Protein AF-0000000080787995 (afdb_homodimer)

InterPro domains:
  IPR003615 HNH nuclease [PF13391] (116-194)
  IPR057203 Domain of unknown function DUF7881 [PF25324] (8-82)

pLDDT: mean 89.12, std 15.62, range [30.72, 98.94]

Secondary structure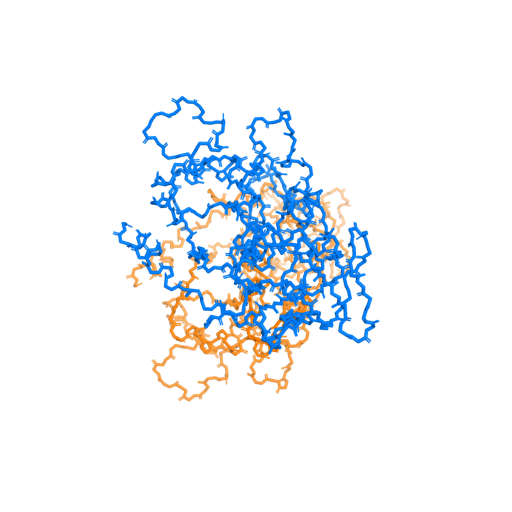 (DSSP, 8-state):
----TTTT--EEEEETTT--EEEEE---S--BHHHHHHHIIIIIEE-SS-EEEEETTT-PBP-SS-PBPPSEEEEEEESSPPEE--PPP-PPP------HHHHHHHHHHHHHHSB-TTT--B-TTGGGT--TTEEEEESS-GGGHHHHHHTTGGGG--TTTT--SS-GGG-GGGEEEEEHHHHHHHHTTSEEEEGGGTTEEEESS--TTS-TT-B--GGG--TTSTTPPPHHHHHHHHHHHHHHHHBS--S---TTTHHHHHHH-/----TTTT--EEEEETTT--EEEEE---S--BHHHHHHHIIIIIEE-SS-EEEEETTT-PBP-SS-PBPPSEEEEEEESSPPEE--PPP-PPP------HHHHHHHHHHHHHHSB-TTT--B-TTGGGT--TTEEEEESS-GGGHHHHHHTTGGGG--TTTT--SS-GGG-GGGEEEEEHHHHHHHHTTSEEEEGGGTTEEEESS--TTS-TT-B--GGG--TTSTTPPPHHHHHHHHHHHHHHHHBS------TTTHHHHHHH-

Foldseek 3Di:
DDDPQQPFFQEWEAAPVPRDTFWGFHFPWQQFLLNVVCCCVPFWKDDDFDKWKAFPPVRDTGDNDRHRDDGHYMYMDDPDDIDTDPDFFDQADPDPDPDPLLVVLFVLQCVQAQAQQQLRGHPPCVVVPDQVQKGKAFLPHPLLLVVCVVVVVVVLADLCPPDPPDRCSSQLLRIGIHGPVVSVCLSSLQWAFQVVVQRFIDGRGDDPPPRHGPHGHCSQQPPVDSRRHGNVSSVVSNSSSCQCNIGPPNPSPCVCVSVVVSVVD/DDDPQQPFFQEWEAAPVPRDTFWGFHFPWQQFLLNVVCCCVPFWKDDDFDKWKAFPPVRDTGDNDRHRDDGHYMYMYTPDDIDTDPDFFDQADPDPDPDPLLVVLFVLQCVQAQAQQQLRGHPPCVVVPDQVQKGKAFLPHPLLLVVCVVVVVVVLADLCPPDPPDRCSSQLLRIGIHGPVVSVCLSSLQWAFQVVVQRFIDGRGDDPPPRHGPHGHCSQQPPVDSRRHGNVSSVVSNSSSCQCNIGPPNPNPCVCVSVVVSVVD

Solvent-accessible surface area (backbone atoms only — not comparable to full-atom values): 28906 Å² total; per-residue (Å²): 132,85,73,62,54,70,77,64,45,44,25,38,32,24,35,57,90,78,63,45,74,53,23,34,33,22,70,84,68,58,52,20,31,31,54,51,52,49,45,38,65,72,57,42,45,52,64,91,63,73,66,50,42,24,34,58,89,76,62,44,69,64,51,80,43,82,47,64,46,69,73,40,50,31,29,38,43,52,90,56,82,80,41,68,57,80,70,75,40,84,79,66,71,92,70,86,74,82,48,68,68,48,43,58,24,35,53,46,20,45,68,58,42,51,22,20,39,68,84,62,49,51,47,76,38,51,91,67,72,44,53,77,27,51,38,64,36,53,60,59,55,71,75,38,46,57,57,38,58,75,68,49,53,50,76,73,59,74,72,58,74,84,63,76,97,58,79,57,73,56,37,36,33,31,36,43,30,24,37,35,22,52,40,42,29,47,60,67,34,40,34,36,38,34,61,89,58,75,25,25,26,45,40,48,39,87,64,63,79,74,51,62,52,36,52,54,43,62,67,43,57,36,84,86,42,75,54,27,42,34,58,67,50,34,44,50,44,29,50,36,23,46,47,51,37,25,39,58,76,46,65,67,49,71,31,44,63,62,44,43,51,26,68,72,103,129,84,74,61,54,69,77,64,45,44,26,39,34,23,34,57,90,78,63,44,73,53,24,33,35,21,72,84,66,57,52,21,32,30,53,51,53,50,43,39,65,74,56,44,45,51,64,90,63,73,67,49,45,24,33,59,89,78,61,43,69,62,50,81,45,83,46,64,47,71,74,40,51,30,29,38,43,51,90,56,80,80,38,66,57,77,72,73,40,84,78,66,72,93,68,85,73,83,51,68,67,50,45,60,26,36,53,45,19,44,69,58,42,52,22,21,39,69,84,62,49,49,47,76,38,50,92,67,72,44,52,76,27,51,37,64,35,54,60,60,55,73,77,38,45,59,55,37,58,75,68,48,54,52,74,72,61,74,72,58,75,85,64,75,96,57,78,57,74,55,37,37,32,31,35,42,26,23,36,34,23,52,40,44,28,47,61,67,34,41,35,39,37,34,62,89,56,76,26,25,27,46,38,49,43,85,62,63,78,74,51,62,52,37,50,54,43,61,68,42,57,35,85,86,44,75,52,27,42,34,57,67,48,34,44,49,43,30,50,36,23,46,50,51,37,25,41,59,76,46,66,65,48,72,33,41,64,62,41,43,49,26,69,70,103

Organism: Coccidioides immitis (strain RS) (NCBI:txid246410)

Nearest PDB structures (foldseek):
  6ghs-assembly1_A-2  TM=6.176E-01  e=3.875E-03  Thermocrispum agreste
  2n7e-assembly1_A  TM=5.876E-01  e=1.465E-01  Saccharomyces cerevisiae S288C
  2l05-assembly1_A  TM=4.853E-01  e=2.711E-01  Homo sapiens
  2c7h-assembly1_A  TM=5.394E-01  e=9.875E-01  Homo sapiens
  6jpp-assembly1_A  TM=3.289E-01  e=7.259E-01  Homo sapiens

Sequence (530 aa):
MPIDRASWRNVWLYEASTGNLLGGTHQNGSMTEANLLSILEGVLLVVDDQWSVKHRNSALAIGSMNAPLQPGEYEIYCQSSIRVNNEPWVARLISHSISGRVDAFRDGVRARDGKCVVSGIVNVRAPWNTWSGFEAAHVFPLDCESVWIEFNYGRWITDMDGTTGVSTINSIQNGLLLRGDLHSDFDNYLFSINPDDGYKVTYFGPDPFGLDGRTLDPVCRNPQDPHCVSDTLLRWHFRQAVLANMRVNLSPMESSVLRWRCLQDMPIDRASWRNVWLYEASTGNLLGGTHQNGSMTEANLLSILEGVLLVVDDQWSVKHRNSALAIGSMNAPLQPGEYEIYCQSSIRVNNEPWVARLISHSISGRVDAFRDGVRARDGKCVVSGIVNVRAPWNTWSGFEAAHVFPLDCESVWIEFNYGRWITDMDGTTGVSTINSIQNGLLLRGDLHSDFDNYLFSINPDDGYKVTYFGPDPFGLDGRTLDPVCRNPQDPHCVSDTLLRWHFRQAVLANMRVNLSPMESSVLRWRCLQD

Structure (mmCIF, N/CA/C/O backbone):
data_AF-0000000080787995-model_v1
#
loop_
_entity.id
_entity.type
_entity.pdbx_description
1 polymer 'Uncharacterized protein'
#
loop_
_atom_site.group_PDB
_atom_site.id
_atom_site.type_symbol
_atom_site.label_atom_id
_atom_site.label_alt_id
_atom_site.label_comp_id
_atom_site.label_asym_id
_atom_site.label_entity_id
_atom_site.label_seq_id
_atom_site.pdbx_PDB_ins_code
_atom_site.Cartn_x
_atom_site.Cartn_y
_atom_site.Cartn_z
_atom_site.occupancy
_atom_site.B_iso_or_equiv
_atom_site.auth_seq_id
_atom_site.auth_comp_id
_atom_site.auth_asym_id
_atom_site.auth_atom_id
_atom_site.pdbx_PDB_model_num
ATOM 1 N N . MET A 1 1 ? -14.367 10.766 -5.398 1 57.97 1 MET A N 1
ATOM 2 C CA . MET A 1 1 ? -14.961 11.867 -4.648 1 57.97 1 MET A CA 1
ATOM 3 C C . MET A 1 1 ? -13.992 12.391 -3.592 1 57.97 1 MET A C 1
ATOM 5 O O . MET A 1 1 ? -13.188 11.633 -3.047 1 57.97 1 MET A O 1
ATOM 9 N N . PRO A 1 2 ? -14.125 13.711 -3.383 1 72 2 PRO A N 1
ATOM 10 C CA . PRO A 1 2 ? -13.242 14.258 -2.354 1 72 2 PRO A CA 1
ATOM 11 C C . PRO A 1 2 ? -13.516 13.688 -0.966 1 72 2 PRO A C 1
ATOM 13 O O . PRO A 1 2 ? -14.648 13.273 -0.68 1 72 2 PRO A O 1
ATOM 16 N N . ILE A 1 3 ? -12.602 13.508 -0.161 1 81 3 ILE A N 1
ATOM 17 C CA . ILE A 1 3 ? -12.695 13.023 1.212 1 81 3 ILE A CA 1
ATOM 18 C C . ILE A 1 3 ? -13.398 14.07 2.078 1 81 3 ILE A C 1
ATOM 20 O O . ILE A 1 3 ? -13.031 15.242 2.062 1 81 3 ILE A O 1
ATOM 24 N N . ASP A 1 4 ? -14.477 13.656 2.697 1 86.25 4 ASP A N 1
ATOM 25 C CA . ASP A 1 4 ? -15.125 14.516 3.674 1 86.25 4 ASP A CA 1
ATOM 26 C C . ASP A 1 4 ? -14.422 14.445 5.027 1 86.25 4 ASP A C 1
ATOM 28 O O . ASP A 1 4 ? -14.859 13.711 5.918 1 86.25 4 ASP A O 1
ATOM 32 N N . ARG A 1 5 ? -13.547 15.266 5.23 1 91.94 5 ARG A N 1
ATOM 33 C CA . ARG A 1 5 ? -12.609 15.188 6.344 1 91.94 5 ARG A CA 1
ATOM 34 C C . ARG A 1 5 ? -13.258 15.672 7.637 1 91.94 5 ARG A C 1
ATOM 36 O O . ARG A 1 5 ? -12.766 15.391 8.734 1 91.94 5 ARG A O 1
ATOM 43 N N . ALA A 1 6 ? -14.328 16.328 7.504 1 92.69 6 ALA A N 1
ATOM 44 C CA . ALA A 1 6 ? -15 16.828 8.703 1 92.69 6 ALA A CA 1
ATOM 45 C C . ALA A 1 6 ? -15.922 15.773 9.305 1 92.69 6 ALA A C 1
ATOM 47 O O . ALA A 1 6 ? -16.281 15.859 10.477 1 92.69 6 ALA A O 1
ATOM 48 N N . SER A 1 7 ? -16.25 14.812 8.508 1 92.56 7 SER A N 1
ATOM 49 C CA . SER A 1 7 ? -17.297 13.875 8.883 1 92.56 7 SER A CA 1
ATOM 50 C C . SER A 1 7 ? -16.828 12.953 10.008 1 92.56 7 SER A C 1
ATOM 52 O O . SER A 1 7 ? -17.656 12.406 10.75 1 92.56 7 SER A O 1
ATOM 54 N N . TRP A 1 8 ? -15.562 12.797 10.203 1 96.12 8 TRP A N 1
ATOM 55 C CA . TRP A 1 8 ? -15.109 11.844 11.211 1 96.12 8 TRP A CA 1
ATOM 56 C C . TRP A 1 8 ? -14.531 12.57 12.422 1 96.12 8 TRP A C 1
ATOM 58 O O . TRP A 1 8 ? -13.883 11.953 13.273 1 96.12 8 TRP A O 1
ATOM 68 N N . ARG A 1 9 ? -14.742 13.852 12.516 1 97.31 9 ARG A N 1
ATOM 69 C CA . ARG A 1 9 ? -14.211 14.602 13.648 1 97.31 9 ARG A CA 1
ATOM 70 C C . ARG A 1 9 ? -14.828 14.125 14.961 1 97.31 9 ARG A C 1
ATOM 72 O O . ARG A 1 9 ? -16.016 13.82 15.016 1 97.31 9 ARG A O 1
ATOM 79 N N . ASN A 1 10 ? -14.008 14.023 15.953 1 98.19 10 ASN A N 1
ATOM 80 C CA . ASN A 1 10 ? -14.508 13.781 17.297 1 98.19 10 ASN A CA 1
ATOM 81 C C . ASN A 1 10 ? -14 14.828 18.281 1 98.19 10 ASN A C 1
ATOM 83 O O . ASN A 1 10 ? -14.219 14.711 19.5 1 98.19 10 ASN A O 1
ATOM 87 N N . VAL A 1 11 ? -13.289 15.781 17.828 1 98.19 11 VAL A N 1
ATOM 88 C CA . VAL A 1 11 ? -12.891 16.984 18.547 1 98.19 11 VAL A CA 1
ATOM 89 C C . VAL A 1 11 ? -13.336 18.219 17.75 1 98.19 11 VAL A C 1
ATOM 91 O O . VAL A 1 11 ? -13.016 18.359 16.578 1 98.19 11 VAL A O 1
ATOM 94 N N . TRP A 1 12 ? -14.031 19.078 18.406 1 98.06 12 TRP A N 1
ATOM 95 C CA . TRP A 1 12 ? -14.531 20.281 17.75 1 98.06 12 TRP A CA 1
ATOM 96 C C . TRP A 1 12 ? -14.055 21.531 18.484 1 98.06 12 TRP A C 1
ATOM 98 O O . TRP A 1 12 ? -14.016 21.547 19.719 1 98.06 12 TRP A O 1
ATOM 108 N N . LEU A 1 13 ? -13.734 22.531 17.719 1 97.75 13 LEU A N 1
ATOM 109 C CA . LEU A 1 13 ? -13.211 23.781 18.25 1 97.75 13 LEU A CA 1
ATOM 110 C C . LEU A 1 13 ? -14.148 24.938 17.938 1 97.75 13 LEU A C 1
ATOM 112 O O . LEU A 1 13 ? -14.422 25.219 16.766 1 97.75 13 LEU A O 1
ATOM 116 N N . TYR A 1 14 ? -14.547 25.641 19.016 1 96.88 14 TYR A N 1
ATOM 117 C CA . TYR A 1 14 ? -15.477 26.75 18.859 1 96.88 14 TYR A CA 1
ATOM 118 C C . TYR A 1 14 ? -14.875 28.047 19.406 1 96.88 14 TYR A C 1
ATOM 120 O O . TYR A 1 14 ? -14.07 28.016 20.344 1 96.88 14 TYR A O 1
ATOM 128 N N . GLU A 1 15 ? -15.25 29.109 18.766 1 95.38 15 GLU A N 1
ATOM 129 C CA . GLU A 1 15 ? -14.977 30.406 19.375 1 95.38 15 GLU A CA 1
ATOM 130 C C . GLU A 1 15 ? -15.945 30.688 20.516 1 95.38 15 GLU A C 1
ATOM 132 O O . GLU A 1 15 ? -17.156 30.703 20.328 1 95.38 15 GLU A O 1
ATOM 137 N N . ALA A 1 16 ? -15.438 31.016 21.641 1 95 16 ALA A N 1
ATOM 138 C CA . ALA A 1 16 ? -16.266 31.156 22.844 1 95 16 ALA A CA 1
ATOM 139 C C . ALA A 1 16 ? -17.219 32.344 22.703 1 95 16 ALA A C 1
ATOM 141 O O . ALA A 1 16 ? -18.375 32.25 23.141 1 95 16 ALA A O 1
ATOM 142 N N . SER A 1 17 ? -16.812 33.406 22.125 1 93.25 17 SER A N 1
ATOM 143 C CA . SER A 1 17 ? -17.594 34.625 22.078 1 93.25 17 SER A CA 1
ATOM 144 C C . SER A 1 17 ? -18.75 34.531 21.094 1 93.25 17 SER A C 1
ATOM 146 O O . SER A 1 17 ? -19.828 35.062 21.344 1 93.25 17 SER A O 1
ATOM 148 N N . THR A 1 18 ? -18.609 33.781 20 1 94 18 THR A N 1
ATOM 149 C CA . THR A 1 18 ? -19.609 33.781 18.938 1 94 18 THR A CA 1
ATOM 150 C C . THR A 1 18 ? -20.312 32.406 18.875 1 94 18 THR A C 1
ATOM 152 O O . THR A 1 18 ? -21.406 32.281 18.328 1 94 18 THR A O 1
ATOM 155 N N . GLY A 1 19 ? -19.641 31.438 19.328 1 94.19 19 GLY A N 1
ATOM 156 C CA . GLY A 1 19 ? -20.172 30.078 19.188 1 94.19 19 GLY A CA 1
ATOM 157 C C . GLY A 1 19 ? -19.875 29.469 17.844 1 94.19 19 GLY A C 1
ATOM 158 O O . GLY A 1 19 ? -20.266 28.328 17.562 1 94.19 19 GLY A O 1
ATOM 159 N N . ASN A 1 20 ? -19.125 30.141 17.047 1 94.31 20 ASN A N 1
ATOM 160 C CA . ASN A 1 20 ? -18.812 29.641 15.703 1 94.31 20 ASN A CA 1
ATOM 161 C C . ASN A 1 20 ? -17.828 28.484 15.75 1 94.31 20 ASN A C 1
ATOM 163 O O . ASN A 1 20 ? -16.891 28.484 16.547 1 94.31 20 ASN A O 1
ATOM 167 N N . LEU A 1 21 ? -18.094 27.547 14.867 1 95.62 21 LEU A N 1
ATOM 168 C CA . LEU A 1 21 ? -17.141 26.453 14.695 1 95.62 21 LEU A CA 1
ATOM 169 C C . LEU A 1 21 ? -15.898 26.938 13.961 1 95.62 21 LEU A C 1
ATOM 171 O O . LEU A 1 21 ? -16 27.531 12.883 1 95.62 21 LEU A O 1
ATOM 175 N N . LEU A 1 22 ? -14.766 26.703 14.539 1 94.56 22 LEU A N 1
ATOM 176 C CA . LEU A 1 22 ? -13.508 27.141 13.945 1 94.56 22 LEU A CA 1
ATOM 177 C C . LEU A 1 22 ? -12.797 25.984 13.258 1 94.56 22 LEU A C 1
ATOM 179 O O . LEU A 1 22 ? -11.984 26.188 12.359 1 94.56 22 LEU A O 1
ATOM 183 N N . GLY A 1 23 ? -13.016 24.766 13.68 1 95.94 23 GLY A N 1
ATOM 184 C CA . GLY A 1 23 ? -12.367 23.578 13.156 1 95.94 23 GLY A CA 1
ATOM 185 C C . GLY A 1 23 ? -12.516 22.375 14.055 1 95.94 23 GLY A C 1
ATOM 186 O O . GLY A 1 23 ? -13.461 22.297 14.852 1 95.94 23 GLY A O 1
ATOM 187 N N . GLY A 1 24 ? -11.656 21.422 13.836 1 97.5 24 GLY A N 1
ATOM 188 C CA . GLY A 1 24 ? -11.664 20.188 14.609 1 97.5 24 GLY A CA 1
ATOM 189 C C . GLY A 1 24 ? -10.672 19.156 14.094 1 97.5 24 GLY A C 1
ATOM 190 O O . GLY A 1 24 ? -9.898 19.438 13.172 1 97.5 24 GLY A O 1
ATOM 191 N N . THR A 1 25 ? -10.633 18.062 14.758 1 97.69 25 THR A N 1
ATOM 192 C CA . THR A 1 25 ? -9.758 16.969 14.375 1 97.69 25 THR A CA 1
ATOM 193 C C . THR A 1 25 ? -10.312 15.633 14.867 1 97.69 25 THR A C 1
ATOM 195 O O . THR A 1 25 ? -11.445 15.562 15.336 1 97.69 25 THR A O 1
ATOM 198 N N . HIS A 1 26 ? -9.57 14.641 14.492 1 98 26 HIS A N 1
ATOM 199 C CA . HIS A 1 26 ? -9.898 13.305 14.969 1 98 26 HIS A CA 1
ATOM 200 C C . HIS A 1 26 ? -8.828 12.781 15.93 1 98 26 HIS A C 1
ATOM 202 O O . HIS A 1 26 ? -7.672 12.625 15.547 1 98 26 HIS A O 1
ATOM 208 N N . GLN A 1 27 ? -9.227 12.617 17.156 1 98 27 GLN A N 1
ATOM 209 C CA . GLN A 1 27 ? -8.344 12.047 18.172 1 98 27 GLN A CA 1
ATOM 210 C C . GLN A 1 27 ? -8.344 10.523 18.109 1 98 27 GLN A C 1
ATOM 212 O O . GLN A 1 27 ? -9.375 9.883 18.297 1 98 27 GLN A O 1
ATOM 217 N N . ASN A 1 28 ? -7.145 9.977 17.766 1 97.56 28 ASN A N 1
ATOM 218 C CA . ASN A 1 28 ? -6.969 8.531 17.719 1 97.56 28 ASN A CA 1
ATOM 219 C C . ASN A 1 28 ? -6.344 7.996 19 1 97.56 28 ASN A C 1
ATOM 221 O O . ASN A 1 28 ? -6.281 6.785 19.219 1 97.56 28 ASN A O 1
ATOM 225 N N . GLY A 1 29 ? -5.828 8.859 19.812 1 95.75 29 GLY A N 1
ATOM 226 C CA . GLY A 1 29 ? -5.27 8.438 21.094 1 95.75 29 GLY A CA 1
ATOM 227 C C . GLY A 1 29 ? -3.939 9.102 21.406 1 95.75 29 GLY A C 1
ATOM 228 O O . GLY A 1 29 ? -3.57 9.234 22.578 1 95.75 29 GLY A O 1
ATOM 229 N N . SER A 1 30 ? -3.311 9.625 20.375 1 95.88 30 SER A N 1
ATOM 230 C CA . SER A 1 30 ? -1.932 10.023 20.641 1 95.88 30 SER A CA 1
ATOM 231 C C . SER A 1 30 ? -1.808 11.539 20.75 1 95.88 30 SER A C 1
ATOM 233 O O . SER A 1 30 ? -0.828 12.047 21.297 1 95.88 30 SER A O 1
ATOM 235 N N . MET A 1 31 ? -2.719 12.336 20.25 1 96.88 31 MET A N 1
ATOM 236 C CA . MET A 1 31 ? -2.65 13.797 20.328 1 96.88 31 MET A CA 1
ATOM 237 C C . MET A 1 31 ? -2.789 14.258 21.781 1 96.88 31 MET A C 1
ATOM 239 O O . MET A 1 31 ? -3.666 13.789 22.516 1 96.88 31 MET A O 1
ATOM 243 N N . THR A 1 32 ? -1.912 15.062 22.172 1 97.12 32 THR A N 1
ATOM 244 C CA . THR A 1 32 ? -1.969 15.633 23.5 1 97.12 32 THR A CA 1
ATOM 245 C C . THR A 1 32 ? -2.566 17.031 23.469 1 97.12 32 THR A C 1
ATOM 247 O O . THR A 1 32 ? -2.73 17.625 22.406 1 97.12 32 THR A O 1
ATOM 250 N N . GLU A 1 33 ? -2.859 17.484 24.672 1 96.31 33 GLU A N 1
ATOM 251 C CA . GLU A 1 33 ? -3.312 18.859 24.797 1 96.31 33 GLU A CA 1
ATOM 252 C C . GLU A 1 33 ? -2.252 19.844 24.297 1 96.31 33 GLU A C 1
ATOM 254 O O . GLU A 1 33 ? -2.572 20.812 23.609 1 96.31 33 GLU A O 1
ATOM 259 N N . ALA A 1 34 ? -1.066 19.516 24.609 1 96.56 34 ALA A N 1
ATOM 260 C CA . ALA A 1 34 ? 0.047 20.344 24.156 1 96.56 34 ALA A CA 1
ATOM 261 C C . ALA A 1 34 ? 0.131 20.375 22.641 1 96.56 34 ALA A C 1
ATOM 263 O O . ALA A 1 34 ? 0.438 21.406 22.047 1 96.56 34 ALA A O 1
ATOM 264 N N . ASN A 1 35 ? -0.075 19.203 22.031 1 97.12 35 ASN A N 1
ATOM 265 C CA . ASN A 1 35 ? -0.074 19.141 20.578 1 97.12 35 ASN A CA 1
ATOM 266 C C . ASN A 1 35 ? -1.132 20.062 19.969 1 97.12 35 ASN A C 1
ATOM 268 O O . ASN A 1 35 ? -0.858 20.797 19.016 1 97.12 35 ASN A O 1
ATOM 272 N N . LEU A 1 36 ? -2.318 20.016 20.531 1 97.19 36 LEU A N 1
ATOM 273 C CA . LEU A 1 36 ? -3.398 20.859 20.016 1 97.19 36 LEU A CA 1
ATOM 274 C C . LEU A 1 36 ? -3.037 22.328 20.125 1 97.19 36 LEU A C 1
ATOM 276 O O . LEU A 1 36 ? -3.199 23.094 19.172 1 97.19 36 LEU A O 1
ATOM 280 N N . LEU A 1 37 ? -2.557 22.719 21.25 1 96.38 37 LEU A N 1
ATOM 281 C CA . LEU A 1 37 ? -2.199 24.109 21.469 1 96.38 37 LEU A CA 1
ATOM 282 C C . LEU A 1 37 ? -1.128 24.562 20.484 1 96.38 37 LEU A C 1
ATOM 284 O O . LEU A 1 37 ? -1.205 25.656 19.922 1 96.38 37 LEU A O 1
ATOM 288 N N . SER A 1 38 ? -0.164 23.703 20.297 1 96.25 38 SER A N 1
ATOM 289 C CA . SER A 1 38 ? 0.902 24.016 19.344 1 96.25 38 SER A CA 1
ATOM 290 C C . SER A 1 38 ? 0.355 24.172 17.938 1 96.25 38 SER A C 1
ATOM 292 O O . SER A 1 38 ? 0.778 25.062 17.203 1 96.25 38 SER A O 1
ATOM 294 N N . ILE A 1 39 ? -0.545 23.359 17.547 1 97.25 39 ILE A N 1
ATOM 295 C CA . ILE A 1 39 ? -1.16 23.406 16.219 1 97.25 39 ILE A CA 1
ATOM 296 C C . ILE A 1 39 ? -1.969 24.688 16.078 1 97.25 39 ILE A C 1
ATOM 298 O O . ILE A 1 39 ? -1.883 25.359 15.047 1 97.25 39 ILE A O 1
ATOM 302 N N . LEU A 1 40 ? -2.754 25 17.094 1 96.31 40 LEU A N 1
ATOM 303 C CA . LEU A 1 40 ? -3.551 26.219 17.062 1 96.31 40 LEU A CA 1
ATOM 304 C C . LEU A 1 40 ? -2.658 27.453 16.922 1 96.31 40 LEU A C 1
ATOM 306 O O . LEU A 1 40 ? -2.918 28.328 16.078 1 96.31 40 LEU A O 1
ATOM 310 N N . GLU A 1 41 ? -1.66 27.453 17.656 1 94.62 41 GLU A N 1
ATOM 311 C CA . GLU A 1 41 ? -0.76 28.594 17.672 1 94.62 41 GLU A CA 1
ATOM 312 C C . GLU A 1 41 ? 0.048 28.703 16.391 1 94.62 41 GLU A C 1
ATOM 314 O O . GLU A 1 41 ? 0.197 29.781 15.82 1 94.62 41 GLU A O 1
ATOM 319 N N . GLY A 1 42 ? 0.456 27.625 15.945 1 94.69 42 GLY A N 1
ATOM 320 C CA . GLY A 1 42 ? 1.438 27.625 14.875 1 94.69 42 GLY A CA 1
ATOM 321 C C . GLY A 1 42 ? 0.816 27.547 13.492 1 94.69 42 GLY A C 1
ATOM 322 O O . GLY A 1 42 ? 1.458 27.891 12.5 1 94.69 42 GLY A O 1
ATOM 323 N N . VAL A 1 43 ? -0.424 27.094 13.406 1 94.75 43 VAL A N 1
ATOM 324 C CA . VAL A 1 43 ? -0.94 26.812 12.07 1 94.75 43 VAL A CA 1
ATOM 325 C C . VAL A 1 43 ? -2.361 27.359 11.945 1 94.75 43 VAL A C 1
ATOM 327 O O . VAL A 1 43 ? -2.645 28.172 11.062 1 94.75 43 VAL A O 1
ATOM 330 N N . LEU A 1 44 ? -3.254 27.078 12.797 1 94.31 44 LEU A N 1
ATOM 331 C CA . LEU A 1 44 ? -4.688 27.203 12.539 1 94.31 44 LEU A CA 1
ATOM 332 C C . LEU A 1 44 ? -5.172 28.625 12.844 1 94.31 44 LEU A C 1
ATOM 334 O O . LEU A 1 44 ? -5.984 29.172 12.102 1 94.31 44 LEU A O 1
ATOM 338 N N . LEU A 1 45 ? -4.656 29.219 13.922 1 93.06 45 LEU A N 1
ATOM 339 C CA . LEU A 1 45 ? -5.219 30.5 14.359 1 93.06 45 LEU A CA 1
ATOM 340 C C . LEU A 1 45 ? -4.352 31.656 13.898 1 93.06 45 LEU A C 1
ATOM 342 O O . LEU A 1 45 ? -3.123 31.578 13.906 1 93.06 45 LEU A O 1
ATOM 346 N N . VAL A 1 46 ? -5.023 32.656 13.469 1 90.94 46 VAL A N 1
ATOM 347 C CA . VAL A 1 46 ? -4.426 33.938 13.18 1 90.94 46 VAL A CA 1
ATOM 348 C C . VAL A 1 46 ? -4.934 35 14.18 1 90.94 46 VAL A C 1
ATOM 350 O O . VAL A 1 46 ? -5.98 35.594 13.961 1 90.94 46 VAL A O 1
ATOM 353 N N . VAL A 1 47 ? -4.23 35.062 15.211 1 87.56 47 VAL A N 1
ATOM 354 C CA . VAL A 1 47 ? -4.66 35.938 16.297 1 87.56 47 VAL A CA 1
ATOM 355 C C . VAL A 1 47 ? -3.449 36.656 16.906 1 87.56 47 VAL A C 1
ATOM 357 O O . VAL A 1 47 ? -2.373 36.062 17.016 1 87.56 47 VAL A O 1
ATOM 360 N N . ASP A 1 48 ? -3.646 37.875 17.234 1 85.56 48 ASP A N 1
ATOM 361 C CA . ASP A 1 48 ? -2.564 38.656 17.797 1 85.56 48 ASP A CA 1
ATOM 362 C C . ASP A 1 48 ? -2.674 38.75 19.312 1 85.56 48 ASP A C 1
ATOM 364 O O . ASP A 1 48 ? -1.693 39.031 20 1 85.56 48 ASP A O 1
ATOM 368 N N . ASP A 1 49 ? -3.854 38.406 19.844 1 90.81 49 ASP A N 1
ATOM 369 C CA . ASP A 1 49 ? -4.094 38.531 21.281 1 90.81 49 ASP A CA 1
ATOM 370 C C . ASP A 1 49 ? -3.863 37.188 22 1 90.81 49 ASP A C 1
ATOM 372 O O . ASP A 1 49 ? -3.756 36.156 21.344 1 90.81 49 ASP A O 1
ATOM 376 N N . GLN A 1 50 ? -3.818 37.312 23.312 1 93.31 50 GLN A N 1
ATOM 377 C CA . GLN A 1 50 ? -3.75 36.094 24.109 1 93.31 50 GLN A CA 1
ATOM 378 C C . GLN A 1 50 ? -5.047 35.312 24.016 1 93.31 50 GLN A C 1
ATOM 380 O O . GLN A 1 50 ? -6.129 35.875 23.891 1 93.31 50 GLN A O 1
ATOM 385 N N . TRP A 1 51 ? -4.883 34 24 1 95.06 51 TRP A N 1
ATOM 386 C CA . TRP A 1 51 ? -6.039 33.125 23.953 1 95.06 51 TRP A CA 1
ATOM 387 C C . TRP A 1 51 ? -5.824 31.891 24.828 1 95.06 51 TRP A C 1
ATOM 389 O O . TRP A 1 51 ? -4.699 31.609 25.25 1 95.06 51 TRP A O 1
ATOM 399 N N . SER A 1 52 ? -6.902 31.281 25.188 1 95.56 52 SER A N 1
ATOM 400 C CA . SER A 1 52 ? -6.895 30.031 25.953 1 95.56 52 SER A CA 1
ATOM 401 C C . SER A 1 52 ? -7.961 29.078 25.453 1 95.56 52 SER A C 1
ATOM 403 O O . SER A 1 52 ? -8.867 29.469 24.719 1 95.56 52 SER A O 1
ATOM 405 N N . VAL A 1 53 ? -7.777 27.797 25.797 1 96.75 53 VAL A N 1
ATOM 406 C CA . VAL A 1 53 ? -8.711 26.766 25.359 1 96.75 53 VAL A CA 1
ATOM 407 C C . VAL A 1 53 ? -9.266 26.016 26.578 1 96.75 53 VAL A C 1
ATOM 409 O O . VAL A 1 53 ? -8.516 25.641 27.469 1 96.75 53 VAL A O 1
ATOM 412 N N . LYS A 1 54 ? -10.578 25.859 26.531 1 96.75 54 LYS A N 1
ATOM 413 C CA . LYS A 1 54 ? -11.219 25.094 27.609 1 96.75 54 LYS A CA 1
ATOM 414 C C . LYS A 1 54 ? -12.109 23.984 27.031 1 96.75 54 LYS A C 1
ATOM 416 O O . LYS A 1 54 ? -12.719 24.156 25.969 1 96.75 54 LYS A O 1
ATOM 421 N N . HIS A 1 55 ? -12.094 22.906 27.75 1 95.75 55 HIS A N 1
ATOM 422 C CA . HIS A 1 55 ? -13.094 21.891 27.453 1 95.75 55 HIS A CA 1
ATOM 423 C C . HIS A 1 55 ? -14.5 22.391 27.781 1 95.75 55 HIS A C 1
ATOM 425 O O . HIS A 1 55 ? -14.742 22.891 28.875 1 95.75 55 HIS A O 1
ATOM 431 N N . ARG A 1 56 ? -15.352 22.219 26.906 1 94.19 56 ARG A N 1
ATOM 432 C CA . ARG A 1 56 ? -16.656 22.859 27.031 1 94.19 56 ARG A CA 1
ATOM 433 C C . ARG A 1 56 ? -17.422 22.312 28.219 1 94.19 56 ARG A C 1
ATOM 435 O O . ARG A 1 56 ? -17.984 23.078 29 1 94.19 56 ARG A O 1
ATOM 442 N N . ASN A 1 57 ? -17.453 21 28.406 1 91.69 57 ASN A N 1
ATOM 443 C CA . ASN A 1 57 ? -18.266 20.391 29.453 1 91.69 57 ASN A CA 1
ATOM 444 C C . ASN A 1 57 ? -17.625 20.578 30.828 1 91.69 57 ASN A C 1
ATOM 446 O O . ASN A 1 57 ? -18.312 20.938 31.781 1 91.69 57 ASN A O 1
ATOM 450 N N . SER A 1 58 ? -16.328 20.406 30.906 1 90.75 58 SER A N 1
ATOM 451 C CA . SER A 1 58 ? -15.656 20.484 32.188 1 90.75 58 SER A CA 1
ATOM 452 C C . SER A 1 58 ? -15.219 21.906 32.531 1 90.75 58 SER A C 1
ATOM 454 O O . SER A 1 58 ? -14.891 22.203 33.656 1 90.75 58 SER A O 1
ATOM 456 N N . ALA A 1 59 ? -15.109 22.734 31.625 1 90.56 59 ALA A N 1
ATOM 457 C CA . ALA A 1 59 ? -14.664 24.109 31.75 1 90.56 59 ALA A CA 1
ATOM 458 C C . ALA A 1 59 ? -13.211 24.188 32.188 1 90.56 59 ALA A C 1
ATOM 460 O O . ALA A 1 59 ? -12.734 25.234 32.625 1 90.56 59 ALA A O 1
ATOM 461 N N . LEU A 1 60 ? -12.602 23.094 32.062 1 91 60 LEU A N 1
ATOM 462 C CA . LEU A 1 60 ? -11.195 23.062 32.438 1 91 60 LEU A CA 1
ATOM 463 C C . LEU A 1 60 ? -10.32 23.531 31.297 1 91 60 LEU A C 1
ATOM 465 O O . LEU A 1 60 ? -10.508 23.125 30.156 1 91 60 LEU A O 1
ATOM 469 N N . ALA A 1 61 ? -9.438 24.453 31.703 1 93.88 61 ALA A N 1
ATOM 470 C CA . ALA A 1 61 ? -8.461 24.906 30.703 1 93.88 61 ALA A CA 1
ATOM 471 C C . ALA A 1 61 ? -7.473 23.797 30.375 1 93.88 61 ALA A C 1
ATOM 473 O O . ALA A 1 61 ? -7.035 23.062 31.266 1 93.88 61 ALA A O 1
ATOM 474 N N . ILE A 1 62 ? -7.262 23.672 29.016 1 91.12 62 ILE A N 1
ATOM 475 C CA . ILE A 1 62 ? -6.23 22.703 28.688 1 91.12 62 ILE A CA 1
ATOM 476 C C . ILE A 1 62 ? -4.863 23.375 28.656 1 91.12 62 ILE A C 1
ATOM 478 O O . ILE A 1 62 ? -4.77 24.594 28.453 1 91.12 62 ILE A O 1
ATOM 482 N N . GLY A 1 63 ? -3.828 22.656 29.094 1 83.69 63 GLY A N 1
ATOM 483 C CA . GLY A 1 63 ? -2.494 23.219 29.219 1 83.69 63 GLY A CA 1
ATOM 484 C C . GLY A 1 63 ? -1.445 22.453 28.438 1 83.69 63 GLY A C 1
ATOM 485 O O . GLY A 1 63 ? -1.777 21.656 27.547 1 83.69 63 GLY A O 1
ATOM 486 N N . SER A 1 64 ? -0.28 22.875 28.766 1 77.12 64 SER A N 1
ATOM 487 C CA . SER A 1 64 ? 0.878 22.391 28.031 1 77.12 64 SER A CA 1
ATOM 488 C C . SER A 1 64 ? 1.309 21.016 28.531 1 77.12 64 SER A C 1
ATOM 490 O O . SER A 1 64 ? 2.367 20.516 28.156 1 77.12 64 SER A O 1
ATOM 492 N N . MET A 1 65 ? 0.325 20.438 29.266 1 76.88 65 MET A N 1
ATOM 493 C CA . MET A 1 65 ? 0.66 19.109 29.75 1 76.88 65 MET A CA 1
ATOM 494 C C . MET A 1 65 ? 0.527 18.062 28.656 1 76.88 65 MET A C 1
ATOM 496 O O . MET A 1 65 ? -0.146 18.297 27.641 1 76.88 65 MET A O 1
ATOM 500 N N . ASN A 1 66 ? 1.206 17.031 28.891 1 84.38 66 ASN A N 1
ATOM 501 C CA . ASN A 1 66 ? 1.231 15.953 27.906 1 84.38 66 ASN A CA 1
ATOM 502 C C . ASN A 1 66 ? 0.09 14.969 28.125 1 84.38 66 ASN A C 1
ATOM 504 O O . ASN A 1 66 ? 0.158 13.82 27.672 1 84.38 66 ASN A O 1
ATOM 508 N N . ALA A 1 67 ? -0.98 15.625 28.672 1 91.5 67 ALA A N 1
ATOM 509 C CA . ALA A 1 67 ? -2.152 14.766 28.828 1 91.5 67 ALA A CA 1
ATOM 510 C C . ALA A 1 67 ? -2.82 14.508 27.484 1 91.5 67 ALA A C 1
ATOM 512 O O . ALA A 1 67 ? -2.871 15.391 26.625 1 91.5 67 ALA A O 1
ATOM 513 N N . PRO A 1 68 ? -3.314 13.289 27.359 1 93.81 68 PRO A N 1
ATOM 514 C CA . PRO A 1 68 ? -4.008 12.992 26.094 1 93.81 68 PRO A CA 1
ATOM 515 C C . PRO A 1 68 ? -5.211 13.906 25.859 1 93.81 68 PRO A C 1
ATOM 517 O O . PRO A 1 68 ? -5.945 14.219 26.797 1 93.81 68 PRO A O 1
ATOM 520 N N . LEU A 1 69 ? -5.324 14.406 24.672 1 96.62 69 LEU A N 1
ATOM 521 C CA . LEU A 1 69 ? -6.504 15.164 24.281 1 96.62 69 LEU A CA 1
ATOM 522 C C . LEU A 1 69 ? -7.75 14.281 24.297 1 96.62 69 LEU A C 1
ATOM 524 O O . LEU A 1 69 ? -7.758 13.203 23.688 1 96.62 69 LEU A O 1
ATOM 528 N N . GLN A 1 70 ? -8.773 14.711 25 1 95.5 70 GLN A N 1
ATOM 529 C CA . GLN A 1 70 ? -10.016 13.953 25.031 1 95.5 70 GLN A CA 1
ATOM 530 C C . GLN A 1 70 ? -10.953 14.367 23.906 1 95.5 70 GLN A C 1
ATOM 532 O O . GLN A 1 70 ? -11.047 15.547 23.562 1 95.5 70 GLN A O 1
ATOM 537 N N . PRO A 1 71 ? -11.586 13.305 23.312 1 97.44 71 PRO A N 1
ATOM 538 C CA . PRO A 1 71 ? -12.641 13.711 22.391 1 97.44 71 PRO A CA 1
ATOM 539 C C . PRO A 1 71 ? -13.688 14.609 23.047 1 97.44 71 PRO A C 1
ATOM 541 O O . PRO A 1 71 ? -13.977 14.453 24.234 1 97.44 71 PRO A O 1
ATOM 544 N N . GLY A 1 72 ? -14.18 15.539 22.203 1 97.5 72 GLY A N 1
ATOM 545 C CA . GLY A 1 72 ? -15.172 16.469 22.734 1 97.5 72 GLY A CA 1
ATOM 546 C C . GLY A 1 72 ? -15.125 17.828 22.094 1 97.5 72 GLY A C 1
ATOM 547 O O . GLY A 1 72 ? -14.508 18 21.031 1 97.5 72 GLY A O 1
ATOM 548 N N . GLU A 1 73 ? -15.844 18.688 22.781 1 98.06 73 GLU A N 1
ATOM 549 C CA . GLU A 1 73 ? -15.93 20.047 22.281 1 98.06 73 GLU A CA 1
ATOM 550 C C . GLU A 1 73 ? -15.07 21 23.109 1 98.06 73 GLU A C 1
ATOM 552 O O . GLU A 1 73 ? -15 20.875 24.328 1 98.06 73 GLU A O 1
ATOM 557 N N . TYR A 1 74 ? -14.453 21.875 22.406 1 98 74 TYR A N 1
ATOM 558 C CA . TYR A 1 74 ? -13.57 22.844 23.047 1 98 74 TYR A CA 1
ATOM 559 C C . TYR A 1 74 ? -13.922 24.266 22.609 1 98 74 TYR A C 1
ATOM 561 O O . TYR A 1 74 ? -14.375 24.484 21.484 1 98 74 TYR A O 1
ATOM 569 N N . GLU A 1 75 ? -13.656 25.141 23.562 1 97.44 75 GLU A N 1
ATOM 570 C CA . GLU A 1 75 ? -13.898 26.562 23.312 1 97.44 75 GLU A CA 1
ATOM 571 C C . GLU A 1 75 ? -12.609 27.359 23.406 1 97.44 75 GLU A C 1
ATOM 573 O O . GLU A 1 75 ? -11.828 27.172 24.344 1 97.44 75 GLU A O 1
ATOM 578 N N . ILE A 1 76 ? -12.414 28.203 22.469 1 96.75 76 ILE A N 1
ATOM 579 C CA . ILE A 1 76 ? -11.258 29.078 22.453 1 96.75 76 ILE A CA 1
ATOM 580 C C . ILE A 1 76 ? -11.672 30.484 22.891 1 96.75 76 ILE A C 1
ATOM 582 O O . ILE A 1 76 ? -12.555 31.094 22.281 1 96.75 76 ILE A O 1
ATOM 586 N N . TYR A 1 77 ? -11.016 30.969 23.891 1 96 77 TYR A N 1
ATOM 587 C CA . TYR A 1 77 ? -11.281 32.281 24.453 1 96 77 TYR A CA 1
ATOM 588 C C . TYR A 1 77 ? -10.234 33.281 24 1 96 77 TYR A C 1
ATOM 590 O O . TYR A 1 77 ? -9.031 33.031 24.109 1 96 77 TYR A O 1
ATOM 598 N N . CYS A 1 78 ? -10.734 34.312 23.484 1 94.25 78 CYS A N 1
ATOM 599 C CA . CYS A 1 78 ? -9.875 35.406 23.031 1 94.25 78 CYS A CA 1
ATOM 600 C C . CYS A 1 78 ? -10.617 36.75 23.109 1 94.25 78 CYS A C 1
ATOM 602 O O . CYS A 1 78 ? -11.828 36.812 22.891 1 94.25 78 CYS A O 1
ATOM 604 N N . GLN A 1 79 ? -9.906 37.781 23.469 1 90.38 79 GLN A N 1
ATOM 605 C CA . GLN A 1 79 ? -10.523 39.094 23.562 1 90.38 79 GLN A CA 1
ATOM 606 C C . GLN A 1 79 ? -10.875 39.656 22.172 1 90.38 79 GLN A C 1
ATOM 608 O O . GLN A 1 79 ? -11.898 40.312 22 1 90.38 79 GLN A O 1
ATOM 613 N N . SER A 1 80 ? -10.047 39.344 21.281 1 88.75 80 SER A N 1
ATOM 614 C CA . SER A 1 80 ? -10.289 39.781 19.906 1 88.75 80 SER A CA 1
ATOM 615 C C . SER A 1 80 ? -10.945 38.688 19.078 1 88.75 80 SER A C 1
ATOM 617 O O . SER A 1 80 ? -11.062 37.531 19.531 1 88.75 80 SER A O 1
ATOM 619 N N . SER A 1 81 ? -11.375 39.062 17.922 1 87.75 81 SER A N 1
ATOM 620 C CA . SER A 1 81 ? -11.945 38.094 17 1 87.75 81 SER A CA 1
ATOM 621 C C . SER A 1 81 ? -10.891 37.094 16.516 1 87.75 81 SER A C 1
ATOM 623 O O . SER A 1 81 ? -9.75 37.5 16.266 1 87.75 81 SER A O 1
ATOM 625 N N . ILE A 1 82 ? -11.336 35.906 16.422 1 90.38 82 ILE A N 1
ATOM 626 C CA . ILE A 1 82 ? -10.422 34.875 16 1 90.38 82 ILE A CA 1
ATOM 627 C C . ILE A 1 82 ? -10.625 34.562 14.516 1 90.38 82 ILE A C 1
ATOM 629 O O . ILE A 1 82 ? -11.758 34.406 14.055 1 90.38 82 ILE A O 1
ATOM 633 N N . ARG A 1 83 ? -9.547 34.625 13.82 1 91.12 83 ARG A N 1
ATOM 634 C CA . ARG A 1 83 ? -9.578 34.188 12.422 1 91.12 83 ARG A CA 1
ATOM 635 C C . ARG A 1 83 ? -8.844 32.875 12.234 1 91.12 83 ARG A C 1
ATOM 637 O O . ARG A 1 83 ? -7.832 32.625 12.891 1 91.12 83 ARG A O 1
ATOM 644 N N . VAL A 1 84 ? -9.445 32.062 11.32 1 91.44 84 VAL A N 1
ATOM 645 C CA . VAL A 1 84 ? -8.82 30.781 10.992 1 91.44 84 VAL A CA 1
ATOM 646 C C . VAL A 1 84 ? -7.941 30.953 9.758 1 91.44 84 VAL A C 1
ATOM 648 O O . VAL A 1 84 ? -8.336 31.594 8.789 1 91.44 84 VAL A O 1
ATOM 651 N N . ASN A 1 85 ? -6.758 30.375 9.828 1 89.56 85 ASN A N 1
ATOM 652 C CA . ASN A 1 85 ? -5.828 30.391 8.703 1 89.56 85 ASN A CA 1
ATOM 653 C C . ASN A 1 85 ? -6.492 29.922 7.414 1 89.56 85 ASN A C 1
ATOM 655 O O . ASN A 1 85 ? -7.023 28.812 7.363 1 89.56 85 ASN A O 1
ATOM 659 N N . ASN A 1 86 ? -6.469 30.75 6.352 1 83.94 86 ASN A N 1
ATOM 660 C CA . ASN A 1 86 ? -7.133 30.406 5.098 1 83.94 86 ASN A CA 1
ATOM 661 C C . ASN A 1 86 ? -6.121 30.094 3.996 1 83.94 86 ASN A C 1
ATOM 663 O O . ASN A 1 86 ? -6.465 30.094 2.812 1 83.94 86 ASN A O 1
ATOM 667 N N . GLU A 1 87 ? -4.891 29.891 4.418 1 82.12 87 GLU A N 1
ATOM 668 C CA . GLU A 1 87 ? -3.877 29.469 3.453 1 82.12 87 GLU A CA 1
ATOM 669 C C . GLU A 1 87 ? -4.293 28.188 2.734 1 82.12 87 GLU A C 1
ATOM 671 O O . GLU A 1 87 ? -4.742 27.234 3.371 1 82.12 87 GLU A O 1
ATOM 676 N N . PRO A 1 88 ? -4.211 28.188 1.405 1 79.88 88 PRO A N 1
ATOM 677 C CA . PRO A 1 88 ? -4.535 26.953 0.707 1 79.88 88 PRO A CA 1
ATOM 678 C C . PRO A 1 88 ? -3.516 25.844 0.967 1 79.88 88 PRO A C 1
ATOM 680 O O . PRO A 1 88 ? -2.342 26.125 1.22 1 79.88 88 PRO A O 1
ATOM 683 N N . TRP A 1 89 ? -4.059 24.688 0.996 1 78.44 89 TRP A N 1
ATOM 684 C CA . TRP A 1 89 ? -3.154 23.531 1.062 1 78.44 89 TRP A CA 1
ATOM 685 C C . TRP A 1 89 ? -3 22.891 -0.309 1 78.44 89 TRP A C 1
ATOM 687 O O . TRP A 1 89 ? -3.834 23.094 -1.195 1 78.44 89 TRP A O 1
ATOM 697 N N . VAL A 1 90 ? -1.853 22.141 -0.543 1 74.25 90 VAL A N 1
ATOM 698 C CA . VAL A 1 90 ? -1.476 21.562 -1.829 1 74.25 90 VAL A CA 1
ATOM 699 C C . VAL A 1 90 ? -2.104 20.172 -1.979 1 74.25 90 VAL A C 1
ATOM 701 O O . VAL A 1 90 ? -1.688 19.219 -1.312 1 74.25 90 VAL A O 1
ATOM 704 N N . ALA A 1 91 ? -3.092 20.172 -2.859 1 75.88 91 ALA A N 1
ATOM 705 C CA . ALA A 1 91 ? -3.635 18.859 -3.201 1 75.88 91 ALA A CA 1
ATOM 706 C C . ALA A 1 91 ? -2.674 18.078 -4.098 1 75.88 91 ALA A C 1
ATOM 708 O O . ALA A 1 91 ? -2.055 18.656 -4.996 1 75.88 91 ALA A O 1
ATOM 709 N N . ARG A 1 92 ? -2.508 16.859 -3.793 1 74.25 92 ARG A N 1
ATOM 710 C CA . ARG A 1 92 ? -1.531 16.047 -4.504 1 74.25 92 ARG A CA 1
ATOM 711 C C . ARG A 1 92 ? -2.213 15.141 -5.527 1 74.25 92 ARG A C 1
ATOM 713 O O . ARG A 1 92 ? -3.324 14.656 -5.293 1 74.25 92 ARG A O 1
ATOM 720 N N . LEU A 1 93 ? -1.624 15.102 -6.672 1 61.78 93 LEU A N 1
ATOM 721 C CA . LEU A 1 93 ? -2.039 14.109 -7.656 1 61.78 93 LEU A CA 1
ATOM 722 C C . LEU A 1 93 ? -1.156 12.867 -7.582 1 61.78 93 LEU A C 1
ATOM 724 O O . LEU A 1 93 ? 0.038 12.969 -7.289 1 61.78 93 LEU A O 1
ATOM 728 N N . ILE A 1 94 ? -1.791 11.789 -7.512 1 54.22 94 ILE A N 1
ATOM 729 C CA . ILE A 1 94 ? -1.021 10.555 -7.57 1 54.22 94 ILE A CA 1
ATOM 730 C C . ILE A 1 94 ? -0.236 10.492 -8.883 1 54.22 94 ILE A C 1
ATOM 732 O O . ILE A 1 94 ? -0.812 10.633 -9.961 1 54.22 94 ILE A O 1
ATOM 736 N N . SER A 1 95 ? 1.028 10.938 -8.836 1 47.16 95 SER A N 1
ATOM 737 C CA . SER A 1 95 ? 1.813 10.875 -10.062 1 47.16 95 SER A CA 1
ATOM 738 C C . SER A 1 95 ? 2.832 9.742 -10.016 1 47.16 95 SER A C 1
ATOM 740 O O . SER A 1 95 ? 3.473 9.523 -8.984 1 47.16 95 SER A O 1
ATOM 742 N N . HIS A 1 96 ? 2.594 8.664 -10.695 1 46.69 96 HIS A N 1
ATOM 743 C CA . HIS A 1 96 ? 3.646 7.664 -10.859 1 46.69 96 HIS A CA 1
ATOM 744 C C . HIS A 1 96 ? 4.641 8.086 -11.93 1 46.69 96 HIS A C 1
ATOM 746 O O . HIS A 1 96 ? 4.328 8.047 -13.125 1 46.69 96 HIS A O 1
ATOM 752 N N . SER A 1 97 ? 5.484 9.062 -11.617 1 42.5 97 SER A N 1
ATOM 753 C CA . SER A 1 97 ? 6.461 9.5 -12.609 1 42.5 97 SER A CA 1
ATOM 754 C C . SER A 1 97 ? 7.5 8.414 -12.875 1 42.5 97 SER A C 1
ATOM 756 O O . SER A 1 97 ? 7.945 7.734 -11.945 1 42.5 97 SER A O 1
ATOM 758 N N . ILE A 1 98 ? 7.645 8.039 -14.102 1 47.25 98 ILE A N 1
ATOM 759 C CA . ILE A 1 98 ? 8.586 7.027 -14.578 1 47.25 98 ILE A CA 1
ATOM 760 C C . ILE A 1 98 ? 9.852 7.707 -15.102 1 47.25 98 ILE A C 1
ATOM 762 O O . ILE A 1 98 ? 10.656 7.082 -15.789 1 47.25 98 ILE A O 1
ATOM 766 N N . SER A 1 99 ? 10.281 8.891 -14.695 1 41.31 99 SER A N 1
ATOM 767 C CA . SER A 1 99 ? 11.477 9.5 -15.258 1 41.31 99 SER A CA 1
ATOM 768 C C . SER A 1 99 ? 12.734 8.977 -14.57 1 41.31 99 SER A C 1
ATOM 770 O O . SER A 1 99 ? 12.664 8.398 -13.484 1 41.31 99 SER A O 1
ATOM 772 N N . GLY A 1 100 ? 13.781 9.008 -15.367 1 44.59 100 GLY A N 1
ATOM 773 C CA . GLY A 1 100 ? 15.094 8.648 -14.852 1 44.59 100 GLY A CA 1
ATOM 774 C C . GLY A 1 100 ? 15.43 9.328 -13.539 1 44.59 100 GLY A C 1
ATOM 775 O O . GLY A 1 100 ? 16.031 8.711 -12.648 1 44.59 100 GLY A O 1
ATOM 776 N N . ARG A 1 101 ? 15.258 10.609 -13.391 1 47.69 101 ARG A N 1
ATOM 777 C CA . ARG A 1 101 ? 15.5 11.352 -12.156 1 47.69 101 ARG A CA 1
ATOM 778 C C . ARG A 1 101 ? 14.703 10.758 -10.992 1 47.69 101 ARG A C 1
ATOM 780 O O . ARG A 1 101 ? 15.203 10.68 -9.867 1 47.69 101 ARG A O 1
ATOM 787 N N . VAL A 1 102 ? 13.789 10.258 -11.406 1 71 102 VAL A N 1
ATOM 788 C CA . VAL A 1 102 ? 12.945 9.617 -10.398 1 71 102 VAL A CA 1
ATOM 789 C C . VAL A 1 102 ? 13.547 8.273 -10 1 71 102 VAL A C 1
ATOM 791 O O . VAL A 1 102 ? 13.406 7.84 -8.852 1 71 102 VAL A O 1
ATOM 794 N N . ASP A 1 103 ? 14.531 7.891 -10.852 1 84.62 103 ASP A N 1
ATOM 795 C CA . ASP A 1 103 ? 15.164 6.617 -10.523 1 84.62 103 ASP A CA 1
ATOM 796 C C . ASP A 1 103 ? 16.234 6.793 -9.445 1 84.62 103 ASP A C 1
ATOM 798 O O . ASP A 1 103 ? 16.297 6.008 -8.5 1 84.62 103 ASP A O 1
ATOM 802 N N . ALA A 1 104 ? 17.094 7.855 -9.641 1 90.44 104 ALA A N 1
ATOM 803 C CA . ALA A 1 104 ? 18.125 8.109 -8.641 1 90.44 104 ALA A CA 1
ATOM 804 C C . ALA A 1 104 ? 17.5 8.43 -7.285 1 90.44 104 ALA A C 1
ATOM 806 O O . ALA A 1 104 ? 18 7.98 -6.246 1 90.44 104 ALA A O 1
ATOM 807 N N . PHE A 1 105 ? 16.516 9.227 -7.289 1 95.06 105 PHE A N 1
ATOM 808 C CA . PHE A 1 105 ? 15.758 9.539 -6.082 1 95.06 105 PHE A CA 1
ATOM 809 C C . PHE A 1 105 ? 15.25 8.266 -5.422 1 95.06 105 PHE A C 1
ATOM 811 O O . PHE A 1 105 ? 15.508 8.031 -4.238 1 95.06 105 PHE A O 1
ATOM 818 N N . ARG A 1 106 ? 14.57 7.469 -6.172 1 95.56 106 ARG A N 1
ATOM 819 C CA . ARG A 1 106 ? 13.984 6.223 -5.691 1 95.56 106 ARG A CA 1
ATOM 820 C C . ARG A 1 106 ? 15.055 5.305 -5.105 1 95.56 106 ARG A C 1
ATOM 822 O O . ARG A 1 106 ? 14.914 4.82 -3.979 1 95.56 106 ARG A O 1
ATOM 829 N N . ASP A 1 107 ? 16.125 5.152 -5.867 1 96.25 107 ASP A N 1
ATOM 830 C CA . ASP A 1 107 ? 17.188 4.242 -5.441 1 96.25 107 ASP A CA 1
ATOM 831 C C . ASP A 1 107 ? 17.891 4.754 -4.184 1 96.25 107 ASP A C 1
ATOM 833 O O . ASP A 1 107 ? 18.25 3.971 -3.305 1 96.25 107 ASP A O 1
ATOM 837 N N . GLY A 1 108 ? 18.062 6.059 -4.082 1 97.44 108 GLY A N 1
ATOM 838 C CA . GLY A 1 108 ? 18.672 6.66 -2.902 1 97.44 108 GLY A CA 1
ATOM 839 C C . GLY A 1 108 ? 17.828 6.488 -1.653 1 97.44 108 GLY A C 1
ATOM 840 O O . GLY A 1 108 ? 18.344 6.125 -0.594 1 97.44 108 GLY A O 1
ATOM 841 N N . VAL A 1 109 ? 16.531 6.699 -1.758 1 98.25 109 VAL A N 1
ATOM 842 C CA . VAL A 1 109 ? 15.609 6.547 -0.634 1 98.25 109 VAL A CA 1
ATOM 843 C C . VAL A 1 109 ? 15.57 5.09 -0.189 1 98.25 109 VAL A C 1
ATOM 845 O O . VAL A 1 109 ? 15.609 4.797 1.008 1 98.25 109 VAL A O 1
ATOM 848 N N . ARG A 1 110 ? 15.531 4.207 -1.141 1 98.25 110 ARG A N 1
ATOM 849 C CA . ARG A 1 110 ? 15.539 2.775 -0.858 1 98.25 110 ARG A CA 1
ATOM 850 C C . ARG A 1 110 ? 16.797 2.375 -0.101 1 98.25 110 ARG A C 1
ATOM 852 O O . ARG A 1 110 ? 16.734 1.656 0.897 1 98.25 110 ARG A O 1
ATOM 859 N N . ALA A 1 111 ? 17.922 2.867 -0.569 1 98.25 111 ALA A N 1
ATOM 860 C CA . ALA A 1 111 ? 19.203 2.529 0.046 1 98.25 111 ALA A CA 1
ATOM 861 C C . ALA A 1 111 ? 19.297 3.086 1.464 1 98.25 111 ALA A C 1
ATOM 863 O O . ALA A 1 111 ? 19.797 2.412 2.371 1 98.25 111 ALA A O 1
ATOM 864 N N . ARG A 1 112 ? 18.797 4.25 1.707 1 98.5 112 ARG A N 1
ATOM 865 C CA . ARG A 1 112 ? 18.844 4.875 3.023 1 98.5 112 ARG A CA 1
ATOM 866 C C . ARG A 1 112 ? 17.938 4.148 4.008 1 98.5 112 ARG A C 1
ATOM 868 O O . ARG A 1 112 ? 18.344 3.846 5.133 1 98.5 112 ARG A O 1
ATOM 875 N N . ASP A 1 113 ? 16.766 3.838 3.643 1 98.75 113 ASP A N 1
ATOM 876 C CA . ASP A 1 113 ? 15.711 3.424 4.57 1 98.75 113 ASP A CA 1
ATOM 877 C C . ASP A 1 113 ? 15.672 1.903 4.711 1 98.75 113 ASP A C 1
ATOM 879 O O . ASP A 1 113 ? 15.648 1.378 5.824 1 98.75 113 ASP A O 1
ATOM 883 N N . GLY A 1 114 ? 15.562 1.181 3.58 1 98.56 114 GLY A N 1
ATOM 884 C CA . GLY A 1 114 ? 15.508 -0.273 3.555 1 98.56 114 GLY A CA 1
ATOM 885 C C . GLY A 1 114 ? 14.227 -0.833 4.133 1 98.56 114 GLY A C 1
ATOM 886 O O . GLY A 1 114 ? 14.023 -2.051 4.156 1 98.56 114 GLY A O 1
ATOM 887 N N . LYS A 1 115 ? 13.359 -0.044 4.688 1 98.69 115 LYS A N 1
ATOM 888 C CA . LYS A 1 115 ? 12.102 -0.405 5.332 1 98.69 115 LYS A CA 1
ATOM 889 C C . LYS A 1 115 ? 11.086 0.731 5.23 1 98.69 115 LYS A C 1
ATOM 891 O O . LYS A 1 115 ? 11.453 1.867 4.918 1 98.69 115 LYS A O 1
ATOM 896 N N . CYS A 1 116 ? 9.805 0.392 5.336 1 98.81 116 CYS A N 1
ATOM 897 C CA . CYS A 1 116 ? 8.852 1.465 5.574 1 98.81 116 CYS A CA 1
ATOM 898 C C . CYS A 1 116 ? 9.164 2.193 6.875 1 98.81 116 CYS A C 1
ATOM 900 O O . CYS A 1 116 ? 9.031 1.62 7.961 1 98.81 116 CYS A O 1
ATOM 902 N N . VAL A 1 117 ? 9.398 3.445 6.82 1 98.94 117 VAL A N 1
ATOM 903 C CA . VAL A 1 117 ? 9.977 4.133 7.973 1 98.94 117 VAL A CA 1
ATOM 904 C C . VAL A 1 117 ? 8.859 4.59 8.906 1 98.94 117 VAL A C 1
ATOM 906 O O . VAL A 1 117 ? 9.125 5.094 10 1 98.94 117 VAL A O 1
ATOM 909 N N . VAL A 1 118 ? 7.617 4.352 8.523 1 98.88 118 VAL A N 1
ATOM 910 C CA . VAL A 1 118 ? 6.484 4.703 9.383 1 98.88 118 VAL A CA 1
ATOM 911 C C . VAL A 1 118 ? 5.992 3.461 10.117 1 98.88 118 VAL A C 1
ATOM 913 O O . VAL A 1 118 ? 5.875 3.465 11.344 1 98.88 118 VAL A O 1
ATOM 916 N N . SER A 1 119 ? 5.801 2.367 9.406 1 98.56 119 SER A N 1
ATOM 917 C CA . SER A 1 119 ? 5.289 1.151 10.031 1 98.56 119 SER A CA 1
ATOM 918 C C . SER A 1 119 ? 6.414 0.337 10.664 1 98.56 119 SER A C 1
ATOM 920 O O . SER A 1 119 ? 6.172 -0.485 11.547 1 98.56 119 SER A O 1
ATOM 922 N N . GLY A 1 120 ? 7.633 0.459 10.172 1 98.56 120 GLY A N 1
ATOM 923 C CA . GLY A 1 120 ? 8.766 -0.31 10.664 1 98.56 120 GLY A CA 1
ATOM 924 C C . GLY A 1 120 ? 8.969 -1.618 9.922 1 98.56 120 GLY A C 1
ATOM 925 O O . GLY A 1 120 ? 9.953 -2.318 10.148 1 98.56 120 GLY A O 1
ATOM 926 N N . ILE A 1 121 ? 8.125 -1.959 8.992 1 98.5 121 ILE A N 1
ATOM 927 C CA . ILE A 1 121 ? 8.234 -3.223 8.273 1 98.5 121 ILE A CA 1
ATOM 928 C C . ILE A 1 121 ? 9.461 -3.188 7.367 1 98.5 121 ILE A C 1
ATOM 930 O O . ILE A 1 121 ? 9.586 -2.309 6.508 1 98.5 121 ILE A O 1
ATOM 934 N N . VAL A 1 122 ? 10.328 -4.121 7.555 1 98.75 122 VAL A N 1
ATOM 935 C CA . VAL A 1 122 ? 11.57 -4.223 6.805 1 98.75 122 VAL A CA 1
ATOM 936 C C . VAL A 1 122 ? 11.305 -4.875 5.449 1 98.75 122 VAL A C 1
ATOM 938 O O . VAL A 1 122 ? 10.578 -5.863 5.359 1 98.75 122 VAL A O 1
ATOM 941 N N . ASN A 1 123 ? 11.789 -4.289 4.344 1 98.5 123 ASN A N 1
ATOM 942 C CA . ASN A 1 123 ? 11.773 -4.992 3.066 1 98.5 123 ASN A CA 1
ATOM 943 C C . ASN A 1 123 ? 12.836 -6.082 3.012 1 98.5 123 ASN A C 1
ATOM 945 O O . ASN A 1 123 ? 13.953 -5.844 2.545 1 98.5 123 ASN A O 1
ATOM 949 N N . VAL A 1 124 ? 12.5 -7.289 3.297 1 98.31 124 VAL A N 1
ATOM 950 C CA . VAL A 1 124 ? 13.438 -8.406 3.348 1 98.31 124 VAL A CA 1
ATOM 951 C C . VAL A 1 124 ? 13.844 -8.805 1.931 1 98.31 124 VAL A C 1
ATOM 953 O O . VAL A 1 124 ? 14.766 -9.602 1.745 1 98.31 124 VAL A O 1
ATOM 956 N N . ARG A 1 125 ? 13.258 -8.211 0.917 1 97.62 125 ARG A N 1
ATOM 957 C CA . ARG A 1 125 ? 13.578 -8.516 -0.475 1 97.62 125 ARG A CA 1
ATOM 958 C C . ARG A 1 125 ? 14.633 -7.551 -1.015 1 97.62 125 ARG A C 1
ATOM 960 O O . ARG A 1 125 ? 15.047 -7.664 -2.17 1 97.62 125 ARG A O 1
ATOM 967 N N . ALA A 1 126 ? 15.078 -6.59 -0.213 1 97.12 126 ALA A N 1
ATOM 968 C CA . ALA A 1 126 ? 16.016 -5.547 -0.637 1 97.12 126 ALA A CA 1
ATOM 969 C C . ALA A 1 126 ? 17.297 -6.156 -1.208 1 97.12 126 ALA A C 1
ATOM 971 O O . ALA A 1 126 ? 17.812 -5.691 -2.229 1 97.12 126 ALA A O 1
ATOM 972 N N . PRO A 1 127 ? 17.875 -7.242 -0.622 1 95.94 127 PRO A N 1
ATOM 973 C CA . PRO A 1 127 ? 19.109 -7.82 -1.169 1 95.94 127 PRO A CA 1
ATOM 974 C C . PRO A 1 127 ? 18.953 -8.281 -2.615 1 95.94 127 PRO A C 1
ATOM 976 O O . PRO A 1 127 ? 19.938 -8.359 -3.354 1 95.94 127 PRO A O 1
ATOM 979 N N . TRP A 1 128 ? 17.75 -8.562 -3.021 1 95.19 128 TRP A N 1
ATOM 980 C CA . TRP A 1 128 ? 17.5 -9.023 -4.383 1 95.19 128 TRP A CA 1
ATOM 981 C C . TRP A 1 128 ? 16.922 -7.898 -5.234 1 95.19 128 TRP A C 1
ATOM 983 O O . TRP A 1 128 ? 16.328 -8.156 -6.289 1 95.19 128 TRP A O 1
ATOM 993 N N . ASN A 1 129 ? 16.922 -6.719 -4.742 1 94.25 129 ASN A N 1
ATOM 994 C CA . ASN A 1 129 ? 16.484 -5.496 -5.406 1 94.25 129 ASN A CA 1
ATOM 995 C C . ASN A 1 129 ? 15.008 -5.57 -5.793 1 94.25 129 ASN A C 1
ATOM 997 O O . ASN A 1 129 ? 14.633 -5.164 -6.891 1 94.25 129 ASN A O 1
ATOM 1001 N N . THR A 1 130 ? 14.227 -6.215 -5.039 1 94.75 130 THR A N 1
ATOM 1002 C CA . THR A 1 130 ? 12.781 -6.277 -5.219 1 94.75 130 THR A CA 1
ATOM 1003 C C . THR A 1 130 ? 12.07 -5.387 -4.207 1 94.75 130 THR A C 1
ATOM 1005 O O . THR A 1 130 ? 12.211 -5.582 -2.998 1 94.75 130 THR A O 1
ATOM 1008 N N . TRP A 1 131 ? 11.297 -4.43 -4.719 1 95.62 131 TRP A N 1
ATOM 1009 C CA . TRP A 1 131 ? 10.75 -3.385 -3.857 1 95.62 131 TRP A CA 1
ATOM 1010 C C . TRP A 1 131 ? 9.242 -3.287 -4 1 95.62 131 TRP A C 1
ATOM 1012 O O . TRP A 1 131 ? 8.633 -2.279 -3.627 1 95.62 131 TRP A O 1
ATOM 1022 N N . SER A 1 132 ? 8.633 -4.398 -4.582 1 94.06 132 SER A N 1
ATOM 1023 C CA . SER A 1 132 ? 7.18 -4.418 -4.727 1 94.06 132 SER A CA 1
ATOM 1024 C C . SER A 1 132 ? 6.488 -4.172 -3.391 1 94.06 132 SER A C 1
ATOM 1026 O O . SER A 1 132 ? 6.836 -4.789 -2.381 1 94.06 132 SER A O 1
ATOM 1028 N N . GLY A 1 133 ? 5.539 -3.236 -3.385 1 94.75 133 GLY A N 1
ATOM 1029 C CA . GLY A 1 133 ? 4.797 -2.9 -2.18 1 94.75 133 GLY A CA 1
ATOM 1030 C C . GLY A 1 133 ? 5.438 -1.786 -1.374 1 94.75 133 GLY A C 1
ATOM 1031 O O . GLY A 1 133 ? 4.828 -1.257 -0.442 1 94.75 133 GLY A O 1
ATOM 1032 N N . PHE A 1 134 ? 6.668 -1.463 -1.683 1 96.69 134 PHE A N 1
ATOM 1033 C CA . PHE A 1 134 ? 7.375 -0.355 -1.056 1 96.69 134 PHE A CA 1
ATOM 1034 C C . PHE A 1 134 ? 7.641 0.759 -2.062 1 96.69 134 PHE A C 1
ATOM 1036 O O . PHE A 1 134 ? 8.062 0.497 -3.189 1 96.69 134 PHE A O 1
ATOM 1043 N N . GLU A 1 135 ? 7.391 1.992 -1.635 1 94.94 135 GLU A N 1
ATOM 1044 C CA . GLU A 1 135 ? 7.461 3.121 -2.559 1 94.94 135 GLU A CA 1
ATOM 1045 C C . GLU A 1 135 ? 8.219 4.293 -1.939 1 94.94 135 GLU A C 1
ATOM 1047 O O . GLU A 1 135 ? 8.008 4.621 -0.769 1 94.94 135 GLU A O 1
ATOM 1052 N N . ALA A 1 136 ? 9.141 4.824 -2.746 1 96.44 136 ALA A N 1
ATOM 1053 C CA . ALA A 1 136 ? 9.75 6.094 -2.346 1 96.44 136 ALA A CA 1
ATOM 1054 C C . ALA A 1 136 ? 8.766 7.246 -2.508 1 96.44 136 ALA A C 1
ATOM 1056 O O . ALA A 1 136 ? 8.344 7.559 -3.623 1 96.44 136 ALA A O 1
ATOM 1057 N N . ALA A 1 137 ? 8.383 7.863 -1.396 1 95.5 137 ALA A N 1
ATOM 1058 C CA . ALA A 1 137 ? 7.402 8.945 -1.404 1 95.5 137 ALA A CA 1
ATOM 1059 C C . ALA A 1 137 ? 8.086 10.305 -1.246 1 95.5 137 ALA A C 1
ATOM 1061 O O . ALA A 1 137 ? 8.93 10.484 -0.366 1 95.5 137 ALA A O 1
ATOM 1062 N N . HIS A 1 138 ? 7.719 11.227 -2.123 1 95.81 138 HIS A N 1
ATOM 1063 C CA . HIS A 1 138 ? 8.164 12.602 -1.934 1 95.81 138 HIS A CA 1
ATOM 1064 C C . HIS A 1 138 ? 7.402 13.273 -0.794 1 95.81 138 HIS A C 1
ATOM 1066 O O . HIS A 1 138 ? 6.176 13.18 -0.721 1 95.81 138 HIS A O 1
ATOM 1072 N N . VAL A 1 139 ? 8.141 13.891 0.056 1 97.25 139 VAL A N 1
ATOM 1073 C CA . VAL A 1 139 ? 7.48 14.664 1.099 1 97.25 139 VAL A CA 1
ATOM 1074 C C . VAL A 1 139 ? 6.773 15.867 0.476 1 97.25 139 VAL A C 1
ATOM 1076 O O . VAL A 1 139 ? 5.562 16.031 0.633 1 97.25 139 VAL A O 1
ATOM 1079 N N . PHE A 1 140 ? 7.555 16.734 -0.164 1 94.94 140 PHE A N 1
ATOM 1080 C CA . PHE A 1 140 ? 6.973 17.719 -1.066 1 94.94 140 PHE A CA 1
ATOM 1081 C C . PHE A 1 140 ? 6.652 17.094 -2.418 1 94.94 140 PHE A C 1
ATOM 1083 O O . PHE A 1 140 ? 7.504 16.438 -3.018 1 94.94 140 PHE A O 1
ATOM 1090 N N . PRO A 1 141 ? 5.508 17.297 -2.912 1 91.88 141 PRO A N 1
ATOM 1091 C CA . PRO A 1 141 ? 5.051 16.516 -4.062 1 91.88 141 PRO A CA 1
ATOM 1092 C C . PRO A 1 141 ? 5.781 16.875 -5.352 1 91.88 141 PRO A C 1
ATOM 1094 O O . PRO A 1 141 ? 5.879 18.062 -5.699 1 91.88 141 PRO A O 1
ATOM 1097 N N . LEU A 1 142 ? 6.148 15.844 -6.047 1 88.31 142 LEU A N 1
ATOM 1098 C CA . LEU A 1 142 ? 6.875 16.016 -7.305 1 88.31 142 LEU A CA 1
ATOM 1099 C C . LEU A 1 142 ? 6.043 16.797 -8.312 1 88.31 142 LEU A C 1
ATOM 1101 O O . LEU A 1 142 ? 6.582 17.609 -9.062 1 88.31 142 LEU A O 1
ATOM 1105 N N . ASP A 1 143 ? 4.742 16.531 -8.312 1 83 143 ASP A N 1
ATOM 1106 C CA . ASP A 1 143 ? 3.871 17.125 -9.312 1 83 143 ASP A CA 1
ATOM 1107 C C . ASP A 1 143 ? 3.705 18.625 -9.062 1 83 143 ASP A C 1
ATOM 1109 O O . ASP A 1 143 ? 3.125 19.344 -9.891 1 83 143 ASP A O 1
ATOM 1113 N N . CYS A 1 144 ? 4.262 19.109 -8 1 87 144 CYS A N 1
ATOM 1114 C CA . CYS A 1 144 ? 4.191 20.531 -7.676 1 87 144 CYS A CA 1
ATOM 1115 C C . CYS A 1 144 ? 5.562 21.188 -7.801 1 87 144 CYS A C 1
ATOM 1117 O O . CYS A 1 144 ? 5.898 22.094 -7.02 1 87 144 CYS A O 1
ATOM 1119 N N . GLU A 1 145 ? 6.289 20.781 -8.695 1 88.25 145 GLU A N 1
ATOM 1120 C CA . GLU A 1 145 ? 7.648 21.281 -8.898 1 88.25 145 GLU A CA 1
ATOM 1121 C C . GLU A 1 145 ? 7.652 22.766 -9.203 1 88.25 145 GLU A C 1
ATOM 1123 O O . GLU A 1 145 ? 8.562 23.5 -8.797 1 88.25 145 GLU A O 1
ATOM 1128 N N . SER A 1 146 ? 6.629 23.266 -9.961 1 86.5 146 SER A N 1
ATOM 1129 C CA . SER A 1 146 ? 6.555 24.688 -10.258 1 86.5 146 SER A CA 1
ATOM 1130 C C . SER A 1 146 ? 6.504 25.516 -8.977 1 86.5 146 SER A C 1
ATOM 1132 O O . SER A 1 146 ? 7.168 26.547 -8.875 1 86.5 146 SER A O 1
ATOM 1134 N N . VAL A 1 147 ? 5.746 25.047 -8.031 1 86.12 147 VAL A N 1
ATOM 1135 C CA . VAL A 1 147 ? 5.648 25.719 -6.738 1 86.12 147 VAL A CA 1
ATOM 1136 C C . VAL A 1 147 ? 6.984 25.609 -6.004 1 86.12 147 VAL A C 1
ATOM 1138 O O . VAL A 1 147 ? 7.434 26.594 -5.395 1 86.12 147 VAL A O 1
ATOM 1141 N N . TRP A 1 148 ? 7.566 24.516 -6.062 1 91.06 148 TRP A N 1
ATOM 1142 C CA . TRP A 1 148 ? 8.875 24.281 -5.477 1 91.06 148 TRP A CA 1
ATOM 1143 C C . TRP A 1 148 ? 9.891 25.297 -5.961 1 91.06 148 TRP A C 1
ATOM 1145 O O . TRP A 1 148 ? 10.641 25.875 -5.164 1 91.06 148 TRP A O 1
ATOM 1155 N N . ILE A 1 149 ? 9.898 25.531 -7.207 1 90.31 149 ILE A N 1
ATOM 1156 C CA . ILE A 1 149 ? 10.844 26.453 -7.84 1 90.31 149 ILE A CA 1
ATOM 1157 C C . ILE A 1 149 ? 10.453 27.891 -7.52 1 90.31 149 ILE A C 1
ATOM 1159 O O . ILE A 1 149 ? 11.297 28.688 -7.102 1 90.31 149 ILE A O 1
ATOM 1163 N N . GLU A 1 150 ? 9.195 28.172 -7.707 1 88.75 150 GLU A N 1
ATOM 1164 C CA . GLU A 1 150 ? 8.695 29.531 -7.516 1 88.75 150 GLU A CA 1
ATOM 1165 C C . GLU A 1 150 ? 9.016 30.047 -6.121 1 88.75 150 GLU A C 1
ATOM 1167 O O . GLU A 1 150 ? 9.438 31.188 -5.961 1 88.75 150 GLU A O 1
ATOM 1172 N N . PHE A 1 151 ? 8.875 29.188 -5.152 1 88.94 151 PHE A N 1
ATOM 1173 C CA . PHE A 1 151 ? 9.039 29.656 -3.779 1 88.94 151 PHE A CA 1
ATOM 1174 C C . PHE A 1 151 ? 10.406 29.266 -3.229 1 88.94 151 PHE A C 1
ATOM 1176 O O . PHE A 1 151 ? 10.656 29.406 -2.031 1 88.94 151 PHE A O 1
ATOM 1183 N N . ASN A 1 152 ? 11.242 28.75 -4.035 1 91.94 152 ASN A N 1
ATOM 1184 C CA . ASN A 1 152 ? 12.625 28.406 -3.715 1 91.94 152 ASN A CA 1
ATOM 1185 C C . ASN A 1 152 ? 12.711 27.453 -2.521 1 91.94 152 ASN A C 1
ATOM 1187 O O . ASN A 1 152 ? 13.438 27.719 -1.565 1 91.94 152 ASN A O 1
ATOM 1191 N N . TYR A 1 153 ? 11.859 26.406 -2.574 1 92.81 153 TYR A N 1
ATOM 1192 C CA . TYR A 1 153 ? 11.891 25.438 -1.496 1 92.81 153 TYR A CA 1
ATOM 1193 C C . TYR A 1 153 ? 13.148 24.578 -1.573 1 92.81 153 TYR A C 1
ATOM 1195 O O . TYR A 1 153 ? 13.508 23.891 -0.606 1 92.81 153 TYR A O 1
ATOM 1203 N N . GLY A 1 154 ? 13.828 24.625 -2.625 1 93.19 154 GLY A N 1
ATOM 1204 C CA . GLY A 1 154 ? 15.117 23.969 -2.76 1 93.19 154 GLY A CA 1
ATOM 1205 C C . GLY A 1 154 ? 16.125 24.438 -1.729 1 93.19 154 GLY A C 1
ATOM 1206 O O . GLY A 1 154 ? 17.125 23.75 -1.492 1 93.19 154 GLY A O 1
ATOM 1207 N N . ARG A 1 155 ? 15.883 25.578 -1.153 1 93.44 155 ARG A N 1
ATOM 1208 C CA . ARG A 1 155 ? 16.797 26.125 -0.166 1 93.44 155 ARG A CA 1
ATOM 1209 C C . ARG A 1 155 ? 16.891 25.219 1.059 1 93.44 155 ARG A C 1
ATOM 1211 O O . ARG A 1 155 ? 17.844 25.328 1.835 1 93.44 155 ARG A O 1
ATOM 1218 N N . TRP A 1 156 ? 15.93 24.312 1.227 1 95 156 TRP A N 1
ATOM 1219 C CA . TRP A 1 156 ? 15.898 23.438 2.396 1 95 156 TRP A CA 1
ATOM 1220 C C . TRP A 1 156 ? 16.734 22.188 2.16 1 95 156 TRP A C 1
ATOM 1222 O O . TRP A 1 156 ? 16.953 21.391 3.08 1 95 156 TRP A O 1
ATOM 1232 N N . ILE A 1 157 ? 17.219 21.984 0.909 1 96.81 157 ILE A N 1
ATOM 1233 C CA . ILE A 1 157 ? 17.984 20.812 0.514 1 96.81 157 ILE A CA 1
ATOM 1234 C C . ILE A 1 157 ? 19.469 21.094 0.646 1 96.81 157 ILE A C 1
ATOM 1236 O O . ILE A 1 157 ? 19.953 22.125 0.201 1 96.81 157 ILE A O 1
ATOM 1240 N N . THR A 1 158 ? 20.234 20.156 1.229 1 95.56 158 THR A N 1
ATOM 1241 C CA . THR A 1 158 ? 21.656 20.406 1.465 1 95.56 158 THR A CA 1
ATOM 1242 C C . THR A 1 158 ? 22.5 19.312 0.831 1 95.56 158 THR A C 1
ATOM 1244 O O . THR A 1 158 ? 23.734 19.422 0.796 1 95.56 158 THR A O 1
ATOM 1247 N N . ASP A 1 159 ? 21.891 18.297 0.293 1 95.56 159 ASP A N 1
ATOM 1248 C CA . ASP A 1 159 ? 22.688 17.156 -0.177 1 95.56 159 ASP A CA 1
ATOM 1249 C C . ASP A 1 159 ? 22.859 17.203 -1.694 1 95.56 159 ASP A C 1
ATOM 1251 O O . ASP A 1 159 ? 23.234 16.203 -2.307 1 95.56 159 ASP A O 1
ATOM 1255 N N . MET A 1 160 ? 22.453 18.219 -2.291 1 91.94 160 MET A N 1
ATOM 1256 C CA . MET A 1 160 ? 22.625 18.375 -3.732 1 91.94 160 MET A CA 1
ATOM 1257 C C . MET A 1 160 ? 23.359 19.672 -4.062 1 91.94 160 MET A C 1
ATOM 1259 O O . MET A 1 160 ? 23.156 20.234 -5.137 1 91.94 160 MET A O 1
ATOM 1263 N N . ASP A 1 161 ? 24.219 19.906 -3.113 1 78.69 161 ASP A N 1
ATOM 1264 C CA . ASP A 1 161 ? 24.984 21.141 -3.293 1 78.69 161 ASP A CA 1
ATOM 1265 C C . ASP A 1 161 ? 25.875 21.047 -4.527 1 78.69 161 ASP A C 1
ATOM 1267 O O . ASP A 1 161 ? 26.547 20.047 -4.746 1 78.69 161 ASP A O 1
ATOM 1271 N N . GLY A 1 162 ? 25.828 21.859 -5.441 1 73.81 162 GLY A N 1
ATOM 1272 C CA . GLY A 1 162 ? 26.703 21.891 -6.605 1 73.81 162 GLY A CA 1
ATOM 1273 C C . GLY A 1 162 ? 26 21.5 -7.891 1 73.81 162 GLY A C 1
ATOM 1274 O O . GLY A 1 162 ? 26.594 21.531 -8.969 1 73.81 162 GLY A O 1
ATOM 1275 N N . THR A 1 163 ? 24.859 20.922 -7.609 1 72.25 163 THR A N 1
ATOM 1276 C CA . THR A 1 163 ? 24.125 20.609 -8.836 1 72.25 163 THR A CA 1
ATOM 1277 C C . THR A 1 163 ? 23.469 21.875 -9.391 1 72.25 163 THR A C 1
ATOM 1279 O O . THR A 1 163 ? 22.875 22.656 -8.648 1 72.25 163 THR A O 1
ATOM 1282 N N . THR A 1 164 ? 23.906 22.406 -10.547 1 72.44 164 THR A N 1
ATOM 1283 C CA . THR A 1 164 ? 23.359 23.594 -11.18 1 72.44 164 THR A CA 1
ATOM 1284 C C . THR A 1 164 ? 22.359 23.203 -12.266 1 72.44 164 THR A C 1
ATOM 1286 O O . THR A 1 164 ? 22.594 22.281 -13.039 1 72.44 164 THR A O 1
ATOM 1289 N N . GLY A 1 165 ? 21.188 23.891 -12.234 1 74.75 165 GLY A N 1
ATOM 1290 C CA . GLY A 1 165 ? 20.25 23.75 -13.344 1 74.75 165 GLY A CA 1
ATOM 1291 C C . GLY A 1 165 ? 19.266 22.609 -13.156 1 74.75 165 GLY A C 1
ATOM 1292 O O . GLY A 1 165 ? 18.469 22.328 -14.039 1 74.75 165 GLY A O 1
ATOM 1293 N N . VAL A 1 166 ? 19.453 21.875 -12.055 1 82.12 166 VAL A N 1
ATOM 1294 C CA . VAL A 1 166 ? 18.516 20.781 -11.844 1 82.12 166 VAL A CA 1
ATOM 1295 C C . VAL A 1 166 ? 17.703 21.031 -10.578 1 82.12 166 VAL A C 1
ATOM 1297 O O . VAL A 1 166 ? 18.234 21.531 -9.578 1 82.12 166 VAL A O 1
ATOM 1300 N N . SER A 1 167 ? 16.453 20.781 -10.648 1 87.88 167 SER A N 1
ATOM 1301 C CA . SER A 1 167 ? 15.609 20.938 -9.477 1 87.88 167 SER A CA 1
ATOM 1302 C C . SER A 1 167 ? 15.992 19.969 -8.375 1 87.88 167 SER A C 1
ATOM 1304 O O . SER A 1 167 ? 16.234 18.797 -8.633 1 87.88 167 SER A O 1
ATOM 1306 N N . THR A 1 168 ? 16.078 20.469 -7.184 1 93.88 168 THR A N 1
ATOM 1307 C CA . THR A 1 168 ? 16.5 19.656 -6.051 1 93.88 168 THR A CA 1
ATOM 1308 C C . THR A 1 168 ? 15.312 18.922 -5.445 1 93.88 168 THR A C 1
ATOM 1310 O O . THR A 1 168 ? 15.43 18.312 -4.379 1 93.88 168 THR A O 1
ATOM 1313 N N . ILE A 1 169 ? 14.148 18.922 -6.117 1 94.25 169 ILE A N 1
ATOM 1314 C CA . ILE A 1 169 ? 12.938 18.297 -5.602 1 94.25 169 ILE A CA 1
ATOM 1315 C C . ILE A 1 169 ? 13.141 16.781 -5.473 1 94.25 169 ILE A C 1
ATOM 1317 O O . ILE A 1 169 ? 12.445 16.125 -4.699 1 94.25 169 ILE A O 1
ATOM 1321 N N . ASN A 1 170 ? 14.117 16.234 -6.227 1 94.5 170 ASN A N 1
ATOM 1322 C CA . ASN A 1 170 ? 14.406 14.797 -6.184 1 94.5 170 ASN A CA 1
ATOM 1323 C C . ASN A 1 170 ? 15.594 14.5 -5.266 1 94.5 170 ASN A C 1
ATOM 1325 O O . ASN A 1 170 ? 16.297 13.508 -5.469 1 94.5 170 ASN A O 1
ATOM 1329 N N . SER A 1 171 ? 15.875 15.398 -4.332 1 96.56 171 SER A N 1
ATOM 1330 C CA . SER A 1 171 ? 16.812 15.094 -3.26 1 96.56 171 SER A CA 1
ATOM 1331 C C . SER A 1 171 ? 16.312 13.945 -2.395 1 96.56 171 SER A C 1
ATOM 1333 O O . SER A 1 171 ? 15.109 13.844 -2.125 1 96.56 171 SER A O 1
ATOM 1335 N N . ILE A 1 172 ? 17.188 13.094 -1.876 1 97.81 172 ILE A N 1
ATOM 1336 C CA . ILE A 1 172 ? 16.844 12.023 -0.958 1 97.81 172 ILE A CA 1
ATOM 1337 C C . ILE A 1 172 ? 16.25 12.609 0.321 1 97.81 172 ILE A C 1
ATOM 1339 O O . ILE A 1 172 ? 15.367 12 0.94 1 97.81 172 ILE A O 1
ATOM 1343 N N . GLN A 1 173 ? 16.594 13.844 0.643 1 98.5 173 GLN A N 1
ATOM 1344 C CA . GLN A 1 173 ? 16.094 14.539 1.826 1 98.5 173 GLN A CA 1
ATOM 1345 C C . GLN A 1 173 ? 14.602 14.836 1.695 1 98.5 173 GLN A C 1
ATOM 1347 O O . GLN A 1 173 ? 13.945 15.18 2.68 1 98.5 173 GLN A O 1
ATOM 1352 N N . ASN A 1 174 ? 14.055 14.75 0.471 1 97.88 174 ASN A N 1
ATOM 1353 C CA . ASN A 1 174 ? 12.633 14.945 0.207 1 97.88 174 ASN A CA 1
ATOM 1354 C C . ASN A 1 174 ? 11.898 13.609 0.088 1 97.88 174 ASN A C 1
ATOM 1356 O O . ASN A 1 174 ? 10.852 13.531 -0.553 1 97.88 174 ASN A O 1
ATOM 1360 N N . GLY A 1 175 ? 12.477 12.562 0.66 1 97.69 175 GLY A N 1
ATOM 1361 C CA . GLY A 1 175 ? 11.875 11.258 0.411 1 97.69 175 GLY A CA 1
ATOM 1362 C C . GLY A 1 175 ? 11.773 10.398 1.657 1 97.69 175 GLY A C 1
ATOM 1363 O O . GLY A 1 175 ? 12.602 10.516 2.564 1 97.69 175 GLY A O 1
ATOM 1364 N N . LEU A 1 176 ? 10.805 9.555 1.675 1 98.56 176 LEU A N 1
ATOM 1365 C CA . LEU A 1 176 ? 10.602 8.484 2.645 1 98.56 176 LEU A CA 1
ATOM 1366 C C . LEU A 1 176 ? 10.211 7.188 1.946 1 98.56 176 LEU A C 1
ATOM 1368 O O . LEU A 1 176 ? 9.438 7.203 0.986 1 98.56 176 LEU A O 1
ATOM 1372 N N . LEU A 1 177 ? 10.742 6.086 2.436 1 98.44 177 LEU A N 1
ATOM 1373 C CA . LEU A 1 177 ? 10.242 4.805 1.944 1 98.44 177 LEU A CA 1
ATOM 1374 C C . LEU A 1 177 ? 8.992 4.379 2.707 1 98.44 177 LEU A C 1
ATOM 1376 O O . LEU A 1 177 ? 9.023 4.254 3.934 1 98.44 177 LEU A O 1
ATOM 1380 N N . LEU A 1 178 ? 7.898 4.195 1.964 1 98.19 178 LEU A N 1
ATOM 1381 C CA . LEU A 1 178 ? 6.617 3.834 2.562 1 98.19 178 LEU A CA 1
ATOM 1382 C C . LEU A 1 178 ? 6.031 2.6 1.887 1 98.19 178 LEU A C 1
ATOM 1384 O O . LEU A 1 178 ? 6.297 2.344 0.71 1 98.19 178 LEU A O 1
ATOM 1388 N N . ARG A 1 179 ? 5.281 1.849 2.68 1 97.88 179 ARG A N 1
ATOM 1389 C CA . ARG A 1 179 ? 4.375 0.904 2.037 1 97.88 179 ARG A CA 1
ATOM 1390 C C . ARG A 1 179 ? 3.4 1.626 1.113 1 97.88 179 ARG A C 1
ATOM 1392 O O . ARG A 1 179 ? 3.057 2.787 1.348 1 97.88 179 ARG A O 1
ATOM 1399 N N . GLY A 1 180 ? 2.91 0.884 0.118 1 94.75 180 GLY A N 1
ATOM 1400 C CA . GLY A 1 180 ? 2.021 1.491 -0.859 1 94.75 180 GLY A CA 1
ATOM 1401 C C . GLY A 1 180 ? 0.759 2.064 -0.243 1 94.75 180 GLY A C 1
ATOM 1402 O O . GLY A 1 180 ? 0.299 3.137 -0.643 1 94.75 180 GLY A O 1
ATOM 1403 N N . ASP A 1 181 ? 0.162 1.378 0.669 1 95.69 181 ASP A N 1
ATOM 1404 C CA . ASP A 1 181 ? -1.053 1.862 1.318 1 95.69 181 ASP A CA 1
ATOM 1405 C C . ASP A 1 181 ? -0.779 3.135 2.117 1 95.69 181 ASP A C 1
ATOM 1407 O O . ASP A 1 181 ? -1.564 4.082 2.074 1 95.69 181 ASP A O 1
ATOM 1411 N N . LEU A 1 182 ? 0.401 3.223 2.762 1 97.81 182 LEU A N 1
ATOM 1412 C CA . LEU A 1 182 ? 0.75 4.387 3.572 1 97.81 182 LEU A CA 1
ATOM 1413 C C . LEU A 1 182 ? 1.196 5.547 2.691 1 97.81 182 LEU A C 1
ATOM 1415 O O . LEU A 1 182 ? 0.977 6.711 3.035 1 97.81 182 LEU A O 1
ATOM 1419 N N . HIS A 1 183 ? 1.815 5.191 1.592 1 96.62 183 HIS A N 1
ATOM 1420 C CA . HIS A 1 183 ? 2.121 6.234 0.619 1 96.62 183 HIS A CA 1
ATOM 1421 C C . HIS A 1 183 ? 0.864 7 0.221 1 96.62 183 HIS A C 1
ATOM 1423 O O . HIS A 1 183 ? 0.867 8.234 0.193 1 96.62 183 HIS A O 1
ATOM 1429 N N . SER A 1 184 ? -0.226 6.285 -0.02 1 93.62 184 SER A N 1
ATOM 1430 C CA . SER A 1 184 ? -1.503 6.898 -0.373 1 93.62 184 SER A CA 1
ATOM 1431 C C . SER A 1 184 ? -2.018 7.789 0.752 1 93.62 184 SER A C 1
ATOM 1433 O O . SER A 1 184 ? -2.457 8.914 0.507 1 93.62 184 SER A O 1
ATOM 1435 N N . ASP A 1 185 ? -1.947 7.277 1.982 1 96.12 185 ASP A N 1
ATOM 1436 C CA . ASP A 1 185 ? -2.404 8.055 3.133 1 96.12 185 ASP A CA 1
ATOM 1437 C C . ASP A 1 185 ? -1.571 9.32 3.307 1 96.12 185 ASP A C 1
ATOM 1439 O O . ASP A 1 185 ? -2.107 10.383 3.631 1 96.12 185 ASP A O 1
ATOM 1443 N N . PHE A 1 186 ? -0.264 9.164 3.094 1 97.06 186 PHE A N 1
ATOM 1444 C CA . PHE A 1 186 ? 0.658 10.281 3.236 1 97.06 186 PHE A CA 1
ATOM 1445 C C . PHE A 1 186 ? 0.373 11.359 2.191 1 97.06 186 PHE A C 1
ATOM 1447 O O . PHE A 1 186 ? 0.329 12.547 2.51 1 97.06 186 PHE A O 1
ATOM 1454 N N . ASP A 1 187 ? 0.144 10.914 1.02 1 92.75 187 ASP A N 1
ATOM 1455 C CA . ASP A 1 187 ? -0.166 11.828 -0.077 1 92.75 187 ASP A CA 1
ATOM 1456 C C . ASP A 1 187 ? -1.479 12.562 0.176 1 92.75 187 ASP A C 1
ATOM 1458 O O . ASP A 1 187 ? -1.628 13.727 -0.201 1 92.75 187 ASP A O 1
ATOM 1462 N N . ASN A 1 188 ? -2.398 11.922 0.829 1 92.81 188 ASN A N 1
ATOM 1463 C CA . ASN A 1 188 ? -3.721 12.484 1.07 1 92.81 188 ASN A CA 1
ATOM 1464 C C . ASN A 1 188 ? -3.771 13.242 2.395 1 92.81 188 ASN A C 1
ATOM 1466 O O . ASN A 1 188 ? -4.848 13.641 2.844 1 92.81 188 ASN A O 1
ATOM 1470 N N . TYR A 1 189 ? -2.637 13.359 3.043 1 95.44 189 TYR A N 1
ATOM 1471 C CA . TYR A 1 189 ? -2.494 14.109 4.289 1 95.44 189 TYR A CA 1
ATOM 1472 C C . TYR A 1 189 ? -3.367 13.508 5.387 1 95.44 189 TYR A C 1
ATOM 1474 O O . TYR A 1 189 ? -3.875 14.234 6.246 1 95.44 189 TYR A O 1
ATOM 1482 N N . LEU A 1 190 ? -3.584 12.211 5.293 1 97.06 190 LEU A N 1
ATOM 1483 C CA . LEU A 1 190 ? -4.387 11.57 6.332 1 97.06 190 LEU A CA 1
ATOM 1484 C C . LEU A 1 190 ? -3.568 11.367 7.602 1 97.06 190 LEU A C 1
ATOM 1486 O O . LEU A 1 190 ? -4.129 11.234 8.688 1 97.06 190 LEU A O 1
ATOM 1490 N N . PHE A 1 191 ? -2.27 11.305 7.418 1 98.38 191 PHE A N 1
ATOM 1491 C CA . PHE A 1 191 ? -1.352 11.391 8.547 1 98.38 191 PHE A CA 1
ATOM 1492 C C . PHE A 1 191 ? -0.127 12.227 8.188 1 98.38 191 PHE A C 1
ATOM 1494 O O . PHE A 1 191 ? 0.1 12.523 7.016 1 98.38 191 PHE A O 1
ATOM 1501 N N . SER A 1 192 ? 0.559 12.641 9.164 1 98.5 192 SER A N 1
ATOM 1502 C CA . SER A 1 192 ? 1.82 13.352 8.984 1 98.5 192 SER A CA 1
ATOM 1503 C C . SER A 1 192 ? 2.775 13.07 10.141 1 98.5 192 SER A C 1
ATOM 1505 O O . SER A 1 192 ? 2.48 12.258 11.016 1 98.5 192 SER A O 1
ATOM 1507 N N . ILE A 1 193 ? 3.912 13.57 10.016 1 98.81 193 ILE A N 1
ATOM 1508 C CA . ILE A 1 193 ? 4.98 13.398 10.992 1 98.81 193 ILE A CA 1
ATOM 1509 C C . ILE A 1 193 ? 5.426 14.766 11.508 1 98.81 193 ILE A C 1
ATOM 1511 O O . ILE A 1 193 ? 5.723 15.664 10.719 1 98.81 193 ILE A O 1
ATOM 1515 N N . ASN A 1 194 ? 5.484 14.906 12.781 1 98.38 194 ASN A N 1
ATOM 1516 C CA . ASN A 1 194 ? 5.883 16.172 13.375 1 98.38 194 ASN A CA 1
ATOM 1517 C C . ASN A 1 194 ? 7.293 16.109 13.953 1 98.38 194 ASN A C 1
ATOM 1519 O O . ASN A 1 194 ? 7.504 15.539 15.023 1 98.38 194 ASN A O 1
ATOM 1523 N N . PRO A 1 195 ? 8.234 16.703 13.242 1 98.06 195 PRO A N 1
ATOM 1524 C CA . PRO A 1 195 ? 9.594 16.656 13.773 1 98.06 195 PRO A CA 1
ATOM 1525 C C . PRO A 1 195 ? 9.75 17.438 15.078 1 98.06 195 PRO A C 1
ATOM 1527 O O . PRO A 1 195 ? 10.719 17.234 15.812 1 98.06 195 PRO A O 1
ATOM 1530 N N . ASP A 1 196 ? 8.797 18.281 15.391 1 97 196 ASP A N 1
ATOM 1531 C CA . ASP A 1 196 ? 8.875 19.094 16.594 1 97 196 ASP A CA 1
ATOM 1532 C C . ASP A 1 196 ? 8.18 18.422 17.766 1 97 196 ASP A C 1
ATOM 1534 O O . ASP A 1 196 ? 8.078 18.984 18.859 1 97 196 ASP A O 1
ATOM 1538 N N . ASP A 1 197 ? 7.656 17.266 17.578 1 96.81 197 ASP A N 1
ATOM 1539 C CA . ASP A 1 197 ? 7.059 16.438 18.625 1 96.81 197 ASP A CA 1
ATOM 1540 C C . ASP A 1 197 ? 7.637 15.023 18.578 1 96.81 197 ASP A C 1
ATOM 1542 O O . ASP A 1 197 ? 6.895 14.039 18.484 1 96.81 197 ASP A O 1
ATOM 1546 N N . GLY A 1 198 ? 8.953 14.953 18.547 1 97.25 198 GLY A N 1
ATOM 1547 C CA . GLY A 1 198 ? 9.648 13.68 18.578 1 97.25 198 GLY A CA 1
ATOM 1548 C C . GLY A 1 198 ? 9.406 12.836 17.344 1 97.25 198 GLY A C 1
ATOM 1549 O O . GLY A 1 198 ? 9.406 11.609 17.406 1 97.25 198 GLY A O 1
ATOM 1550 N N . TYR A 1 199 ? 9.102 13.445 16.234 1 98.69 199 TYR A N 1
ATOM 1551 C CA . TYR A 1 199 ? 8.82 12.766 14.977 1 98.69 199 TYR A CA 1
ATOM 1552 C C . TYR A 1 199 ? 7.613 11.844 15.117 1 98.69 199 TYR A C 1
ATOM 1554 O O . TYR A 1 199 ? 7.578 10.766 14.523 1 98.69 199 TYR A O 1
ATOM 1562 N N . LYS A 1 200 ? 6.652 12.266 15.867 1 98.56 200 LYS A N 1
ATOM 1563 C CA . LYS A 1 200 ? 5.438 11.492 16.109 1 98.56 200 LYS A CA 1
ATOM 1564 C C . LYS A 1 200 ? 4.57 11.43 14.852 1 98.56 200 LYS A C 1
ATOM 1566 O O . LYS A 1 200 ? 4.363 12.445 14.18 1 98.56 200 LYS A O 1
ATOM 1571 N N . VAL A 1 201 ? 4.129 10.227 14.547 1 98.81 201 VAL A N 1
ATOM 1572 C CA . VAL A 1 201 ? 3.135 10.031 13.5 1 98.81 201 VAL A CA 1
ATOM 1573 C C . VAL A 1 201 ? 1.748 10.383 14.031 1 98.81 201 VAL A C 1
ATOM 1575 O O . VAL A 1 201 ? 1.295 9.812 15.023 1 98.81 201 VAL A O 1
ATOM 1578 N N . THR A 1 202 ? 1.097 11.352 13.391 1 98.5 202 THR A N 1
ATOM 1579 C CA . THR A 1 202 ? -0.23 11.805 13.797 1 98.5 202 THR A CA 1
ATOM 1580 C C . THR A 1 202 ? -1.249 11.555 12.688 1 98.5 202 THR A C 1
ATOM 1582 O O . THR A 1 202 ? -1.073 12.023 11.562 1 98.5 202 THR A O 1
ATOM 1585 N N . TYR A 1 203 ? -2.268 10.805 12.984 1 98.56 203 TYR A N 1
ATOM 1586 C CA . TYR A 1 203 ? -3.387 10.633 12.062 1 98.56 203 TYR A CA 1
ATOM 1587 C C . TYR A 1 203 ? -4.469 11.672 12.32 1 98.56 203 TYR A C 1
ATOM 1589 O O . TYR A 1 203 ? -4.812 11.953 13.469 1 98.56 203 TYR A O 1
ATOM 1597 N N . PHE A 1 204 ? -5.059 12.227 11.266 1 97.88 204 PHE A N 1
ATOM 1598 C CA . PHE A 1 204 ? -6.07 13.273 11.359 1 97.88 204 PHE A CA 1
ATOM 1599 C C . PHE A 1 204 ? -7.453 12.719 11.039 1 97.88 204 PHE A C 1
ATOM 1601 O O . PHE A 1 204 ? -8.438 13.461 11.023 1 97.88 204 PHE A O 1
ATOM 1608 N N . GLY A 1 205 ? -7.609 11.516 10.75 1 97.19 205 GLY A N 1
ATOM 1609 C CA . GLY A 1 205 ? -8.797 10.688 10.609 1 97.19 205 GLY A CA 1
ATOM 1610 C C . GLY A 1 205 ? -8.633 9.305 11.211 1 97.19 205 GLY A C 1
ATOM 1611 O O . GLY A 1 205 ? -7.598 9 11.805 1 97.19 205 GLY A O 1
ATOM 1612 N N . PRO A 1 206 ? -9.68 8.484 11.086 1 98 206 PRO A N 1
ATOM 1613 C CA . PRO A 1 206 ? -9.547 7.117 11.602 1 98 206 PRO A CA 1
ATOM 1614 C C . PRO A 1 206 ? -8.305 6.402 11.062 1 98 206 PRO A C 1
ATOM 1616 O O . PRO A 1 206 ? -7.945 6.582 9.898 1 98 206 PRO A O 1
ATOM 1619 N N . ASP A 1 207 ? -7.633 5.652 11.891 1 98.31 207 ASP A N 1
ATOM 1620 C CA . ASP A 1 207 ? -6.379 4.969 11.57 1 98.31 207 ASP A CA 1
ATOM 1621 C C . ASP A 1 207 ? -6.594 3.467 11.422 1 98.31 207 ASP A C 1
ATOM 1623 O O . ASP A 1 207 ? -6.488 2.717 12.391 1 98.31 207 ASP A O 1
ATOM 1627 N N . PRO A 1 208 ? -6.777 2.982 10.195 1 98 208 PRO A N 1
ATOM 1628 C CA . PRO A 1 208 ? -7 1.546 10.016 1 98 208 PRO A CA 1
ATOM 1629 C C . PRO A 1 208 ? -5.746 0.715 10.266 1 98 208 PRO A C 1
ATOM 1631 O O . PRO A 1 208 ? -5.832 -0.504 10.438 1 98 208 PRO A O 1
ATOM 1634 N N . PHE A 1 209 ? -4.586 1.348 10.344 1 97.56 209 PHE A N 1
ATOM 1635 C CA . PHE A 1 209 ? -3.332 0.601 10.344 1 97.56 209 PHE A CA 1
ATOM 1636 C C . PHE A 1 209 ? -2.707 0.595 11.734 1 97.56 209 PHE A C 1
ATOM 1638 O O . PHE A 1 209 ? -1.682 -0.052 11.961 1 97.56 209 PHE A O 1
ATOM 1645 N N . GLY A 1 210 ? -3.322 1.302 12.711 1 97.75 210 GLY A N 1
ATOM 1646 C CA . GLY A 1 210 ? -2.852 1.312 14.086 1 97.75 210 GLY A CA 1
ATOM 1647 C C . GLY A 1 210 ? -1.488 1.958 14.242 1 97.75 210 GLY A C 1
ATOM 1648 O O . GLY A 1 210 ? -0.643 1.46 14.984 1 97.75 210 GLY A O 1
ATOM 1649 N N . LEU A 1 211 ? -1.269 3.072 13.523 1 98.5 211 LEU A N 1
ATOM 1650 C CA . LEU A 1 211 ? 0.076 3.639 13.477 1 98.5 211 LEU A CA 1
ATOM 1651 C C . LEU A 1 211 ? 0.129 4.977 14.211 1 98.5 211 LEU A C 1
ATOM 1653 O O . LEU A 1 211 ? 1.21 5.527 14.422 1 98.5 211 LEU A O 1
ATOM 1657 N N . ASP A 1 212 ? -1.03 5.543 14.625 1 98.69 212 ASP A N 1
ATOM 1658 C CA . ASP A 1 212 ? -1.076 6.809 15.344 1 98.69 212 ASP A CA 1
ATOM 1659 C C . ASP A 1 212 ? -0.208 6.762 16.594 1 98.69 212 ASP A C 1
ATOM 1661 O O . ASP A 1 212 ? -0.303 5.82 17.391 1 98.69 212 ASP A O 1
ATOM 1665 N N . GLY A 1 213 ? 0.655 7.711 16.719 1 98.5 213 GLY A N 1
ATOM 1666 C CA . GLY A 1 213 ? 1.479 7.824 17.922 1 98.5 213 GLY A CA 1
ATOM 1667 C C . GLY A 1 213 ? 2.846 7.184 17.766 1 98.5 213 GLY A C 1
ATOM 1668 O O . GLY A 1 213 ? 3.727 7.379 18.594 1 98.5 213 GLY A O 1
ATOM 1669 N N . ARG A 1 214 ? 3.045 6.418 16.703 1 98.5 214 ARG A N 1
ATOM 1670 C CA . ARG A 1 214 ? 4.367 5.863 16.438 1 98.5 214 ARG A CA 1
ATOM 1671 C C . ARG A 1 214 ? 5.379 6.965 16.156 1 98.5 214 ARG A C 1
ATOM 1673 O O . ARG A 1 214 ? 5.004 8.125 15.969 1 98.5 214 ARG A O 1
ATOM 1680 N N . THR A 1 215 ? 6.621 6.555 16.25 1 98.69 215 THR A N 1
ATOM 1681 C CA . THR A 1 215 ? 7.715 7.473 15.961 1 98.69 215 THR A CA 1
ATOM 1682 C C . THR A 1 215 ? 8.391 7.109 14.648 1 98.69 215 THR A C 1
ATOM 1684 O O . THR A 1 215 ? 8.641 5.93 14.375 1 98.69 215 THR A O 1
ATOM 1687 N N . LEU A 1 216 ? 8.602 8.078 13.82 1 98.88 216 LEU A N 1
ATOM 1688 C CA . LEU A 1 216 ? 9.344 7.859 12.578 1 98.88 216 LEU A CA 1
ATOM 1689 C C . LEU A 1 216 ? 10.648 7.117 12.852 1 98.88 216 LEU A C 1
ATOM 1691 O O . LEU A 1 216 ? 11.359 7.43 13.812 1 98.88 216 LEU A O 1
ATOM 1695 N N . ASP A 1 217 ? 10.992 6.18 11.992 1 98.88 217 ASP A N 1
ATOM 1696 C CA . ASP A 1 217 ? 12.164 5.332 12.203 1 98.88 217 ASP A CA 1
ATOM 1697 C C . ASP A 1 217 ? 13.445 6.16 12.195 1 98.88 217 ASP A C 1
ATOM 1699 O O . ASP A 1 217 ? 13.617 7.039 11.352 1 98.88 217 ASP A O 1
ATOM 1703 N N . PRO A 1 218 ? 14.414 5.863 13.023 1 98.38 218 PRO A N 1
ATOM 1704 C CA . PRO A 1 218 ? 15.641 6.656 13.109 1 98.38 218 PRO A CA 1
ATOM 1705 C C . PRO A 1 218 ? 16.516 6.516 11.867 1 98.38 218 PRO A C 1
ATOM 1707 O O . PRO A 1 218 ? 17.359 7.375 11.602 1 98.38 218 PRO A O 1
ATOM 1710 N N . VAL A 1 219 ? 16.328 5.508 11.07 1 98.62 219 VAL A N 1
ATOM 1711 C CA . VAL A 1 219 ? 17.203 5.227 9.938 1 98.62 219 VAL A CA 1
ATOM 1712 C C . VAL A 1 219 ? 17.156 6.391 8.953 1 98.62 219 VAL A C 1
ATOM 1714 O O . VAL A 1 219 ? 18.141 6.684 8.281 1 98.62 219 VAL A O 1
ATOM 1717 N N . CYS A 1 220 ? 15.992 7.113 8.93 1 98.69 220 CYS A N 1
ATOM 1718 C CA . CYS A 1 220 ? 15.867 8.148 7.91 1 98.69 220 CYS A CA 1
ATOM 1719 C C . CYS A 1 220 ? 16.141 9.531 8.5 1 98.69 220 CYS A C 1
ATOM 1721 O O . CYS A 1 220 ? 16.047 10.539 7.805 1 98.69 220 CYS A O 1
ATOM 1723 N N . ARG A 1 221 ? 16.453 9.539 9.789 1 97.94 221 ARG A N 1
ATOM 1724 C CA . ARG A 1 221 ? 16.594 10.852 10.414 1 97.94 221 ARG A CA 1
ATOM 1725 C C . ARG A 1 221 ? 17.906 10.961 11.164 1 97.94 221 ARG A C 1
ATOM 1727 O O . ARG A 1 221 ? 18.031 11.734 12.117 1 97.94 221 ARG A O 1
ATOM 1734 N N . ASN A 1 222 ? 18.844 10.148 10.789 1 97.31 222 ASN A N 1
ATOM 1735 C CA . ASN A 1 222 ? 20.188 10.242 11.359 1 97.31 222 ASN A CA 1
ATOM 1736 C C . ASN A 1 222 ? 20.891 11.523 10.938 1 97.31 222 ASN A C 1
ATOM 1738 O O . ASN A 1 222 ? 21.203 11.695 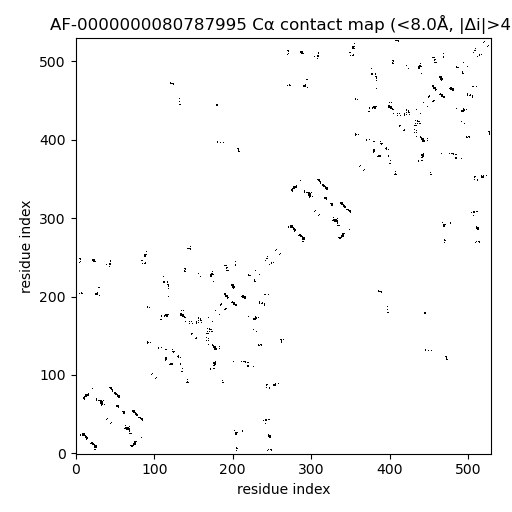9.758 1 97.31 222 ASN A O 1
ATOM 1742 N N . PRO A 1 223 ? 21.219 12.344 11.883 1 94.5 223 PRO A N 1
ATOM 1743 C CA . PRO A 1 223 ? 21.828 13.625 11.523 1 94.5 223 PRO A CA 1
ATOM 1744 C C . PRO A 1 223 ? 23.219 13.461 10.906 1 94.5 223 PRO A C 1
ATOM 1746 O O . PRO A 1 223 ? 23.719 14.383 10.25 1 94.5 223 PRO A O 1
ATOM 1749 N N . GLN A 1 224 ? 23.828 12.359 11.078 1 96.56 224 GLN A N 1
ATOM 1750 C CA . GLN A 1 224 ? 25.156 12.117 10.516 1 96.56 224 GLN A CA 1
ATOM 1751 C C . GLN A 1 224 ? 25.062 11.688 9.055 1 96.56 224 GLN A C 1
ATOM 1753 O O . GLN A 1 224 ? 26.062 11.672 8.344 1 96.56 224 GLN A O 1
ATOM 1758 N N . ASP A 1 225 ? 23.891 11.312 8.648 1 97.81 225 ASP A N 1
ATOM 1759 C CA . ASP A 1 225 ? 23.656 11 7.238 1 97.81 225 ASP A CA 1
ATOM 1760 C C . ASP A 1 225 ? 23.297 12.258 6.449 1 97.81 225 ASP A C 1
ATOM 1762 O O . ASP A 1 225 ? 22.281 12.883 6.711 1 97.81 225 ASP A O 1
ATOM 1766 N N . PRO A 1 226 ? 24.109 12.633 5.508 1 96.88 226 PRO A N 1
ATOM 1767 C CA . PRO A 1 226 ? 23.812 13.852 4.746 1 96.88 226 PRO A CA 1
ATOM 1768 C C . PRO A 1 226 ? 22.5 13.75 3.967 1 96.88 226 PRO A C 1
ATOM 1770 O O . PRO A 1 226 ? 22 14.758 3.465 1 96.88 226 PRO A O 1
ATOM 1773 N N . HIS A 1 227 ? 21.984 12.539 3.912 1 98 227 HIS A N 1
ATOM 1774 C CA . HIS A 1 227 ? 20.766 12.344 3.133 1 98 227 HIS A CA 1
ATOM 1775 C C . HIS A 1 227 ? 19.547 12.18 4.039 1 98 227 HIS A C 1
ATOM 1777 O O . HIS A 1 227 ? 18.484 11.758 3.59 1 98 227 HIS A O 1
ATOM 1783 N N . CYS A 1 228 ? 19.656 12.461 5.305 1 98.31 228 CYS A N 1
ATOM 1784 C CA . CYS A 1 228 ? 18.516 12.305 6.199 1 98.31 228 CYS A CA 1
ATOM 1785 C C . CYS A 1 228 ? 17.344 13.18 5.758 1 98.31 228 CYS A C 1
ATOM 1787 O O . CYS A 1 228 ? 17.547 14.234 5.156 1 98.31 228 CYS A O 1
ATOM 1789 N N . VAL A 1 229 ? 16.141 12.773 6.004 1 98.81 229 VAL A N 1
ATOM 1790 C CA . VAL A 1 229 ? 14.945 13.508 5.59 1 98.81 229 VAL A CA 1
ATOM 1791 C C . VAL A 1 229 ? 14.961 14.906 6.199 1 98.81 229 VAL A C 1
ATOM 1793 O O . VAL A 1 229 ? 15.383 15.086 7.344 1 98.81 229 VAL A O 1
ATOM 1796 N N . SER A 1 230 ? 14.477 15.875 5.449 1 98.5 230 SER A N 1
ATOM 1797 C CA . SER A 1 230 ? 14.477 17.281 5.875 1 98.5 230 SER A CA 1
ATOM 1798 C C . SER A 1 230 ? 13.383 17.531 6.906 1 98.5 230 SER A C 1
ATOM 1800 O O . SER A 1 230 ? 12.195 17.391 6.613 1 98.5 230 SER A O 1
ATOM 1802 N N . ASP A 1 231 ? 13.805 18.047 8.055 1 98.38 231 ASP A N 1
ATOM 1803 C CA . ASP A 1 231 ? 12.828 18.422 9.07 1 98.38 231 ASP A CA 1
ATOM 1804 C C . ASP A 1 231 ? 11.914 19.547 8.555 1 98.38 231 ASP A C 1
ATOM 1806 O O . ASP A 1 231 ? 10.727 19.578 8.875 1 98.38 231 ASP A O 1
ATOM 1810 N N . THR A 1 232 ? 12.477 20.422 7.82 1 98.31 232 THR A N 1
ATOM 1811 C CA . THR A 1 232 ? 11.695 21.531 7.293 1 98.31 232 THR A CA 1
ATOM 1812 C C . THR A 1 232 ? 10.609 21.031 6.352 1 98.31 232 THR A C 1
ATOM 1814 O O . THR A 1 232 ? 9.477 21.531 6.379 1 98.31 232 THR A O 1
ATOM 1817 N N . LEU A 1 233 ? 10.945 20.062 5.578 1 98.19 233 LEU A N 1
ATOM 1818 C CA . LEU A 1 233 ? 9.945 19.5 4.672 1 98.19 233 LEU A CA 1
ATOM 1819 C C . LEU A 1 233 ? 8.891 18.719 5.445 1 98.19 233 LEU A C 1
ATOM 1821 O O . LEU A 1 233 ? 7.711 18.734 5.09 1 98.19 233 LEU A O 1
ATOM 1825 N N . LEU A 1 234 ? 9.32 18 6.484 1 98.62 234 LEU A N 1
ATOM 1826 C CA . LEU A 1 234 ? 8.344 17.328 7.336 1 98.62 234 LEU A CA 1
ATOM 1827 C C . LEU A 1 234 ? 7.395 18.344 7.973 1 98.62 234 LEU A C 1
ATOM 1829 O O . LEU A 1 234 ? 6.188 18.109 8.047 1 98.62 234 LEU A O 1
ATOM 1833 N N . ARG A 1 235 ? 7.965 19.5 8.398 1 98 235 ARG A N 1
ATOM 1834 C CA . ARG A 1 235 ? 7.141 20.562 8.953 1 98 235 ARG A CA 1
ATOM 1835 C C . ARG A 1 235 ? 6.141 21.078 7.926 1 98 235 ARG A C 1
ATOM 1837 O O . ARG A 1 235 ? 4.98 21.344 8.258 1 98 235 ARG A O 1
ATOM 1844 N N . TRP A 1 236 ? 6.637 21.234 6.789 1 96.56 236 TRP A N 1
ATOM 1845 C CA . TRP A 1 236 ? 5.758 21.672 5.711 1 96.56 236 TRP A CA 1
ATOM 1846 C C . TRP A 1 236 ? 4.594 20.703 5.527 1 96.56 236 TRP A C 1
ATOM 1848 O O . TRP A 1 236 ? 3.436 21.109 5.465 1 96.56 236 TRP A O 1
ATOM 1858 N N . HIS A 1 237 ? 4.883 19.453 5.398 1 97.44 237 HIS A N 1
ATOM 1859 C CA . HIS A 1 237 ? 3.844 18.438 5.211 1 97.44 237 HIS A CA 1
ATOM 1860 C C . HIS A 1 237 ? 2.861 18.438 6.375 1 97.44 237 HIS A C 1
ATOM 1862 O O . HIS A 1 237 ? 1.651 18.312 6.176 1 97.44 237 HIS A O 1
ATOM 1868 N N . PHE A 1 238 ? 3.391 18.562 7.547 1 98.25 238 PHE A N 1
ATOM 1869 C CA . PHE A 1 238 ? 2.537 18.594 8.727 1 98.25 238 PHE A CA 1
ATOM 1870 C C . PHE A 1 238 ? 1.575 19.766 8.672 1 98.25 238 PHE A C 1
ATOM 1872 O O . PHE A 1 238 ? 0.387 19.625 8.961 1 98.25 238 PHE A O 1
ATOM 1879 N N . ARG A 1 239 ? 2.082 20.875 8.305 1 96.38 239 ARG A N 1
ATOM 1880 C CA . ARG A 1 239 ? 1.25 22.078 8.148 1 96.38 239 ARG A CA 1
ATOM 1881 C C . ARG A 1 239 ? 0.154 21.828 7.113 1 96.38 239 ARG A C 1
ATOM 1883 O O . ARG A 1 239 ? -1.006 22.188 7.336 1 96.38 239 ARG A O 1
ATOM 1890 N N . GLN A 1 240 ? 0.522 21.219 5.992 1 94.19 240 GLN A N 1
ATOM 1891 C CA . GLN A 1 240 ? -0.475 20.875 4.98 1 94.19 240 GLN A CA 1
ATOM 1892 C C . GLN A 1 240 ? -1.564 19.984 5.555 1 94.19 240 GLN A C 1
ATOM 1894 O O . GLN A 1 240 ? -2.75 20.188 5.289 1 94.19 240 GLN A O 1
ATOM 1899 N N . ALA A 1 241 ? -1.161 19.016 6.309 1 96.31 241 ALA A N 1
ATOM 1900 C CA . ALA A 1 241 ? -2.111 18.078 6.887 1 96.31 241 ALA A CA 1
ATOM 1901 C C . ALA A 1 241 ? -3.072 18.781 7.844 1 96.31 241 ALA A C 1
ATOM 1903 O O . ALA A 1 241 ? -4.273 18.5 7.836 1 96.31 241 ALA A O 1
ATOM 1904 N N . VAL A 1 242 ? -2.535 19.641 8.625 1 96.5 242 VAL A N 1
ATOM 1905 C CA . VAL A 1 242 ? -3.357 20.391 9.562 1 96.5 242 VAL A CA 1
ATOM 1906 C C . VAL A 1 242 ? -4.363 21.25 8.797 1 96.5 242 VAL A C 1
ATOM 1908 O O . VAL A 1 242 ? -5.562 21.219 9.086 1 96.5 242 VAL A O 1
ATOM 1911 N N . LEU A 1 243 ? -3.918 21.938 7.812 1 93.38 243 LEU A N 1
ATOM 1912 C CA . LEU A 1 243 ? -4.781 22.812 7.027 1 93.38 243 LEU A CA 1
ATOM 1913 C C . LEU A 1 243 ? -5.844 22.016 6.289 1 93.38 243 LEU A C 1
ATOM 1915 O O . LEU A 1 243 ? -6.996 22.438 6.195 1 93.38 243 LEU A O 1
ATOM 1919 N N . ALA A 1 244 ? -5.512 20.859 5.875 1 92.31 244 ALA A N 1
ATOM 1920 C CA . ALA A 1 244 ? -6.422 20.031 5.094 1 92.31 244 ALA A CA 1
ATOM 1921 C C . ALA A 1 244 ? -7.484 19.391 5.984 1 92.31 244 ALA A C 1
ATOM 1923 O O . ALA A 1 244 ? -8.602 19.141 5.535 1 92.31 244 ALA A O 1
ATOM 1924 N N . ASN A 1 245 ? -7.137 19.219 7.227 1 95.56 245 ASN A N 1
ATOM 1925 C CA . ASN A 1 245 ? -7.996 18.344 8.008 1 95.56 245 ASN A CA 1
ATOM 1926 C C . ASN A 1 245 ? -8.688 19.094 9.141 1 95.56 245 ASN A C 1
ATOM 1928 O O . ASN A 1 245 ? -9.75 18.672 9.617 1 95.56 245 ASN A O 1
ATOM 1932 N N . MET A 1 246 ? -8.164 20.203 9.57 1 96.25 246 MET A N 1
ATOM 1933 C CA . MET A 1 246 ? -8.633 20.688 10.867 1 96.25 246 MET A CA 1
ATOM 1934 C C . MET A 1 246 ? -9.422 21.984 10.719 1 96.25 246 MET A C 1
ATOM 1936 O O . MET A 1 246 ? -10.117 22.391 11.648 1 96.25 246 MET A O 1
ATOM 1940 N N . ARG A 1 247 ? -9.367 22.578 9.586 1 91.88 247 ARG A N 1
ATOM 1941 C CA . ARG A 1 247 ? -10.102 23.812 9.391 1 91.88 247 ARG A CA 1
ATOM 1942 C C . ARG A 1 247 ? -11.586 23.562 9.203 1 91.88 247 ARG A C 1
ATOM 1944 O O . ARG A 1 247 ? -12 22.438 8.922 1 91.88 247 ARG A O 1
ATOM 1951 N N . VAL A 1 248 ? -12.336 24.609 9.43 1 85.5 248 VAL A N 1
ATOM 1952 C CA . VAL A 1 248 ? -13.773 24.5 9.227 1 85.5 248 VAL A CA 1
ATOM 1953 C C . VAL A 1 248 ? -14.078 24.344 7.742 1 85.5 248 VAL A C 1
ATOM 1955 O O . VAL A 1 248 ? -14.906 23.5 7.359 1 85.5 248 VAL A O 1
ATOM 1958 N N . ASN A 1 249 ? -13.57 25.203 6.945 1 71.75 249 ASN A N 1
ATOM 1959 C CA . ASN A 1 249 ? -13.719 25.094 5.5 1 71.75 249 ASN A CA 1
ATOM 1960 C C . ASN A 1 249 ? -12.633 24.219 4.883 1 71.75 249 ASN A C 1
ATOM 1962 O O . ASN A 1 249 ? -11.5 24.672 4.703 1 71.75 249 ASN A O 1
ATOM 1966 N N . LEU A 1 250 ? -13.055 22.984 4.625 1 67.25 250 LEU A N 1
ATOM 1967 C CA . LEU A 1 250 ? -12.047 22.016 4.219 1 67.25 250 LEU A CA 1
ATOM 1968 C C . LEU A 1 250 ? -11.891 21.984 2.703 1 67.25 250 LEU A C 1
ATOM 1970 O O . LEU A 1 250 ? -11.094 21.219 2.168 1 67.25 250 LEU A O 1
ATOM 1974 N N . SER A 1 251 ? -12.844 22.734 2.047 1 60.47 251 SER A N 1
ATOM 1975 C CA . SER A 1 251 ? -12.758 22.719 0.59 1 60.47 251 SER A CA 1
ATOM 1976 C C . SER A 1 251 ? -11.344 23.016 0.111 1 60.47 251 SER A C 1
ATOM 1978 O O . SER A 1 251 ? -10.672 23.891 0.662 1 60.47 251 SER A O 1
ATOM 1980 N N . PRO A 1 252 ? -10.789 21.969 -0.457 1 53.88 252 PRO A N 1
ATOM 1981 C CA . PRO A 1 252 ? -9.484 22.344 -1.009 1 53.88 252 PRO A CA 1
ATOM 1982 C C . PRO A 1 252 ? -9.516 23.672 -1.753 1 53.88 252 PRO A C 1
ATOM 1984 O O . PRO A 1 252 ? -10.469 23.953 -2.492 1 53.88 252 PRO A O 1
ATOM 1987 N N . MET A 1 253 ? -9.625 24.656 -1.21 1 45.09 253 MET A N 1
ATOM 1988 C CA . MET A 1 253 ? -9.609 25.781 -2.141 1 45.09 253 MET A CA 1
ATOM 1989 C C . MET A 1 253 ? -8.906 25.391 -3.441 1 45.09 253 MET A C 1
ATOM 1991 O O . MET A 1 253 ? -8.016 24.547 -3.443 1 45.09 253 MET A O 1
ATOM 1995 N N . GLU A 1 254 ? -9.586 25.781 -4.609 1 40.06 254 GLU A N 1
ATOM 1996 C CA . GLU A 1 254 ? -8.984 25.688 -5.938 1 40.06 254 GLU A CA 1
ATOM 1997 C C . GLU A 1 254 ? -7.465 25.703 -5.859 1 40.06 254 GLU A C 1
ATOM 1999 O O . GLU A 1 254 ? -6.871 26.734 -5.539 1 40.06 254 GLU A O 1
ATOM 2004 N N . SER A 1 255 ? -6.863 24.859 -5.113 1 41.25 255 SER A N 1
ATOM 2005 C CA . SER A 1 255 ? -5.52 24.688 -5.645 1 41.25 255 SER A CA 1
ATOM 2006 C C . SER A 1 255 ? -5.441 25.094 -7.109 1 41.25 255 SER A C 1
ATOM 2008 O O . SER A 1 255 ? -4.602 24.594 -7.859 1 41.25 255 SER A O 1
ATOM 2010 N N . SER A 1 256 ? -6.41 25.438 -7.574 1 38.75 256 SER A N 1
ATOM 2011 C CA . SER A 1 256 ? -6.496 26.031 -8.906 1 38.75 256 SER A CA 1
ATOM 2012 C C . SER A 1 256 ? -5.293 26.922 -9.195 1 38.75 256 SER A C 1
ATOM 2014 O O . SER A 1 256 ? -4.742 26.891 -10.297 1 38.75 256 SER A O 1
ATOM 2016 N N . VAL A 1 257 ? -5.156 27.812 -8.234 1 39.31 257 VAL A N 1
ATOM 2017 C CA . VAL A 1 257 ? -4.035 28.672 -8.586 1 39.31 257 VAL A CA 1
ATOM 2018 C C . VAL A 1 257 ? -2.727 27.891 -8.492 1 39.31 257 VAL A C 1
ATOM 2020 O O . VAL A 1 257 ? -1.896 27.938 -9.398 1 39.31 257 VAL A O 1
ATOM 2023 N N . LEU A 1 258 ? -2.547 27.219 -7.395 1 42.12 258 LEU A N 1
ATOM 2024 C CA . LEU A 1 258 ? -1.314 26.438 -7.309 1 42.12 258 LEU A CA 1
ATOM 2025 C C . LEU A 1 258 ? -1.417 25.156 -8.133 1 42.12 258 LEU A C 1
ATOM 2027 O O . LEU A 1 258 ? -0.446 24.75 -8.773 1 42.12 258 LEU A O 1
ATOM 2031 N N . ARG A 1 259 ? -2.48 24.422 -7.996 1 49.62 259 ARG A N 1
ATOM 2032 C CA . ARG A 1 259 ? -2.752 23.344 -8.938 1 49.62 259 ARG A CA 1
ATOM 2033 C C . ARG A 1 259 ? -2.766 23.859 -10.367 1 49.62 259 ARG A C 1
ATOM 2035 O O . ARG A 1 259 ? -2.242 23.203 -11.273 1 49.62 259 ARG A O 1
ATOM 2042 N N . TRP A 1 260 ? -3.621 24.875 -10.516 1 42.5 260 TRP A N 1
ATOM 2043 C CA . TRP A 1 260 ? -3.641 25.531 -11.82 1 42.5 260 TRP A CA 1
ATOM 2044 C C . TRP A 1 260 ? -2.227 25.844 -12.297 1 42.5 260 TRP A C 1
ATOM 2046 O O . TRP A 1 260 ? -1.91 25.656 -13.477 1 42.5 260 TRP A O 1
ATOM 2056 N N . ARG A 1 261 ? -1.508 26.25 -11.375 1 40.38 261 ARG A N 1
ATOM 2057 C CA . ARG A 1 261 ? -0.131 26.531 -11.781 1 40.38 261 ARG A CA 1
ATOM 2058 C C . ARG A 1 261 ? 0.654 25.234 -11.953 1 40.38 261 ARG A C 1
ATOM 2060 O O . ARG A 1 261 ? 1.514 25.141 -12.828 1 40.38 261 ARG A O 1
ATOM 2067 N N . CYS A 1 262 ? 0.404 24.281 -11.242 1 42.19 262 CYS A N 1
ATOM 2068 C CA . CYS A 1 262 ? 1.079 23 -11.383 1 42.19 262 CYS A CA 1
ATOM 2069 C C . CYS A 1 262 ? 0.586 22.25 -12.617 1 42.19 262 CYS A C 1
ATOM 2071 O O . CYS A 1 262 ? 1.341 21.5 -13.242 1 42.19 262 CYS A O 1
ATOM 2073 N N . LEU A 1 263 ? -0.656 22.172 -13.023 1 37.84 263 LEU A N 1
ATOM 2074 C CA . LEU A 1 263 ? -1.2 21.547 -14.227 1 37.84 263 LEU A CA 1
ATOM 2075 C C . LEU A 1 263 ? -0.835 22.375 -15.469 1 37.84 263 LEU A C 1
ATOM 2077 O O . LEU A 1 263 ? -0.963 21.891 -16.594 1 37.84 263 LEU A O 1
ATOM 2081 N N . GLN A 1 264 ? -0.73 23.562 -15.469 1 33 264 GLN A N 1
ATOM 2082 C CA . GLN A 1 264 ? -0.41 24.328 -16.672 1 33 264 GLN A CA 1
ATOM 2083 C C . GLN A 1 264 ? 0.976 23.969 -17.203 1 33 264 GLN A C 1
ATOM 2085 O O . GLN A 1 264 ? 1.292 24.234 -18.359 1 33 264 GLN A O 1
ATOM 2090 N N . ASP A 1 265 ? 1.872 23.594 -16.359 1 31.84 265 ASP A N 1
ATOM 2091 C CA . ASP A 1 265 ? 3.156 23.312 -17 1 31.84 265 ASP A CA 1
ATOM 2092 C C . ASP A 1 265 ? 3.291 21.828 -17.328 1 31.84 265 ASP A C 1
ATOM 2094 O O . ASP A 1 265 ? 2.891 20.969 -16.531 1 31.84 265 ASP A O 1
ATOM 2098 N N . MET B 1 1 ? 13.695 -2.541 -13.141 1 57.94 1 MET B N 1
ATOM 2099 C CA . MET B 1 1 ? 14.297 -3.795 -13.586 1 57.94 1 MET B CA 1
ATOM 2100 C C . MET B 1 1 ? 13.391 -4.977 -13.258 1 57.94 1 MET B C 1
ATOM 2102 O O . MET B 1 1 ? 12.664 -4.957 -12.258 1 57.94 1 MET B O 1
ATOM 2106 N N . PRO B 1 2 ? 13.484 -5.953 -14.164 1 72.25 2 PRO B N 1
ATOM 2107 C CA . PRO B 1 2 ? 12.656 -7.129 -13.883 1 72.25 2 PRO B CA 1
ATOM 2108 C C . PRO B 1 2 ? 13.055 -7.848 -12.602 1 72.25 2 PRO B C 1
ATOM 2110 O O . PRO B 1 2 ? 14.219 -7.773 -12.188 1 72.25 2 PRO B O 1
ATOM 2113 N N . ILE B 1 3 ? 12.203 -8.391 -11.898 1 81.12 3 ILE B N 1
ATOM 2114 C CA . ILE B 1 3 ? 12.422 -9.156 -10.68 1 81.12 3 ILE B CA 1
ATOM 2115 C C . ILE B 1 3 ? 13.148 -10.461 -11.016 1 81.12 3 ILE B C 1
ATOM 2117 O O . ILE B 1 3 ? 12.734 -11.195 -11.906 1 81.12 3 ILE B O 1
ATOM 2121 N N . ASP B 1 4 ? 14.289 -10.633 -10.383 1 86.38 4 ASP B N 1
ATOM 2122 C CA . ASP B 1 4 ? 14.984 -11.914 -10.5 1 86.38 4 ASP B CA 1
ATOM 2123 C C . ASP B 1 4 ? 14.398 -12.953 -9.555 1 86.38 4 ASP B C 1
ATOM 2125 O O . ASP B 1 4 ? 14.922 -13.172 -8.461 1 86.38 4 ASP B O 1
ATOM 2129 N N . ARG B 1 5 ? 13.492 -13.656 -10 1 92 5 ARG B N 1
ATOM 2130 C CA . ARG B 1 5 ? 12.656 -14.516 -9.172 1 92 5 ARG B CA 1
ATOM 2131 C C . ARG B 1 5 ? 13.383 -15.805 -8.797 1 92 5 ARG B C 1
ATOM 2133 O O . ARG B 1 5 ? 12.984 -16.5 -7.863 1 92 5 ARG B O 1
ATOM 2140 N N . ALA B 1 6 ? 14.43 -16.062 -9.461 1 92.75 6 ALA B N 1
ATOM 2141 C CA . ALA B 1 6 ? 15.172 -17.281 -9.164 1 92.75 6 ALA B CA 1
ATOM 2142 C C . ALA B 1 6 ? 16.172 -17.062 -8.039 1 92.75 6 ALA B C 1
ATOM 2144 O O . ALA B 1 6 ? 16.625 -18.016 -7.398 1 92.75 6 ALA B O 1
ATOM 2145 N N . SER B 1 7 ? 16.469 -15.836 -7.816 1 92.62 7 SER B N 1
ATOM 2146 C CA . SER B 1 7 ? 17.578 -15.5 -6.93 1 92.62 7 SER B CA 1
ATOM 2147 C C . SER B 1 7 ? 17.25 -15.812 -5.477 1 92.62 7 SER B C 1
ATOM 2149 O O . SER B 1 7 ? 18.141 -16.031 -4.66 1 92.62 7 SER B O 1
ATOM 2151 N N . TRP B 1 8 ? 16 -15.922 -5.137 1 96.12 8 TRP B N 1
ATOM 2152 C CA . TRP B 1 8 ? 15.656 -16.141 -3.732 1 96.12 8 TRP B CA 1
ATOM 2153 C C . TRP B 1 8 ? 15.156 -17.547 -3.502 1 96.12 8 TRP B C 1
ATOM 2155 O O . TRP B 1 8 ? 14.594 -17.859 -2.443 1 96.12 8 TRP B O 1
ATOM 2165 N N . ARG B 1 9 ? 15.312 -18.422 -4.453 1 97.31 9 ARG B N 1
ATOM 2166 C CA . ARG B 1 9 ? 14.844 -19.797 -4.293 1 97.31 9 ARG B CA 1
ATOM 2167 C C . ARG B 1 9 ? 15.57 -20.5 -3.152 1 97.31 9 ARG B C 1
ATOM 2169 O O . ARG B 1 9 ? 16.781 -20.312 -2.971 1 97.31 9 ARG B O 1
ATOM 2176 N N . ASN B 1 10 ? 14.836 -21.234 -2.391 1 98.19 10 ASN B N 1
ATOM 2177 C CA . ASN B 1 10 ? 15.445 -22.109 -1.398 1 98.19 10 ASN B CA 1
ATOM 2178 C C . ASN B 1 10 ? 14.984 -23.547 -1.563 1 98.19 10 ASN B C 1
ATOM 2180 O O . ASN B 1 10 ? 15.305 -24.406 -0.74 1 98.19 10 ASN B O 1
ATOM 2184 N N . VAL B 1 11 ? 14.203 -23.812 -2.541 1 98.19 11 VAL B N 1
ATOM 2185 C CA . VAL B 1 11 ? 13.82 -25.141 -3.014 1 98.19 11 VAL B CA 1
ATOM 2186 C C . VAL B 1 11 ? 14.164 -25.281 -4.496 1 98.19 11 VAL B C 1
ATOM 2188 O O . VAL B 1 11 ? 13.75 -24.453 -5.312 1 98.19 11 VAL B O 1
ATOM 2191 N N . TRP B 1 12 ? 14.875 -26.297 -4.82 1 98.06 12 TRP B N 1
ATOM 2192 C CA . TRP B 1 12 ? 15.281 -26.516 -6.203 1 98.06 12 TRP B CA 1
ATOM 2193 C C . TRP B 1 12 ? 14.82 -27.891 -6.684 1 98.06 12 TRP B C 1
ATOM 2195 O O . TRP B 1 12 ? 14.867 -28.875 -5.93 1 98.06 12 TRP B O 1
ATOM 2205 N N . LEU B 1 13 ? 14.398 -27.938 -7.91 1 97.75 13 LEU B N 1
ATOM 2206 C CA . LEU B 1 13 ? 13.867 -29.156 -8.516 1 97.75 13 LEU B CA 1
ATOM 2207 C C . LEU B 1 13 ? 14.734 -29.594 -9.688 1 97.75 13 LEU B C 1
ATOM 2209 O O . LEU B 1 13 ? 14.914 -28.859 -10.656 1 97.75 13 LEU B O 1
ATOM 2213 N N . TYR B 1 14 ? 15.188 -30.844 -9.586 1 96.81 14 TYR B N 1
ATOM 2214 C CA . TYR B 1 14 ? 16.062 -31.391 -10.617 1 96.81 14 TYR B CA 1
ATOM 2215 C C . TYR B 1 14 ? 15.453 -32.625 -11.25 1 96.81 14 TYR B C 1
ATOM 2217 O O . TYR B 1 14 ? 14.727 -33.375 -10.586 1 96.81 14 TYR B O 1
ATOM 2225 N N . GLU B 1 15 ? 15.75 -32.781 -12.516 1 95.38 15 GLU B N 1
ATOM 2226 C CA . GLU B 1 15 ? 15.484 -34.094 -13.133 1 95.38 15 GLU B CA 1
ATOM 2227 C C . GLU B 1 15 ? 16.516 -35.125 -12.711 1 95.38 15 GLU B C 1
ATOM 2229 O O . GLU B 1 15 ? 17.719 -34.938 -12.922 1 95.38 15 GLU B O 1
ATOM 2234 N N . ALA B 1 16 ? 16.078 -36.219 -12.227 1 95.12 16 ALA B N 1
ATOM 2235 C CA . ALA B 1 16 ? 16.984 -37.219 -11.656 1 95.12 16 ALA B CA 1
ATOM 2236 C C . ALA B 1 16 ? 17.891 -37.812 -12.727 1 95.12 16 ALA B C 1
ATOM 2238 O O . ALA B 1 16 ? 19.062 -38.062 -12.484 1 95.12 16 ALA B O 1
ATOM 2239 N N . SER B 1 17 ? 17.406 -38.031 -13.891 1 93.25 17 SER B N 1
ATOM 2240 C CA . SER B 1 17 ? 18.141 -38.75 -14.938 1 93.25 17 SER B CA 1
ATOM 2241 C C . SER B 1 17 ? 19.219 -37.875 -15.555 1 93.25 17 SER B C 1
ATOM 2243 O O . SER B 1 17 ? 20.297 -38.344 -15.898 1 93.25 17 SER B O 1
ATOM 2245 N N . THR B 1 18 ? 19.031 -36.562 -15.648 1 94 18 THR B N 1
ATOM 2246 C CA . THR B 1 18 ? 19.953 -35.688 -16.375 1 94 18 THR B CA 1
ATOM 2247 C C . THR B 1 18 ? 20.688 -34.75 -15.406 1 94 18 THR B C 1
ATOM 2249 O O . THR B 1 18 ? 21.75 -34.219 -15.734 1 94 18 THR B O 1
ATOM 2252 N N . GLY B 1 19 ? 20.078 -34.5 -14.312 1 94.12 19 GLY B N 1
ATOM 2253 C CA . GLY B 1 19 ? 20.641 -33.531 -13.383 1 94.12 19 GLY B CA 1
ATOM 2254 C C . GLY B 1 19 ? 20.266 -32.125 -13.719 1 94.12 19 GLY B C 1
ATOM 2255 O O . GLY B 1 19 ? 20.688 -31.188 -13.023 1 94.12 19 GLY B O 1
ATOM 2256 N N . ASN B 1 20 ? 19.438 -31.938 -14.688 1 94.31 20 ASN B N 1
ATOM 2257 C CA . ASN B 1 20 ? 19.047 -30.609 -15.109 1 94.31 20 ASN B CA 1
ATOM 2258 C C . ASN B 1 20 ? 18.109 -29.953 -14.094 1 94.31 20 ASN B C 1
ATOM 2260 O O . ASN B 1 20 ? 17.234 -30.609 -13.531 1 94.31 20 ASN B O 1
ATOM 2264 N N . LEU B 1 21 ? 18.359 -28.672 -13.938 1 95.62 21 LEU B N 1
ATOM 2265 C CA . LEU B 1 21 ? 17.422 -27.891 -13.117 1 95.62 21 LEU B CA 1
ATOM 2266 C C . LEU B 1 21 ? 16.109 -27.672 -13.852 1 95.62 21 LEU B C 1
ATOM 2268 O O . LEU B 1 21 ? 16.109 -27.203 -14.992 1 95.62 21 LEU B O 1
ATOM 2272 N N . LEU B 1 22 ? 15.031 -28.016 -13.227 1 94.56 22 LEU B N 1
ATOM 2273 C CA . LEU B 1 22 ? 13.711 -27.875 -13.836 1 94.56 22 LEU B CA 1
ATOM 2274 C C . LEU B 1 22 ? 12.992 -26.641 -13.305 1 94.56 22 LEU B C 1
ATOM 2276 O O . LEU B 1 22 ? 12.102 -26.094 -13.961 1 94.56 22 LEU B O 1
ATOM 2280 N N . GLY B 1 23 ? 13.289 -26.203 -12.117 1 95.94 23 GLY B N 1
ATOM 2281 C CA . GLY B 1 23 ? 12.648 -25.078 -11.469 1 95.94 23 GLY B CA 1
ATOM 2282 C C . GLY B 1 23 ? 12.914 -25.016 -9.977 1 95.94 23 GLY B C 1
ATOM 2283 O O . GLY B 1 23 ? 13.906 -25.562 -9.492 1 95.94 23 GLY B O 1
ATOM 2284 N N . GLY B 1 24 ? 12.062 -24.281 -9.297 1 97.44 24 GLY B N 1
ATOM 2285 C CA . GLY B 1 24 ? 12.172 -24.109 -7.855 1 97.44 24 GLY B CA 1
ATOM 2286 C C . GLY B 1 24 ? 11.188 -23.109 -7.297 1 97.44 24 GLY B C 1
ATOM 2287 O O . GLY B 1 24 ? 10.336 -22.594 -8.023 1 97.44 24 GLY B O 1
ATOM 2288 N N . THR B 1 25 ? 11.234 -22.953 -6.027 1 97.69 25 THR B N 1
ATOM 2289 C CA . THR B 1 25 ? 10.375 -22 -5.344 1 97.69 25 THR B CA 1
ATOM 2290 C C . THR B 1 25 ? 11.008 -21.516 -4.039 1 97.69 25 THR B C 1
ATOM 2292 O O . THR B 1 25 ? 12.188 -21.797 -3.783 1 97.69 25 THR B O 1
ATOM 2295 N N . HIS B 1 26 ? 10.281 -20.641 -3.436 1 98.06 26 HIS B N 1
ATOM 2296 C CA . HIS B 1 26 ? 10.695 -20.172 -2.119 1 98.06 26 HIS B CA 1
ATOM 2297 C C . HIS B 1 26 ? 9.727 -20.625 -1.038 1 98.06 26 HIS B C 1
ATOM 2299 O O . HIS B 1 26 ? 8.547 -20.266 -1.058 1 98.06 26 HIS B O 1
ATOM 2305 N N . GLN B 1 27 ? 10.219 -21.484 -0.176 1 98 27 GLN B N 1
ATOM 2306 C CA . GLN B 1 27 ? 9.438 -21.953 0.966 1 98 27 GLN B CA 1
ATOM 2307 C C . GLN B 1 27 ? 9.484 -20.938 2.113 1 98 27 GLN B C 1
ATOM 2309 O O . GLN B 1 27 ? 10.555 -20.656 2.658 1 98 27 GLN B O 1
ATOM 2314 N N . ASN B 1 28 ? 8.281 -20.359 2.42 1 97.62 28 ASN B N 1
ATOM 2315 C CA . ASN B 1 28 ? 8.164 -19.438 3.533 1 97.62 28 ASN B CA 1
ATOM 2316 C C . ASN B 1 28 ? 7.66 -20.125 4.797 1 97.62 28 ASN B C 1
ATOM 2318 O O . ASN B 1 28 ? 7.656 -19.531 5.875 1 97.62 28 ASN B O 1
ATOM 2322 N N . GLY B 1 29 ? 7.188 -21.328 4.66 1 95.81 29 GLY B N 1
ATOM 2323 C CA . GLY B 1 29 ? 6.746 -22.078 5.824 1 95.81 29 GLY B CA 1
ATOM 2324 C C . GLY B 1 29 ? 5.422 -22.781 5.609 1 95.81 29 GLY B C 1
ATOM 2325 O O . GLY B 1 29 ? 5.133 -23.781 6.262 1 95.81 29 GLY B O 1
ATOM 2326 N N . SER B 1 30 ? 4.691 -22.344 4.621 1 95.94 30 SER B N 1
ATOM 2327 C CA . SER B 1 30 ? 3.32 -22.828 4.57 1 95.94 30 SER B CA 1
ATOM 2328 C C . SER B 1 30 ? 3.15 -23.875 3.469 1 95.94 30 SER B C 1
ATOM 2330 O O . SER B 1 30 ? 2.197 -24.656 3.49 1 95.94 30 SER B O 1
ATOM 2332 N N . MET B 1 31 ? 3.982 -23.953 2.471 1 96.88 31 MET B N 1
ATOM 2333 C CA . MET B 1 31 ? 3.867 -24.922 1.396 1 96.88 31 MET B CA 1
ATOM 2334 C C . MET B 1 31 ? 4.102 -26.344 1.924 1 96.88 31 MET B C 1
ATOM 2336 O O . MET B 1 31 ? 5.047 -26.578 2.678 1 96.88 31 MET B O 1
ATOM 2340 N N . THR B 1 32 ? 3.236 -27.188 1.583 1 97.06 32 THR B N 1
ATOM 2341 C CA . THR B 1 32 ? 3.377 -28.578 1.967 1 97.06 32 THR B CA 1
ATOM 2342 C C . THR B 1 32 ? 3.918 -29.406 0.804 1 97.06 32 THR B C 1
ATOM 2344 O O . THR B 1 32 ? 3.975 -28.938 -0.331 1 97.06 32 THR B O 1
ATOM 2347 N N . GLU B 1 33 ? 4.289 -30.609 1.182 1 96.25 33 GLU B N 1
ATOM 2348 C CA . GLU B 1 33 ? 4.699 -31.547 0.145 1 96.25 33 GLU B CA 1
ATOM 2349 C C . GLU B 1 33 ? 3.566 -31.812 -0.844 1 96.25 33 GLU B C 1
ATOM 2351 O O . GLU B 1 33 ? 3.795 -31.875 -2.055 1 96.25 33 GLU B O 1
ATOM 2356 N N . ALA B 1 34 ? 2.424 -31.906 -0.301 1 96.56 34 ALA B N 1
ATOM 2357 C CA . ALA B 1 34 ? 1.25 -32.125 -1.144 1 96.56 34 ALA B CA 1
ATOM 2358 C C . ALA B 1 34 ? 1.048 -30.938 -2.1 1 96.56 34 ALA B C 1
ATOM 2360 O O . ALA B 1 34 ? 0.655 -31.141 -3.254 1 96.56 34 ALA B O 1
ATOM 2361 N N . ASN B 1 35 ? 1.24 -29.734 -1.593 1 97.06 35 ASN B N 1
ATOM 2362 C CA . ASN B 1 35 ? 1.128 -28.562 -2.447 1 97.06 35 ASN B CA 1
ATOM 2363 C C . ASN B 1 35 ? 2.1 -28.625 -3.621 1 97.06 35 ASN B C 1
ATOM 2365 O O . ASN B 1 35 ? 1.725 -28.344 -4.758 1 97.06 35 ASN B O 1
ATOM 2369 N N . LEU B 1 36 ? 3.324 -28.984 -3.324 1 97.19 36 LEU B N 1
ATOM 2370 C CA . LEU B 1 36 ? 4.332 -29.062 -4.379 1 97.19 36 LEU B CA 1
ATOM 2371 C C . LEU B 1 36 ? 3.926 -30.094 -5.434 1 97.19 36 LEU B C 1
ATOM 2373 O O . LEU B 1 36 ? 3.984 -29.797 -6.633 1 97.19 36 LEU B O 1
ATOM 2377 N N . LEU B 1 37 ? 3.52 -31.219 -4.988 1 96.38 37 LEU B N 1
ATOM 2378 C CA . LEU B 1 37 ? 3.131 -32.281 -5.918 1 96.38 37 LEU B CA 1
ATOM 2379 C C . LEU B 1 37 ? 1.971 -31.828 -6.801 1 96.38 37 LEU B C 1
ATOM 2381 O O . LEU B 1 37 ? 1.964 -32.094 -8.008 1 96.38 37 LEU B O 1
ATOM 2385 N N . SER B 1 38 ? 1.029 -31.188 -6.176 1 96.25 38 SER B N 1
ATOM 2386 C CA . SER B 1 38 ? -0.117 -30.688 -6.922 1 96.25 38 SER B CA 1
ATOM 2387 C C . SER B 1 38 ? 0.312 -29.656 -7.965 1 96.25 38 SER B C 1
ATOM 2389 O O . SER B 1 38 ? -0.2 -29.656 -9.086 1 96.25 38 SER B O 1
ATOM 2391 N N . ILE B 1 39 ? 1.207 -28.812 -7.645 1 97.25 39 ILE B N 1
ATOM 2392 C CA . ILE B 1 39 ? 1.714 -27.781 -8.547 1 97.25 39 ILE B CA 1
ATOM 2393 C C . ILE B 1 39 ? 2.461 -28.438 -9.711 1 97.25 39 ILE B C 1
ATOM 2395 O O . ILE B 1 39 ? 2.27 -28.062 -10.867 1 97.25 39 ILE B O 1
ATOM 2399 N N . LEU B 1 40 ? 3.314 -29.391 -9.383 1 96.31 40 LEU B N 1
ATOM 2400 C CA . LEU B 1 40 ? 4.062 -30.109 -10.422 1 96.31 40 LEU B CA 1
ATOM 2401 C C . LEU B 1 40 ? 3.117 -30.797 -11.391 1 96.31 40 LEU B C 1
ATOM 2403 O O . LEU B 1 40 ? 3.277 -30.688 -12.609 1 96.31 40 LEU B O 1
ATOM 2407 N N . GLU B 1 41 ? 2.178 -31.406 -10.852 1 94.56 41 GLU B N 1
ATOM 2408 C CA . GLU B 1 41 ? 1.242 -32.188 -11.664 1 94.56 41 GLU B CA 1
ATOM 2409 C C . GLU B 1 41 ? 0.332 -31.266 -12.477 1 94.56 41 GLU B C 1
ATOM 2411 O O . GLU B 1 41 ? 0.098 -31.5 -13.664 1 94.56 41 GLU B O 1
ATOM 2416 N N . GLY B 1 42 ? -0.079 -30.266 -11.891 1 94.62 42 GLY B N 1
ATOM 2417 C CA . GLY B 1 42 ? -1.143 -29.469 -12.484 1 94.62 42 GLY B CA 1
ATOM 2418 C C . GLY B 1 42 ? -0.628 -28.328 -13.328 1 94.62 42 GLY B C 1
ATOM 2419 O O . GLY B 1 42 ? -1.357 -27.781 -14.164 1 94.62 42 GLY B O 1
ATOM 2420 N N . VAL B 1 43 ? 0.617 -27.922 -13.109 1 94.69 43 VAL B N 1
ATOM 2421 C CA . VAL B 1 43 ? 1.036 -26.688 -13.773 1 94.69 43 VAL B CA 1
ATOM 2422 C C . VAL B 1 43 ? 2.424 -26.875 -14.383 1 94.69 43 VAL B C 1
ATOM 2424 O O . VAL B 1 43 ? 2.609 -26.688 -15.586 1 94.69 43 VAL B O 1
ATOM 2427 N N . LEU B 1 44 ? 3.393 -27.328 -13.719 1 94.25 44 LEU B N 1
ATOM 2428 C CA . LEU B 1 44 ? 4.793 -27.156 -14.078 1 94.25 44 LEU B CA 1
ATOM 2429 C C . LEU B 1 44 ? 5.258 -28.25 -15.023 1 94.25 44 LEU B C 1
ATOM 2431 O O . LEU B 1 44 ? 5.984 -27.984 -15.984 1 94.25 44 LEU B O 1
ATOM 2435 N N . LEU B 1 45 ? 4.809 -29.484 -14.789 1 93.12 45 LEU B N 1
ATOM 2436 C CA . LEU B 1 45 ? 5.359 -30.594 -15.555 1 93.12 45 LEU B CA 1
ATOM 2437 C C . LEU B 1 45 ? 4.418 -31 -16.688 1 93.12 45 LEU B C 1
ATOM 2439 O O . LEU B 1 45 ? 3.195 -31 -16.516 1 93.12 45 LEU B O 1
ATOM 2443 N N . VAL B 1 46 ? 5.012 -31.25 -17.781 1 91 46 VAL B N 1
ATOM 2444 C CA . VAL B 1 46 ? 4.344 -31.859 -18.922 1 91 46 VAL B CA 1
ATOM 2445 C C . VAL B 1 46 ? 4.891 -33.281 -19.156 1 91 46 VAL B C 1
ATOM 2447 O O . VAL B 1 46 ? 5.891 -33.438 -19.844 1 91 46 VAL B O 1
ATOM 2450 N N . VAL B 1 47 ? 4.277 -34.156 -18.531 1 87.62 47 VAL B N 1
ATOM 2451 C CA . VAL B 1 47 ? 4.758 -35.531 -18.562 1 87.62 47 VAL B CA 1
ATOM 2452 C C . VAL B 1 47 ? 3.576 -36.5 -18.656 1 87.62 47 VAL B C 1
ATOM 2454 O O . VAL B 1 47 ? 2.535 -36.281 -18.031 1 87.62 47 VAL B O 1
ATOM 2457 N N . ASP B 1 48 ? 3.742 -37.469 -19.422 1 85.5 48 ASP B N 1
ATOM 2458 C CA . ASP B 1 48 ? 2.682 -38.469 -19.609 1 85.5 48 ASP B CA 1
ATOM 2459 C C . ASP B 1 48 ? 2.914 -39.688 -18.75 1 85.5 48 ASP B C 1
ATOM 2461 O O . ASP B 1 48 ? 1.98 -40.469 -18.469 1 85.5 48 ASP B O 1
ATOM 2465 N N . ASP B 1 49 ? 4.133 -39.875 -18.234 1 90.75 49 ASP B N 1
ATOM 2466 C CA . ASP B 1 49 ? 4.488 -41.062 -17.453 1 90.75 49 ASP B CA 1
ATOM 2467 C C . ASP B 1 49 ? 4.367 -40.781 -15.961 1 90.75 49 ASP B C 1
ATOM 2469 O O . ASP B 1 49 ? 4.246 -39.625 -15.539 1 90.75 49 ASP B O 1
ATOM 2473 N N . GLN B 1 50 ? 4.418 -41.906 -15.219 1 93.25 50 GLN B N 1
ATOM 2474 C CA . GLN B 1 50 ? 4.457 -41.781 -13.766 1 93.25 50 GLN B CA 1
ATOM 2475 C C . GLN B 1 50 ? 5.77 -41.156 -13.305 1 93.25 50 GLN B C 1
ATOM 2477 O O . GLN B 1 50 ? 6.816 -41.375 -13.914 1 93.25 50 GLN B O 1
ATOM 2482 N 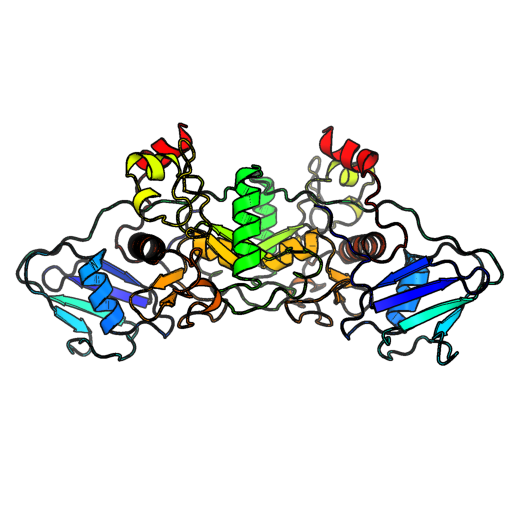N . TRP B 1 51 ? 5.641 -40.344 -12.297 1 95.06 51 TRP B N 1
ATOM 2483 C CA . TRP B 1 51 ? 6.82 -39.688 -11.727 1 95.06 51 TRP B CA 1
ATOM 2484 C C . TRP B 1 51 ? 6.719 -39.625 -10.211 1 95.06 51 TRP B C 1
ATOM 2486 O O . TRP B 1 51 ? 5.645 -39.812 -9.641 1 95.06 51 TRP B O 1
ATOM 2496 N N . SER B 1 52 ? 7.848 -39.469 -9.586 1 95.56 52 SER B N 1
ATOM 2497 C CA . SER B 1 52 ? 7.941 -39.312 -8.141 1 95.56 52 SER B CA 1
ATOM 2498 C C . SER B 1 52 ? 9.008 -38.281 -7.777 1 95.56 52 SER B C 1
ATOM 2500 O O . SER B 1 52 ? 9.844 -37.906 -8.609 1 95.56 52 SER B O 1
ATOM 2502 N N . VAL B 1 53 ? 8.875 -37.75 -6.562 1 96.75 53 VAL B N 1
ATOM 2503 C CA . VAL B 1 53 ? 9.812 -36.719 -6.098 1 96.75 53 VAL B CA 1
ATOM 2504 C C . VAL B 1 53 ? 10.484 -37.188 -4.805 1 96.75 53 VAL B C 1
ATOM 2506 O O . VAL B 1 53 ? 9.82 -37.688 -3.896 1 96.75 53 VAL B O 1
ATOM 2509 N N . LYS B 1 54 ? 11.805 -37 -4.793 1 96.75 54 LYS B N 1
ATOM 2510 C CA . LYS B 1 54 ? 12.562 -37.344 -3.584 1 96.75 54 LYS B CA 1
ATOM 2511 C C . LYS B 1 54 ? 13.438 -36.156 -3.148 1 96.75 54 LYS B C 1
ATOM 2513 O O . LYS B 1 54 ? 13.969 -35.438 -3.988 1 96.75 54 LYS B O 1
ATOM 2518 N N . HIS B 1 55 ? 13.516 -36.062 -1.849 1 95.69 55 HIS B N 1
ATOM 2519 C CA . HIS B 1 55 ? 14.523 -35.156 -1.322 1 95.69 55 HIS B CA 1
ATOM 2520 C C . HIS B 1 55 ? 15.93 -35.656 -1.617 1 95.69 55 HIS B C 1
ATOM 2522 O O . HIS B 1 55 ? 16.25 -36.812 -1.336 1 95.69 55 HIS B O 1
ATOM 2528 N N . ARG B 1 56 ? 16.719 -34.844 -2.088 1 94.25 56 ARG B N 1
ATOM 2529 C CA . ARG B 1 56 ? 18 -35.281 -2.619 1 94.25 56 ARG B CA 1
ATOM 2530 C C . ARG B 1 56 ? 18.891 -35.844 -1.512 1 94.25 56 ARG B C 1
ATOM 2532 O O . ARG B 1 56 ? 19.484 -36.938 -1.665 1 94.25 56 ARG B O 1
ATOM 2539 N N . ASN B 1 57 ? 18.984 -35.156 -0.376 1 91.75 57 ASN B N 1
ATOM 2540 C CA . ASN B 1 57 ? 19.891 -35.562 0.688 1 91.75 57 ASN B CA 1
ATOM 2541 C C . ASN B 1 57 ? 19.359 -36.781 1.447 1 91.75 57 ASN B C 1
ATOM 2543 O O . ASN B 1 57 ? 20.109 -37.75 1.711 1 91.75 57 ASN B O 1
ATOM 2547 N N . SER B 1 58 ? 18.078 -36.812 1.727 1 90.88 58 SER B N 1
ATOM 2548 C CA . SER B 1 58 ? 17.516 -37.875 2.531 1 90.88 58 SER B CA 1
ATOM 2549 C C . SER B 1 58 ? 17.047 -39.031 1.656 1 90.88 58 SER B C 1
ATOM 2551 O O . SER B 1 58 ? 16.797 -40.125 2.156 1 90.88 58 SER B O 1
ATOM 2553 N N . ALA B 1 59 ? 16.828 -38.844 0.455 1 90.75 59 ALA B N 1
ATOM 2554 C CA . ALA B 1 59 ? 16.344 -39.844 -0.514 1 90.75 59 ALA B CA 1
ATOM 2555 C C . ALA B 1 59 ? 14.922 -40.281 -0.178 1 90.75 59 ALA B C 1
ATOM 2557 O O . ALA B 1 59 ? 14.445 -41.281 -0.699 1 90.75 59 ALA B O 1
ATOM 2558 N N . LEU B 1 60 ? 14.352 -39.5 0.654 1 91.06 60 LEU B N 1
ATOM 2559 C CA . LEU B 1 60 ? 12.977 -39.844 1.016 1 91.06 60 LEU B CA 1
ATOM 2560 C C . LEU B 1 60 ? 12 -39.281 -0.002 1 91.06 60 LEU B C 1
ATOM 2562 O O . LEU B 1 60 ? 12.117 -38.094 -0.403 1 91.06 60 LEU B O 1
ATOM 2566 N N . ALA B 1 61 ? 11.125 -40.188 -0.407 1 93.94 61 ALA B N 1
ATOM 2567 C CA . ALA B 1 61 ? 10.055 -39.75 -1.293 1 93.94 61 ALA B CA 1
ATOM 2568 C C . ALA B 1 61 ? 9.086 -38.812 -0.556 1 93.94 61 ALA B C 1
ATOM 2570 O O . ALA B 1 61 ? 8.742 -39.062 0.603 1 93.94 61 ALA B O 1
ATOM 2571 N N . ILE B 1 62 ? 8.773 -37.688 -1.299 1 91.25 62 ILE B N 1
ATOM 2572 C CA . ILE B 1 62 ? 7.758 -36.875 -0.657 1 91.25 62 ILE B CA 1
ATOM 2573 C C . ILE B 1 62 ? 6.367 -37.312 -1.093 1 91.25 62 ILE B C 1
ATOM 2575 O O . ILE B 1 62 ? 6.207 -37.906 -2.162 1 91.25 62 ILE B O 1
ATOM 2579 N N . GLY B 1 63 ? 5.387 -37.25 -0.187 1 83.81 63 GLY B N 1
ATOM 2580 C CA . GLY B 1 63 ? 4.047 -37.75 -0.439 1 83.81 63 GLY B CA 1
ATOM 2581 C C . GLY B 1 63 ? 2.967 -36.688 -0.247 1 83.81 63 GLY B C 1
ATOM 2582 O O . GLY B 1 63 ? 3.26 -35.5 -0.195 1 83.81 63 GLY B O 1
ATOM 2583 N N . SER B 1 64 ? 1.82 -37.281 -0.303 1 77.25 64 SER B N 1
ATOM 2584 C CA . SER B 1 64 ? 0.625 -36.438 -0.283 1 77.25 64 SER B CA 1
ATOM 2585 C C . SER B 1 64 ? 0.288 -36 1.135 1 77.25 64 SER B C 1
ATOM 2587 O O . SER B 1 64 ? -0.768 -35.406 1.37 1 77.25 64 SER B O 1
ATOM 2589 N N . MET B 1 65 ? 1.339 -36.156 1.968 1 77 65 MET B N 1
ATOM 2590 C CA . MET B 1 65 ? 1.095 -35.719 3.34 1 77 65 MET B CA 1
ATOM 2591 C C . MET B 1 65 ? 1.187 -34.219 3.455 1 77 65 MET B C 1
ATOM 2593 O O . MET B 1 65 ? 1.772 -33.562 2.594 1 77 65 MET B O 1
ATOM 2597 N N . ASN B 1 66 ? 0.568 -33.781 4.457 1 84.06 66 ASN B N 1
ATOM 2598 C CA . ASN B 1 66 ? 0.512 -32.344 4.688 1 84.06 66 ASN B CA 1
ATOM 2599 C C . ASN B 1 66 ? 1.7 -31.859 5.512 1 84.06 66 ASN B C 1
ATOM 2601 O O . ASN B 1 66 ? 1.633 -30.812 6.148 1 84.06 66 ASN B O 1
ATOM 2605 N N . ALA B 1 67 ? 2.789 -32.656 5.262 1 91.5 67 ALA B N 1
ATOM 2606 C CA . ALA B 1 67 ? 3.998 -32.188 5.938 1 91.5 67 ALA B CA 1
ATOM 2607 C C . ALA B 1 67 ? 4.566 -30.969 5.25 1 91.5 67 ALA B C 1
ATOM 2609 O O . ALA B 1 67 ? 4.516 -30.844 4.023 1 91.5 67 ALA B O 1
ATOM 2610 N N . PRO B 1 68 ? 5.086 -30.094 6.086 1 93.81 68 PRO B N 1
ATOM 2611 C CA . PRO B 1 68 ? 5.691 -28.891 5.484 1 93.81 68 PRO B CA 1
ATOM 2612 C C . PRO B 1 68 ? 6.836 -29.234 4.535 1 93.81 68 PRO B C 1
ATOM 2614 O O . PRO B 1 68 ? 7.629 -30.141 4.812 1 93.81 68 PRO B O 1
ATOM 2617 N N . LEU B 1 69 ? 6.844 -28.609 3.406 1 96.62 69 LEU B N 1
ATOM 2618 C CA . LEU B 1 69 ? 7.961 -28.734 2.475 1 96.62 69 LEU B CA 1
ATOM 2619 C C . LEU B 1 69 ? 9.234 -28.141 3.072 1 96.62 69 LEU B C 1
ATOM 2621 O O . LEU B 1 69 ? 9.242 -27 3.529 1 96.62 69 LEU B O 1
ATOM 2625 N N . GLN B 1 70 ? 10.297 -28.922 3.092 1 95.5 70 GLN B N 1
ATOM 2626 C CA . GLN B 1 70 ? 11.57 -28.422 3.615 1 95.5 70 GLN B CA 1
ATOM 2627 C C . GLN B 1 70 ? 12.391 -27.766 2.516 1 95.5 70 GLN B C 1
ATOM 2629 O O . GLN B 1 70 ? 12.414 -28.234 1.377 1 95.5 70 GLN B O 1
ATOM 2634 N N . PRO B 1 71 ? 13.016 -26.625 2.932 1 97.38 71 PRO B N 1
ATOM 2635 C CA . PRO B 1 71 ? 13.977 -26.125 1.952 1 97.38 71 PRO B CA 1
ATOM 2636 C C . PRO B 1 71 ? 15.039 -27.156 1.579 1 97.38 71 PRO B C 1
ATOM 2638 O O . PRO B 1 71 ? 15.43 -27.969 2.414 1 97.38 71 PRO B O 1
ATOM 2641 N N . GLY B 1 72 ? 15.445 -27.047 0.288 1 97.5 72 GLY B N 1
ATOM 2642 C CA . GLY B 1 72 ? 16.438 -28 -0.177 1 97.5 72 GLY B CA 1
ATOM 2643 C C . GLY B 1 72 ? 16.281 -28.359 -1.643 1 97.5 72 GLY B C 1
ATOM 2644 O O . GLY B 1 72 ? 15.586 -27.672 -2.385 1 97.5 72 GLY B O 1
ATOM 2645 N N . GLU B 1 73 ? 17.031 -29.391 -1.938 1 98.06 73 GLU B N 1
ATOM 2646 C CA . GLU B 1 73 ? 17.031 -29.859 -3.322 1 98.06 73 GLU B CA 1
ATOM 2647 C C . GLU B 1 73 ? 16.203 -31.125 -3.479 1 98.06 73 GLU B C 1
ATOM 2649 O O . GLU B 1 73 ? 16.234 -32 -2.617 1 98.06 73 GLU B O 1
ATOM 2654 N N . TYR B 1 74 ? 15.492 -31.156 -4.535 1 98 74 TYR B N 1
ATOM 2655 C CA . TYR B 1 74 ? 14.633 -32.281 -4.828 1 98 74 TYR B CA 1
ATOM 2656 C C . TYR B 1 74 ? 14.891 -32.844 -6.234 1 98 74 TYR B C 1
ATOM 2658 O O . TYR B 1 74 ? 15.242 -32.062 -7.137 1 98 74 TYR B O 1
ATOM 2666 N N . GLU B 1 75 ? 14.672 -34.125 -6.309 1 97.44 75 GLU B N 1
ATOM 2667 C CA . GLU B 1 75 ? 14.844 -34.812 -7.594 1 97.44 75 GLU B CA 1
ATOM 2668 C C . GLU B 1 75 ? 13.539 -35.438 -8.062 1 97.44 75 GLU B C 1
ATOM 2670 O O . GLU B 1 75 ? 12.836 -36.094 -7.277 1 97.44 75 GLU B O 1
ATOM 2675 N N . ILE B 1 76 ? 13.242 -35.219 -9.289 1 96.69 76 ILE B N 1
ATOM 2676 C CA . ILE B 1 76 ? 12.055 -35.812 -9.898 1 96.69 76 ILE B CA 1
ATOM 2677 C C . ILE B 1 76 ? 12.453 -37 -10.75 1 96.69 76 ILE B C 1
ATOM 2679 O O . ILE B 1 76 ? 13.266 -36.875 -11.672 1 96.69 76 ILE B O 1
ATOM 2683 N N . TYR B 1 77 ? 11.859 -38.125 -10.445 1 96.06 77 TYR B N 1
ATOM 2684 C CA . TYR B 1 77 ? 12.125 -39.375 -11.141 1 96.06 77 TYR B CA 1
ATOM 2685 C C . TYR B 1 77 ? 11.008 -39.688 -12.133 1 96.06 77 TYR B C 1
ATOM 2687 O O . TYR B 1 77 ? 9.828 -39.656 -11.781 1 96.06 77 TYR B O 1
ATOM 2695 N N . CYS B 1 78 ? 11.414 -39.906 -13.312 1 94.25 78 CYS B N 1
ATOM 2696 C CA . CYS B 1 78 ? 10.492 -40.25 -14.375 1 94.25 78 CYS B CA 1
ATOM 2697 C C . CYS B 1 78 ? 11.188 -41.125 -15.422 1 94.25 78 CYS B C 1
ATOM 2699 O O . CYS B 1 78 ? 12.375 -40.938 -15.703 1 94.25 78 CYS B O 1
ATOM 2701 N N . GLN B 1 79 ? 10.477 -42.094 -15.953 1 90.44 79 GLN B N 1
ATOM 2702 C CA . GLN B 1 79 ? 11.055 -42.969 -16.969 1 90.44 79 GLN B CA 1
ATOM 2703 C C . GLN B 1 79 ? 11.281 -42.188 -18.281 1 90.44 79 GLN B C 1
ATOM 2705 O O . GLN B 1 79 ? 12.266 -42.438 -18.969 1 90.44 79 GLN B O 1
ATOM 2710 N N . SER B 1 80 ? 10.391 -41.344 -18.531 1 88.69 80 SER B N 1
ATOM 2711 C CA . SER B 1 80 ? 10.516 -40.562 -19.75 1 88.69 80 SER B CA 1
ATOM 2712 C C . SER B 1 80 ? 11.141 -39.188 -19.453 1 88.69 80 SER B C 1
ATOM 2714 O O . SER B 1 80 ? 11.328 -38.812 -18.281 1 88.69 80 SER B O 1
ATOM 2716 N N . SER B 1 81 ? 11.469 -38.5 -20.516 1 87.62 81 SER B N 1
ATOM 2717 C CA . SER B 1 81 ? 12 -37.156 -20.359 1 87.62 81 SER B CA 1
ATOM 2718 C C . SER B 1 81 ? 10.945 -36.219 -19.812 1 87.62 81 SER B C 1
ATOM 2720 O O . SER B 1 81 ? 9.773 -36.281 -20.172 1 87.62 81 SER B O 1
ATOM 2722 N N . ILE B 1 82 ? 11.43 -35.375 -18.984 1 90.38 82 ILE B N 1
ATOM 2723 C CA . ILE B 1 82 ? 10.523 -34.406 -18.359 1 90.38 82 ILE B CA 1
ATOM 2724 C C . ILE B 1 82 ? 10.609 -33.062 -19.062 1 90.38 82 ILE B C 1
ATOM 2726 O O . ILE B 1 82 ? 11.711 -32.562 -19.312 1 90.38 82 ILE B O 1
ATOM 2730 N N . ARG B 1 83 ? 9.484 -32.594 -19.453 1 91.25 83 ARG B N 1
ATOM 2731 C CA . ARG B 1 83 ? 9.414 -31.234 -20 1 91.25 83 ARG B CA 1
ATOM 2732 C C . ARG B 1 83 ? 8.711 -30.281 -19.031 1 91.25 83 ARG B C 1
ATOM 2734 O O . ARG B 1 83 ? 7.766 -30.688 -18.344 1 91.25 83 ARG B O 1
ATOM 2741 N N . VAL B 1 84 ? 9.289 -29.047 -19 1 91.56 84 VAL B N 1
ATOM 2742 C CA . VAL B 1 84 ? 8.68 -28.031 -18.156 1 91.56 84 VAL B CA 1
ATOM 2743 C C . VAL B 1 84 ? 7.695 -27.203 -18.984 1 91.56 84 VAL B C 1
ATOM 2745 O O . VAL B 1 84 ? 7.988 -26.828 -20.125 1 91.56 84 VAL B O 1
ATOM 2748 N N . ASN B 1 85 ? 6.543 -26.938 -18.375 1 89.81 85 ASN B N 1
ATOM 2749 C CA . ASN B 1 85 ? 5.527 -26.109 -19.016 1 89.81 85 ASN B CA 1
ATOM 2750 C C . ASN B 1 85 ? 6.109 -24.781 -19.5 1 89.81 85 ASN B C 1
ATOM 2752 O O . ASN B 1 85 ? 6.684 -24.031 -18.703 1 89.81 85 ASN B O 1
ATOM 2756 N N . ASN B 1 86 ? 5.973 -24.469 -20.812 1 84.31 86 ASN B N 1
ATOM 2757 C CA . ASN B 1 86 ? 6.551 -23.25 -21.375 1 84.31 86 ASN B CA 1
ATOM 2758 C C . ASN B 1 86 ? 5.473 -22.234 -21.734 1 84.31 86 ASN B C 1
ATOM 2760 O O . ASN B 1 86 ? 5.727 -21.297 -22.5 1 84.31 86 ASN B O 1
ATOM 2764 N N . GLU B 1 87 ? 4.277 -22.484 -21.219 1 82 87 GLU B N 1
ATOM 2765 C CA . GLU B 1 87 ? 3.211 -21.5 -21.422 1 82 87 GLU B CA 1
ATOM 2766 C C . GLU B 1 87 ? 3.615 -20.125 -20.891 1 82 87 GLU B C 1
ATOM 2768 O O . GLU B 1 87 ? 4.145 -20.016 -19.781 1 82 87 GLU B O 1
ATOM 2773 N N . PRO B 1 88 ? 3.432 -19.094 -21.719 1 80.06 88 PRO B N 1
ATOM 2774 C CA . PRO B 1 88 ? 3.746 -17.766 -21.203 1 80.06 88 PRO B CA 1
ATOM 2775 C C . PRO B 1 88 ? 2.797 -17.312 -20.094 1 80.06 88 PRO B C 1
ATOM 2777 O O . PRO B 1 88 ? 1.64 -17.75 -20.062 1 80.06 88 PRO B O 1
ATOM 2780 N N . TRP B 1 89 ? 3.377 -16.578 -19.219 1 78.94 89 TRP B N 1
ATOM 2781 C CA . TRP B 1 89 ? 2.529 -15.953 -18.219 1 78.94 89 TRP B CA 1
ATOM 2782 C C . TRP B 1 89 ? 2.291 -14.484 -18.547 1 78.94 89 TRP B C 1
ATOM 2784 O O . TRP B 1 89 ? 3.039 -13.891 -19.312 1 78.94 89 TRP B O 1
ATOM 2794 N N . VAL B 1 90 ? 1.16 -13.891 -18.016 1 75.06 90 VAL B N 1
ATOM 2795 C CA . VAL B 1 90 ? 0.702 -12.539 -18.328 1 75.06 90 VAL B CA 1
ATOM 2796 C C . VAL B 1 90 ? 1.367 -11.531 -17.391 1 75.06 90 VAL B C 1
ATOM 2798 O O . VAL B 1 90 ? 1.044 -11.469 -16.203 1 75.06 90 VAL B O 1
ATOM 2801 N N . ALA B 1 91 ? 2.281 -10.797 -18 1 76 91 ALA B N 1
ATOM 2802 C CA . ALA B 1 91 ? 2.844 -9.688 -17.234 1 76 91 ALA B CA 1
ATOM 2803 C C . ALA B 1 91 ? 1.845 -8.539 -17.109 1 76 91 ALA B C 1
ATOM 2805 O O . ALA B 1 91 ? 1.136 -8.219 -18.062 1 76 91 ALA B O 1
ATOM 2806 N N . ARG B 1 92 ? 1.747 -8.031 -15.953 1 74.62 92 ARG B N 1
ATOM 2807 C CA . ARG B 1 92 ? 0.748 -7 -15.688 1 74.62 92 ARG B CA 1
ATOM 2808 C C . ARG B 1 92 ? 1.382 -5.613 -15.664 1 74.62 92 ARG B C 1
ATOM 2810 O O . ARG B 1 92 ? 2.52 -5.453 -15.219 1 74.62 92 ARG B O 1
ATOM 2817 N N . LEU B 1 93 ? 0.721 -4.715 -16.312 1 61.03 93 LEU B N 1
ATOM 2818 C CA . LEU B 1 93 ? 1.099 -3.312 -16.188 1 61.03 93 LEU B CA 1
ATOM 2819 C C . LEU B 1 93 ? 0.28 -2.633 -15.094 1 61.03 93 LEU B C 1
ATOM 2821 O O . LEU B 1 93 ? -0.894 -2.957 -14.898 1 61.03 93 LEU B O 1
ATOM 2825 N N . ILE B 1 94 ? 0.968 -1.992 -14.258 1 53.84 94 ILE B N 1
ATOM 2826 C CA . ILE B 1 94 ? 0.254 -1.207 -13.258 1 53.84 94 ILE B CA 1
ATOM 2827 C C . ILE B 1 94 ? -0.617 -0.161 -13.945 1 53.84 94 ILE B C 1
ATOM 2829 O O . ILE B 1 94 ? -0.125 0.63 -14.758 1 53.84 94 ILE B O 1
ATOM 2833 N N . SER B 1 95 ? -1.888 -0.509 -14.211 1 46.59 95 SER B N 1
ATOM 2834 C CA . SER B 1 95 ? -2.75 0.479 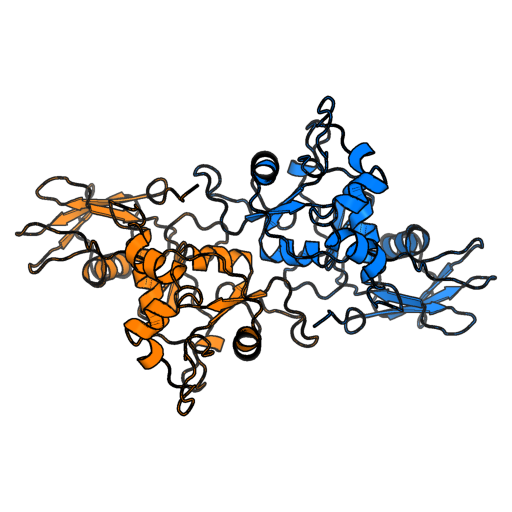-14.852 1 46.59 95 SER B CA 1
ATOM 2835 C C . SER B 1 95 ? -3.719 1.1 -13.852 1 46.59 95 SER B C 1
ATOM 2837 O O . SER B 1 95 ? -4.285 0.398 -13.008 1 46.59 95 SER B O 1
ATOM 2839 N N . HIS B 1 96 ? -3.48 2.305 -13.398 1 46.31 96 HIS B N 1
ATOM 2840 C CA . HIS B 1 96 ? -4.5 3.012 -12.633 1 46.31 96 HIS B CA 1
ATOM 2841 C C . HIS B 1 96 ? -5.602 3.545 -13.539 1 46.31 96 HIS B C 1
ATOM 2843 O O . HIS B 1 96 ? -5.395 4.52 -14.266 1 46.31 96 HIS B O 1
ATOM 2849 N N . SER B 1 97 ? -6.441 2.641 -14.062 1 42.44 97 SER B N 1
ATOM 2850 C CA . SER B 1 97 ? -7.512 3.104 -14.945 1 42.44 97 SER B CA 1
ATOM 2851 C C . SER B 1 97 ? -8.516 3.965 -14.188 1 42.44 97 SER B C 1
ATOM 2853 O O . SER B 1 97 ? -8.875 3.656 -13.047 1 42.44 97 SER B O 1
ATOM 2855 N N . ILE B 1 98 ? -8.727 5.164 -14.656 1 46 98 ILE B N 1
ATOM 2856 C CA . ILE B 1 98 ? -9.656 6.156 -14.117 1 46 98 ILE B CA 1
ATOM 2857 C C . ILE B 1 98 ? -10.992 6.066 -14.859 1 46 98 ILE B C 1
ATOM 2859 O O . ILE B 1 98 ? -11.844 6.949 -14.719 1 46 98 ILE B O 1
ATOM 2863 N N . SER B 1 99 ? -11.391 5.012 -15.531 1 41.84 99 SER B N 1
ATOM 2864 C CA . SER B 1 99 ? -12.648 5.023 -16.266 1 41.84 99 SER B CA 1
ATOM 2865 C C . SER B 1 99 ? -13.836 4.773 -15.352 1 41.84 99 SER B C 1
ATOM 2867 O O . SER B 1 99 ? -13.672 4.262 -14.242 1 41.84 99 SER B O 1
ATOM 2869 N N . GLY B 1 100 ? -14.984 5.355 -15.758 1 44.81 100 GLY B N 1
ATOM 2870 C CA . GLY B 1 100 ? -16.234 5.137 -15.062 1 44.81 100 GLY B CA 1
ATOM 2871 C C . GLY B 1 100 ? -16.516 3.672 -14.781 1 44.81 100 GLY B C 1
ATOM 2872 O O . GLY B 1 100 ? -17.016 3.326 -13.703 1 44.81 100 GLY B O 1
ATOM 2873 N N . ARG B 1 101 ? -16.422 2.84 -15.703 1 49.69 101 ARG B N 1
ATOM 2874 C CA . ARG B 1 101 ? -16.609 1.402 -15.531 1 49.69 101 ARG B CA 1
ATOM 2875 C C . ARG B 1 101 ? -15.727 0.866 -14.414 1 49.69 101 ARG B C 1
ATOM 2877 O O . ARG B 1 101 ? -16.156 0.001 -13.641 1 49.69 101 ARG B O 1
ATOM 2884 N N . VAL B 1 102 ? -14.789 1.457 -14.281 1 71.25 102 VAL B N 1
ATOM 2885 C CA . VAL B 1 102 ? -13.867 1.084 -13.219 1 71.25 102 VAL B CA 1
ATOM 2886 C C . VAL B 1 102 ? -14.391 1.59 -11.875 1 71.25 102 VAL B C 1
ATOM 2888 O O . VAL B 1 102 ? -14.156 0.966 -10.836 1 71.25 102 VAL B O 1
ATOM 2891 N N . ASP B 1 103 ? -15.438 2.439 -12.023 1 84.38 103 ASP B N 1
ATOM 2892 C CA . ASP B 1 103 ? -16 2.963 -10.781 1 84.38 103 ASP B CA 1
ATOM 2893 C C . ASP B 1 103 ? -16.984 1.973 -10.164 1 84.38 103 ASP B C 1
ATOM 2895 O O . ASP B 1 103 ? -16.938 1.715 -8.961 1 84.38 103 ASP B O 1
ATOM 2899 N N . ALA B 1 104 ? -17.906 1.422 -11.062 1 90.31 104 ALA B N 1
ATOM 2900 C CA . ALA B 1 104 ? -18.859 0.446 -10.562 1 90.31 104 ALA B CA 1
ATOM 2901 C C . ALA B 1 104 ? -18.156 -0.792 -10.016 1 90.31 104 ALA B C 1
ATOM 2903 O O . ALA B 1 104 ? -18.547 -1.335 -8.984 1 90.31 104 ALA B O 1
ATOM 2904 N N . PHE B 1 105 ? -17.203 -1.25 -10.711 1 95.06 105 PHE B N 1
ATOM 2905 C CA . PHE B 1 105 ? -16.375 -2.357 -10.266 1 95.06 105 PHE B CA 1
ATOM 2906 C C . PHE B 1 105 ? -15.758 -2.059 -8.898 1 95.06 105 PHE B C 1
ATOM 2908 O O . PHE B 1 105 ? -15.914 -2.842 -7.957 1 95.06 105 PHE B O 1
ATOM 2915 N N . ARG B 1 106 ? -15.117 -0.95 -8.797 1 95.5 106 ARG B N 1
ATOM 2916 C CA . ARG B 1 106 ? -14.445 -0.523 -7.57 1 95.5 106 ARG B CA 1
ATOM 2917 C C . ARG B 1 106 ? -15.43 -0.448 -6.406 1 95.5 106 ARG B C 1
ATOM 2919 O O . ARG B 1 106 ? -15.18 -1.019 -5.34 1 95.5 106 AR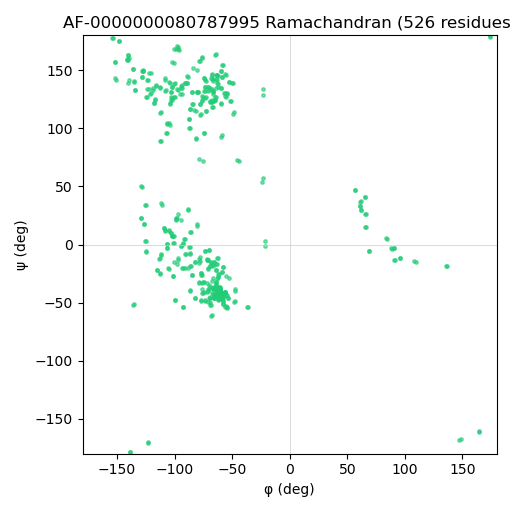G B O 1
ATOM 2926 N N . ASP B 1 107 ? -16.562 0.203 -6.672 1 96.06 107 ASP B N 1
ATOM 2927 C CA . ASP B 1 107 ? -17.547 0.399 -5.613 1 96.06 107 ASP B CA 1
ATOM 2928 C C . ASP B 1 107 ? -18.156 -0.931 -5.18 1 96.06 107 ASP B C 1
ATOM 2930 O O . ASP B 1 107 ? -18.422 -1.14 -3.992 1 96.06 107 ASP B O 1
ATOM 2934 N N . GLY B 1 108 ? -18.375 -1.825 -6.125 1 97.38 108 GLY B N 1
ATOM 2935 C CA . GLY B 1 108 ? -18.891 -3.145 -5.816 1 97.38 108 GLY B CA 1
ATOM 2936 C C . GLY B 1 108 ? -17.953 -3.98 -4.973 1 97.38 108 GLY B C 1
ATOM 2937 O O . GLY B 1 108 ? -18.375 -4.594 -3.988 1 97.38 108 GLY B O 1
ATOM 2938 N N . VAL B 1 109 ? -16.688 -3.988 -5.301 1 98.25 109 VAL B N 1
ATOM 2939 C CA . VAL B 1 109 ? -15.68 -4.734 -4.559 1 98.25 109 VAL B CA 1
ATOM 2940 C C . VAL B 1 109 ? -15.547 -4.168 -3.146 1 98.25 109 VAL B C 1
ATOM 2942 O O . VAL B 1 109 ? -15.484 -4.922 -2.172 1 98.25 109 VAL B O 1
ATOM 2945 N N . ARG B 1 110 ? -15.547 -2.877 -3.047 1 98.19 110 ARG B N 1
ATOM 2946 C CA . ARG B 1 110 ? -15.484 -2.203 -1.754 1 98.19 110 ARG B CA 1
ATOM 2947 C C . ARG B 1 110 ? -16.672 -2.586 -0.875 1 98.19 110 ARG B C 1
ATOM 2949 O O . ARG B 1 110 ? -16.5 -2.912 0.302 1 98.19 110 ARG B O 1
ATOM 2956 N N . ALA B 1 111 ? -17.844 -2.566 -1.464 1 98.31 111 ALA B N 1
ATOM 2957 C CA . ALA B 1 111 ? -19.062 -2.883 -0.719 1 98.31 111 ALA B CA 1
ATOM 2958 C C . ALA B 1 111 ? -19.062 -4.34 -0.263 1 98.31 111 ALA B C 1
ATOM 2960 O O . ALA B 1 111 ? -19.453 -4.645 0.865 1 98.31 111 ALA B O 1
ATOM 2961 N N . ARG B 1 112 ? -18.578 -5.23 -1.052 1 98.5 112 ARG B N 1
ATOM 2962 C CA . ARG B 1 112 ? -18.547 -6.652 -0.718 1 98.5 112 ARG B CA 1
ATOM 2963 C C . ARG B 1 112 ? -17.547 -6.934 0.385 1 98.5 112 ARG B C 1
ATOM 2965 O O . ARG B 1 112 ? -17.844 -7.633 1.353 1 98.5 112 ARG B O 1
ATOM 2972 N N . ASP B 1 113 ? -16.391 -6.41 0.296 1 98.75 113 ASP B N 1
ATOM 2973 C CA . ASP B 1 113 ? -15.25 -6.836 1.112 1 98.75 113 ASP B CA 1
ATOM 2974 C C . ASP B 1 113 ? -15.148 -5.996 2.383 1 98.75 113 ASP B C 1
ATOM 2976 O O . ASP B 1 113 ? -15.008 -6.535 3.48 1 98.75 113 ASP B O 1
ATOM 2980 N N . GLY B 1 114 ? -15.109 -4.656 2.24 1 98.56 114 GLY B N 1
ATOM 2981 C CA . GLY B 1 114 ? -15.008 -3.73 3.357 1 98.56 114 GLY B CA 1
ATOM 2982 C C . GLY B 1 114 ? -13.656 -3.785 4.055 1 98.56 114 GLY B C 1
ATOM 2983 O O . GLY B 1 114 ? -13.422 -3.045 5.012 1 98.56 114 GLY B O 1
ATOM 2984 N N . LYS B 1 115 ? -12.781 -4.688 3.703 1 98.69 115 LYS B N 1
ATOM 2985 C CA . LYS B 1 115 ? -11.461 -4.914 4.285 1 98.69 115 LYS B CA 1
ATOM 2986 C C . LYS B 1 115 ? -10.5 -5.504 3.258 1 98.69 115 LYS B C 1
ATOM 2988 O O . LYS B 1 115 ? -10.93 -5.98 2.203 1 98.69 115 LYS B O 1
ATOM 2993 N N . CYS B 1 116 ? -9.203 -5.324 3.482 1 98.81 116 CYS B N 1
ATOM 2994 C CA . CYS B 1 116 ? -8.273 -6.148 2.721 1 98.81 116 CYS B CA 1
ATOM 2995 C C . CYS B 1 116 ? -8.508 -7.629 2.986 1 98.81 116 CYS B C 1
ATOM 2997 O O . CYS B 1 116 ? -8.281 -8.109 4.098 1 98.81 116 CYS B O 1
ATOM 2999 N N . VAL B 1 117 ? -8.797 -8.367 1.999 1 98.94 117 VAL B N 1
ATOM 3000 C CA . VAL B 1 117 ? -9.305 -9.719 2.225 1 98.94 117 VAL B CA 1
ATOM 3001 C C . VAL B 1 117 ? -8.141 -10.695 2.365 1 98.94 117 VAL B C 1
ATOM 3003 O O . VAL B 1 117 ? -8.344 -11.875 2.666 1 98.94 117 VAL B O 1
ATOM 3006 N N . VAL B 1 118 ? -6.926 -10.203 2.221 1 98.88 118 VAL B N 1
ATOM 3007 C CA . VAL B 1 118 ? -5.746 -11.047 2.391 1 98.88 118 VAL B CA 1
ATOM 3008 C C . VAL B 1 118 ? -5.148 -10.828 3.777 1 98.88 118 VAL B C 1
ATOM 3010 O O . VAL B 1 118 ? -4.938 -11.781 4.527 1 98.88 118 VAL B O 1
ATOM 3013 N N . SER B 1 119 ? -4.969 -9.586 4.176 1 98.56 119 SER B N 1
ATOM 3014 C CA . SER B 1 119 ? -4.363 -9.289 5.469 1 98.56 119 SER B CA 1
ATOM 3015 C C . SER B 1 119 ? -5.402 -9.312 6.582 1 98.56 119 SER B C 1
ATOM 3017 O O . SER B 1 119 ? -5.062 -9.477 7.758 1 98.56 119 SER B O 1
ATOM 3019 N N . GLY B 1 120 ? -6.664 -9.047 6.277 1 98.56 120 GLY B N 1
ATOM 3020 C CA . GLY B 1 120 ? -7.727 -8.992 7.27 1 98.56 120 GLY B CA 1
ATOM 3021 C C . GLY B 1 120 ? -7.934 -7.605 7.844 1 98.56 120 GLY B C 1
ATOM 3022 O O . GLY B 1 120 ? -8.875 -7.379 8.609 1 98.56 120 GLY B O 1
ATOM 3023 N N . ILE B 1 121 ? -7.148 -6.641 7.469 1 98.5 121 ILE B N 1
ATOM 3024 C CA . ILE B 1 121 ? -7.277 -5.297 8.016 1 98.5 121 ILE B CA 1
ATOM 3025 C C . ILE B 1 121 ? -8.57 -4.656 7.516 1 98.5 121 ILE B C 1
ATOM 3027 O O . ILE B 1 121 ? -8.797 -4.551 6.309 1 98.5 121 ILE B O 1
ATOM 3031 N N . VAL B 1 122 ? -9.383 -4.254 8.438 1 98.75 122 VAL B N 1
ATOM 3032 C CA . VAL B 1 122 ? -10.68 -3.65 8.141 1 98.75 122 VAL B CA 1
ATOM 3033 C C . VAL B 1 122 ? -10.492 -2.178 7.789 1 98.75 122 VAL B C 1
ATOM 3035 O O . VAL B 1 122 ? -9.742 -1.463 8.453 1 98.75 122 VAL B O 1
ATOM 3038 N N . ASN B 1 123 ? -11.086 -1.704 6.684 1 98.5 123 ASN B N 1
ATOM 3039 C CA . ASN B 1 123 ? -11.133 -0.267 6.441 1 98.5 123 ASN B CA 1
ATOM 3040 C C . ASN B 1 123 ? -12.156 0.418 7.344 1 98.5 123 ASN B C 1
ATOM 3042 O O . ASN B 1 123 ? -13.312 0.593 6.957 1 98.5 123 ASN B O 1
ATOM 3046 N N . VAL B 1 124 ? -11.758 0.959 8.43 1 98.31 124 VAL B N 1
ATOM 3047 C CA . VAL B 1 124 ? -12.641 1.586 9.414 1 98.31 124 VAL B CA 1
ATOM 3048 C C . VAL B 1 124 ? -13.141 2.924 8.875 1 98.31 124 VAL B C 1
ATOM 3050 O O . VAL B 1 124 ? -14.047 3.533 9.453 1 98.31 124 VAL B O 1
ATOM 3053 N N . ARG B 1 125 ? -12.664 3.369 7.734 1 97.62 125 ARG B N 1
ATOM 3054 C CA . ARG B 1 125 ? -13.078 4.629 7.133 1 97.62 125 ARG B CA 1
ATOM 3055 C C . ARG B 1 125 ? -14.203 4.41 6.125 1 97.62 125 ARG B C 1
ATOM 3057 O O . ARG B 1 125 ? -14.695 5.363 5.52 1 97.62 125 ARG B O 1
ATOM 3064 N N . ALA B 1 126 ? -14.633 3.162 5.914 1 97.19 126 ALA B N 1
ATOM 3065 C CA . ALA B 1 126 ? -15.633 2.809 4.91 1 97.19 126 ALA B CA 1
ATOM 3066 C C . ALA B 1 126 ? -16.922 3.588 5.129 1 97.19 126 ALA B C 1
ATOM 3068 O O . ALA B 1 126 ? -17.531 4.074 4.176 1 97.19 126 ALA B O 1
ATOM 3069 N N . PRO B 1 127 ? -17.422 3.783 6.391 1 96 127 PRO B N 1
ATOM 3070 C CA . PRO B 1 127 ? -18.672 4.523 6.598 1 96 127 PRO B CA 1
ATOM 3071 C C . PRO B 1 127 ? -18.609 5.949 6.047 1 96 127 PRO B C 1
ATOM 3073 O O . PRO B 1 127 ? -19.641 6.539 5.727 1 96 127 PRO B O 1
ATOM 3076 N N . TRP B 1 128 ? -17.438 6.5 5.91 1 95.12 128 TRP B N 1
ATOM 3077 C CA . TRP B 1 128 ? -17.266 7.855 5.398 1 95.12 128 TRP B CA 1
ATOM 3078 C C . TRP B 1 128 ? -16.797 7.84 3.951 1 95.12 128 TRP B C 1
ATOM 3080 O O . TRP B 1 128 ? -16.281 8.844 3.449 1 95.12 128 TRP B O 1
ATOM 3090 N N . ASN B 1 129 ? -16.812 6.711 3.338 1 94.31 129 ASN B N 1
ATOM 3091 C CA . ASN B 1 129 ? -16.469 6.484 1.937 1 94.31 129 ASN B CA 1
ATOM 3092 C C . ASN B 1 129 ? -15.031 6.887 1.64 1 94.31 129 ASN B C 1
ATOM 3094 O O . ASN B 1 129 ? -14.75 7.504 0.611 1 94.31 129 ASN B O 1
ATOM 3098 N N . THR B 1 130 ? -14.164 6.73 2.547 1 94.81 130 THR B N 1
ATOM 3099 C CA . THR B 1 130 ? -12.734 6.965 2.369 1 94.81 130 THR B CA 1
ATOM 3100 C C . THR B 1 130 ? -11.984 5.645 2.248 1 94.81 130 THR B C 1
ATOM 3102 O O . THR B 1 130 ? -12.023 4.812 3.158 1 94.81 130 THR B O 1
ATOM 3105 N N . TRP B 1 131 ? -11.273 5.48 1.123 1 95.56 131 TRP B N 1
ATOM 3106 C CA . TRP B 1 131 ? -10.711 4.172 0.803 1 95.56 131 TRP B CA 1
ATOM 3107 C C . TRP B 1 131 ? -9.211 4.281 0.523 1 95.56 131 TRP B C 1
ATOM 3109 O O . TRP B 1 131 ? -8.617 3.379 -0.071 1 95.56 131 TRP B O 1
ATOM 3119 N N . SER B 1 132 ? -8.617 5.453 0.979 1 94.12 132 SER B N 1
ATOM 3120 C CA . SER B 1 132 ? -7.18 5.629 0.792 1 94.12 132 SER B CA 1
ATOM 3121 C C . SER B 1 132 ? -6.395 4.461 1.38 1 94.12 132 SER B C 1
ATOM 3123 O O . SER B 1 132 ? -6.641 4.051 2.518 1 94.12 132 SER B O 1
ATOM 3125 N N . GLY B 1 133 ? -5.492 3.898 0.581 1 94.75 133 GLY B N 1
ATOM 3126 C CA . GLY B 1 133 ? -4.672 2.777 1.01 1 94.75 133 GLY B CA 1
ATOM 3127 C C . GLY B 1 133 ? -5.289 1.43 0.689 1 94.75 133 GLY B C 1
ATOM 3128 O O . GLY B 1 133 ? -4.629 0.395 0.81 1 94.75 133 GLY B O 1
ATOM 3129 N N . PHE B 1 134 ? -6.547 1.42 0.342 1 96.69 134 PHE B N 1
ATOM 3130 C CA . PHE B 1 134 ? -7.25 0.211 -0.077 1 96.69 134 PHE B CA 1
ATOM 3131 C C . PHE B 1 134 ? -7.629 0.29 -1.551 1 96.69 134 PHE B C 1
ATOM 3133 O O . PHE B 1 134 ? -8.141 1.312 -2.012 1 96.69 134 PHE B O 1
ATOM 3140 N N . GLU B 1 135 ? -7.395 -0.795 -2.266 1 94.88 135 GLU B N 1
ATOM 3141 C CA . GLU B 1 135 ? -7.578 -0.782 -3.715 1 94.88 135 GLU B CA 1
ATOM 3142 C C . GLU B 1 135 ? -8.328 -2.027 -4.188 1 94.88 135 GLU B C 1
ATOM 3144 O O . GLU B 1 135 ? -8.039 -3.137 -3.73 1 94.88 135 GLU B O 1
ATOM 3149 N N . ALA B 1 136 ? -9.328 -1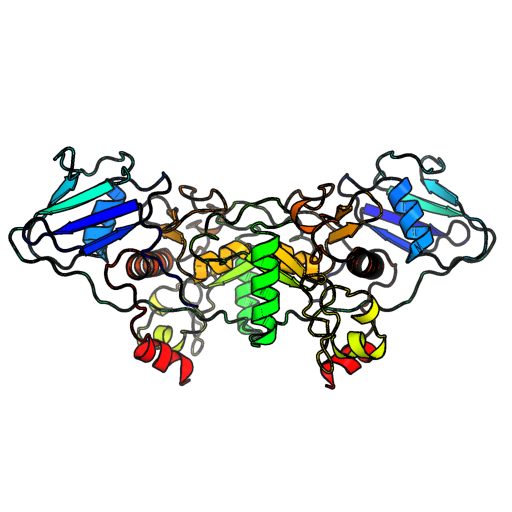.769 -5.043 1 96.38 136 ALA B N 1
ATOM 3150 C CA . ALA B 1 136 ? -9.953 -2.896 -5.734 1 96.38 136 ALA B CA 1
ATOM 3151 C C . ALA B 1 136 ? -9.023 -3.453 -6.812 1 96.38 136 ALA B C 1
ATOM 3153 O O . ALA B 1 136 ? -8.703 -2.76 -7.781 1 96.38 136 ALA B O 1
ATOM 3154 N N . ALA B 1 137 ? -8.586 -4.68 -6.633 1 95.5 137 ALA B N 1
ATOM 3155 C CA . ALA B 1 137 ? -7.652 -5.316 -7.562 1 95.5 137 ALA B CA 1
ATOM 3156 C C . ALA B 1 137 ? -8.375 -6.309 -8.469 1 95.5 137 ALA B C 1
ATOM 3158 O O . ALA B 1 137 ? -9.156 -7.133 -7.992 1 95.5 137 ALA B O 1
ATOM 3159 N N . HIS B 1 138 ? -8.102 -6.191 -9.75 1 95.75 138 HIS B N 1
ATOM 3160 C CA . HIS B 1 138 ? -8.586 -7.215 -10.672 1 95.75 138 HIS B CA 1
ATOM 3161 C C . HIS B 1 138 ? -7.766 -8.492 -10.547 1 95.75 138 HIS B C 1
ATOM 3163 O O . HIS B 1 138 ? -6.535 -8.445 -10.516 1 95.75 138 HIS B O 1
ATOM 3169 N N . VAL B 1 139 ? -8.461 -9.57 -10.453 1 97.19 139 VAL B N 1
ATOM 3170 C CA . VAL B 1 139 ? -7.746 -10.844 -10.461 1 97.19 139 VAL B CA 1
ATOM 3171 C C . VAL B 1 139 ? -7.133 -11.086 -11.836 1 97.19 139 VAL B C 1
ATOM 3173 O O . VAL B 1 139 ? -5.918 -11.266 -11.961 1 97.19 139 VAL B O 1
ATOM 3176 N N . PHE B 1 140 ? -7.992 -11.164 -12.844 1 94.81 140 PHE B N 1
ATOM 3177 C CA . PHE B 1 140 ? -7.516 -11.047 -14.219 1 94.81 140 PHE B CA 1
ATOM 3178 C C . PHE B 1 140 ? -7.285 -9.594 -14.594 1 94.81 140 PHE B C 1
ATOM 3180 O O . PHE B 1 140 ? -8.148 -8.742 -14.383 1 94.81 140 PHE B O 1
ATOM 3187 N N . PRO B 1 141 ? -6.188 -9.289 -15.148 1 91.75 141 PRO B N 1
ATOM 3188 C CA . PRO B 1 141 ? -5.797 -7.887 -15.281 1 91.75 141 PRO B CA 1
ATOM 3189 C C . PRO B 1 141 ? -6.641 -7.137 -16.312 1 91.75 141 PRO B C 1
ATOM 3191 O O . PRO B 1 141 ? -6.801 -7.609 -17.438 1 91.75 141 PRO B O 1
ATOM 3194 N N . LEU B 1 142 ? -7.02 -5.969 -15.914 1 88.38 142 LEU B N 1
ATOM 3195 C CA . LEU B 1 142 ? -7.848 -5.117 -16.766 1 88.38 142 LEU B CA 1
ATOM 3196 C C . LEU B 1 142 ? -7.125 -4.789 -18.062 1 88.38 142 LEU B C 1
ATOM 3198 O O . LEU B 1 142 ? -7.75 -4.742 -19.125 1 88.38 142 LEU B O 1
ATOM 3202 N N . ASP B 1 143 ? -5.824 -4.57 -17.969 1 83 143 ASP B N 1
ATOM 3203 C CA . ASP B 1 143 ? -5.055 -4.137 -19.125 1 83 143 ASP B CA 1
ATOM 3204 C C . ASP B 1 143 ? -4.926 -5.258 -20.156 1 83 143 ASP B C 1
ATOM 3206 O O . ASP B 1 143 ? -4.445 -5.039 -21.266 1 83 143 ASP B O 1
ATOM 3210 N N . CYS B 1 144 ? -5.414 -6.41 -19.812 1 86.94 144 CYS B N 1
ATOM 3211 C CA . CYS B 1 144 ? -5.371 -7.551 -20.719 1 86.94 144 CYS B CA 1
ATOM 3212 C C . CYS B 1 144 ? -6.77 -7.914 -21.219 1 86.94 144 CYS B C 1
ATOM 3214 O O . CYS B 1 144 ? -7.078 -9.094 -21.406 1 86.94 144 CYS B O 1
ATOM 3216 N N . GLU B 1 145 ? -7.551 -6.996 -21.391 1 88.25 145 GLU B N 1
ATOM 3217 C CA . GLU B 1 145 ? -8.938 -7.195 -21.797 1 88.25 145 GLU B CA 1
ATOM 3218 C C . GLU B 1 145 ? -9.016 -7.887 -23.156 1 88.25 145 GLU B C 1
ATOM 3220 O O . GLU B 1 145 ? -9.922 -8.688 -23.406 1 88.25 145 GLU B O 1
ATOM 3225 N N . SER B 1 146 ? -8.078 -7.547 -24.078 1 86.38 146 SER B N 1
ATOM 3226 C CA . SER B 1 146 ? -8.078 -8.203 -25.391 1 86.38 146 SER B CA 1
ATOM 3227 C C . SER B 1 146 ? -7.957 -9.711 -25.234 1 86.38 146 SER B C 1
ATOM 3229 O O . SER B 1 146 ? -8.648 -10.469 -25.922 1 86.38 146 SER B O 1
ATOM 3231 N N . VAL B 1 147 ? -7.113 -10.125 -24.344 1 86.06 147 VAL B N 1
ATOM 3232 C CA . VAL B 1 147 ? -6.938 -11.547 -24.062 1 86.06 147 VAL B CA 1
ATOM 3233 C C . VAL B 1 147 ? -8.211 -12.117 -23.438 1 86.06 147 VAL B C 1
ATOM 3235 O O . VAL B 1 147 ? -8.641 -13.219 -23.781 1 86.06 147 VAL B O 1
ATOM 3238 N N . TRP B 1 148 ? -8.75 -11.406 -22.578 1 91 148 TRP B N 1
ATOM 3239 C CA . TRP B 1 148 ? -10 -11.766 -21.922 1 91 148 TRP B CA 1
ATOM 3240 C C . TRP B 1 148 ? -11.094 -12.062 -22.953 1 91 148 TRP B C 1
ATOM 3242 O O . TRP B 1 148 ? -11.797 -13.07 -22.844 1 91 148 TRP B O 1
ATOM 3252 N N . ILE B 1 149 ? -11.203 -11.234 -23.891 1 90.31 149 ILE B N 1
ATOM 3253 C CA . ILE B 1 149 ? -12.227 -11.352 -24.922 1 90.31 149 ILE B CA 1
ATOM 3254 C C . ILE B 1 149 ? -11.867 -12.484 -25.891 1 90.31 149 ILE B C 1
ATOM 3256 O O . ILE B 1 149 ? -12.703 -13.344 -26.188 1 90.31 149 ILE B O 1
ATOM 3260 N N . GLU B 1 150 ? -10.648 -12.469 -26.312 1 88.56 150 GLU B N 1
ATOM 3261 C CA . GLU B 1 150 ? -10.18 -13.438 -27.297 1 88.56 150 GLU B CA 1
ATOM 3262 C C . GLU B 1 150 ? -10.414 -14.867 -26.812 1 88.56 150 GLU B C 1
ATOM 3264 O O . GLU B 1 150 ? -10.859 -15.727 -27.578 1 88.56 150 GLU B O 1
ATOM 3269 N N . PHE B 1 151 ? -10.164 -15.078 -25.547 1 88.81 151 PHE B N 1
ATOM 3270 C CA . PHE B 1 151 ? -10.234 -16.453 -25.047 1 88.81 151 PHE B CA 1
ATOM 3271 C C . PHE B 1 151 ? -11.531 -16.688 -24.297 1 88.81 151 PHE B C 1
ATOM 3273 O O . PHE B 1 151 ? -11.695 -17.719 -23.641 1 88.81 151 PHE B O 1
ATOM 3280 N N . ASN B 1 152 ? -12.414 -15.766 -24.312 1 91.75 152 ASN B N 1
ATOM 3281 C CA . ASN B 1 152 ? -13.75 -15.852 -23.75 1 91.75 152 ASN B CA 1
ATOM 3282 C C . ASN B 1 152 ? -13.703 -16.203 -22.25 1 91.75 152 ASN B C 1
ATOM 3284 O O . ASN B 1 152 ? -14.375 -17.125 -21.812 1 91.75 152 ASN B O 1
ATOM 3288 N N . TYR B 1 153 ? -12.82 -15.484 -21.547 1 92.75 153 TYR B N 1
ATOM 3289 C CA . TYR B 1 153 ? -12.734 -15.711 -20.109 1 92.75 153 TYR B CA 1
ATOM 3290 C C . TYR B 1 153 ? -13.969 -15.164 -19.391 1 92.75 153 TYR B C 1
ATOM 3292 O O . TYR B 1 153 ? -14.227 -15.508 -18.25 1 92.75 153 TYR B O 1
ATOM 3300 N N . GLY B 1 154 ? -14.719 -14.391 -20.047 1 93.06 154 GLY B N 1
ATOM 3301 C CA . GLY B 1 154 ? -15.992 -13.93 -19.516 1 93.06 154 GLY B CA 1
ATOM 3302 C C . GLY B 1 154 ? -16.938 -15.055 -19.156 1 93.06 154 GLY B C 1
ATOM 3303 O O . GLY B 1 154 ? -17.906 -14.859 -18.422 1 93.06 154 GLY B O 1
ATOM 3304 N N . ARG B 1 155 ? -16.688 -16.219 -19.703 1 93.25 155 ARG B N 1
ATOM 3305 C CA . ARG B 1 155 ? -17.562 -17.375 -19.469 1 93.25 155 ARG B CA 1
ATOM 3306 C C . ARG B 1 155 ? -17.531 -17.766 -17.984 1 93.25 155 ARG B C 1
ATOM 3308 O O . ARG B 1 155 ? -18.438 -18.469 -17.516 1 93.25 155 ARG B O 1
ATOM 3315 N N . TRP B 1 156 ? -16.531 -17.297 -17.25 1 95 156 TRP B N 1
ATOM 3316 C CA . TRP B 1 156 ? -16.391 -17.656 -15.844 1 95 156 TRP B CA 1
ATOM 3317 C C . TRP B 1 156 ? -17.188 -16.719 -14.953 1 95 156 TRP B C 1
ATOM 3319 O O . TRP B 1 156 ? -17.312 -16.953 -13.742 1 95 156 TRP B O 1
ATOM 3329 N N . ILE B 1 157 ? -17.75 -15.648 -15.516 1 96.88 157 ILE B N 1
ATOM 3330 C CA . ILE B 1 157 ? -18.484 -14.625 -14.781 1 96.88 157 ILE B CA 1
ATOM 3331 C C . ILE B 1 157 ? -19.984 -14.961 -14.805 1 96.88 157 ILE B C 1
ATOM 3333 O O . ILE B 1 157 ? -20.531 -15.281 -15.859 1 96.88 157 ILE B O 1
ATOM 3337 N N . THR B 1 158 ? -20.656 -14.859 -13.656 1 95.62 158 THR B N 1
ATOM 3338 C CA . THR B 1 158 ? -22.062 -15.25 -13.594 1 95.62 158 THR B CA 1
ATOM 3339 C C . THR B 1 158 ? -22.922 -14.102 -13.07 1 95.62 158 THR B C 1
ATOM 3341 O O . THR B 1 158 ? -24.141 -14.188 -13.086 1 95.62 158 THR B O 1
ATOM 3344 N N . ASP B 1 159 ? -22.312 -13.023 -12.648 1 95.56 159 ASP B N 1
ATOM 3345 C CA . ASP B 1 159 ? -23.094 -11.984 -12 1 95.56 159 ASP B CA 1
ATOM 3346 C C . ASP B 1 159 ? -23.391 -10.828 -12.961 1 95.56 159 ASP B C 1
ATOM 3348 O O . ASP B 1 159 ? -23.781 -9.742 -12.539 1 95.56 159 ASP B O 1
ATOM 3352 N N . MET B 1 160 ? -23.078 -10.984 -14.148 1 91.75 160 MET B N 1
ATOM 3353 C CA . MET B 1 160 ? -23.359 -9.961 -15.148 1 91.75 160 MET B CA 1
ATOM 3354 C C . MET B 1 160 ? -24.156 -10.547 -16.312 1 91.75 160 MET B C 1
ATOM 3356 O O . MET B 1 160 ? -24.078 -10.047 -17.438 1 91.75 160 MET B O 1
ATOM 3360 N N . ASP B 1 161 ? -24.953 -11.469 -15.844 1 78.81 161 ASP B N 1
ATOM 3361 C CA . ASP B 1 161 ? -25.766 -12.125 -16.859 1 78.81 161 ASP B CA 1
ATOM 3362 C C . ASP B 1 161 ? -26.75 -11.148 -17.5 1 78.81 161 ASP B C 1
ATOM 3364 O O . ASP B 1 161 ? -27.406 -10.367 -16.797 1 78.81 161 ASP B O 1
ATOM 3368 N N . GLY B 1 162 ? -26.812 -10.953 -18.688 1 74.06 162 GLY B N 1
ATOM 3369 C CA . GLY B 1 162 ? -27.766 -10.102 -19.375 1 74.06 162 GLY B CA 1
ATOM 3370 C C . GLY B 1 162 ? -27.156 -8.82 -19.906 1 74.06 162 GLY B C 1
ATOM 3371 O O . GLY B 1 162 ? -27.844 -8.031 -20.562 1 74.06 162 GLY B O 1
ATOM 3372 N N . THR B 1 163 ? -25.969 -8.617 -19.375 1 72.31 163 THR B N 1
ATOM 3373 C CA . THR B 1 163 ? -25.328 -7.445 -19.953 1 72.31 163 THR B CA 1
ATOM 3374 C C . THR B 1 163 ? -24.766 -7.766 -21.344 1 72.31 163 THR B C 1
ATOM 3376 O O . THR B 1 163 ? -24.156 -8.812 -21.547 1 72.31 163 THR B O 1
ATOM 3379 N N . THR B 1 164 ? -25.312 -7.195 -22.406 1 72.81 164 THR B N 1
ATOM 3380 C CA . THR B 1 164 ? -24.859 -7.418 -23.781 1 72.81 164 THR B CA 1
ATOM 3381 C C . THR B 1 164 ? -23.922 -6.293 -24.234 1 72.81 164 THR B C 1
ATOM 3383 O O . THR B 1 164 ? -24.203 -5.117 -23.969 1 72.81 164 THR B O 1
ATOM 3386 N N . GLY B 1 165 ? -22.828 -6.695 -24.844 1 75.19 165 GLY B N 1
ATOM 3387 C CA . GLY B 1 165 ? -21.969 -5.715 -25.5 1 75.19 165 GLY B CA 1
ATOM 3388 C C . GLY B 1 165 ? -20.922 -5.117 -24.578 1 75.19 165 GLY B C 1
ATOM 3389 O O . GLY B 1 165 ? -20.172 -4.223 -24.969 1 75.19 165 GLY B O 1
ATOM 3390 N N . VAL B 1 166 ? -20.984 -5.52 -23.297 1 82.25 166 VAL B N 1
ATOM 3391 C CA . VAL B 1 166 ? -19.984 -4.965 -22.391 1 82.25 166 VAL B CA 1
ATOM 3392 C C . VAL B 1 166 ? -19.078 -6.082 -21.859 1 82.25 166 VAL B C 1
ATOM 3394 O O . VAL B 1 166 ? -19.547 -7.191 -21.594 1 82.25 166 VAL B O 1
ATOM 3397 N N . SER B 1 167 ? -17.828 -5.844 -21.828 1 87.75 167 SER B N 1
ATOM 3398 C CA . SER B 1 167 ? -16.906 -6.828 -21.281 1 87.75 167 SER B CA 1
ATOM 3399 C C . SER B 1 167 ? -17.172 -7.094 -19.812 1 87.75 167 SER B C 1
ATOM 3401 O O . SER B 1 167 ? -17.391 -6.16 -19.031 1 87.75 167 SER B O 1
ATOM 3403 N N . THR B 1 168 ? -17.172 -8.328 -19.453 1 93.94 168 THR B N 1
ATOM 3404 C CA . THR B 1 168 ? -17.484 -8.719 -18.078 1 93.94 168 THR B CA 1
ATOM 3405 C C . THR B 1 168 ? -16.219 -8.688 -17.219 1 93.94 168 THR B C 1
ATOM 3407 O O . THR B 1 168 ? -16.234 -9.141 -16.078 1 93.94 168 THR B O 1
ATOM 3410 N N . ILE B 1 169 ? -15.117 -8.125 -17.734 1 94.25 169 ILE B N 1
ATOM 3411 C CA . ILE B 1 169 ? -13.844 -8.094 -17.016 1 94.25 169 ILE B CA 1
ATOM 3412 C C . ILE B 1 169 ? -13.984 -7.262 -15.742 1 94.25 169 ILE B C 1
ATOM 3414 O O . ILE B 1 169 ? -13.211 -7.422 -14.797 1 94.25 169 ILE B O 1
ATOM 3418 N N . ASN B 1 170 ? -14.992 -6.359 -15.703 1 94.5 170 ASN B N 1
ATOM 3419 C CA . ASN B 1 170 ? -15.227 -5.512 -14.531 1 94.5 170 ASN B CA 1
ATOM 3420 C C . ASN B 1 170 ? -16.328 -6.078 -13.641 1 94.5 170 ASN B C 1
ATOM 3422 O O . ASN B 1 170 ? -17.016 -5.332 -12.938 1 94.5 170 ASN B O 1
ATOM 3426 N N . SER B 1 171 ? -16.562 -7.391 -13.742 1 96.56 171 SER B N 1
ATOM 3427 C CA . SER B 1 171 ? -17.406 -8.07 -12.758 1 96.56 171 SER B CA 1
ATOM 3428 C C . SER B 1 171 ? -16.797 -8.008 -11.367 1 96.56 171 SER B C 1
ATOM 3430 O O . SER B 1 171 ? -15.57 -8.102 -11.211 1 96.56 171 SER B O 1
ATOM 3432 N N . ILE B 1 172 ? -17.609 -7.922 -10.32 1 97.81 172 ILE B N 1
ATOM 3433 C CA . ILE B 1 172 ? -17.141 -7.949 -8.938 1 97.81 172 ILE B CA 1
ATOM 3434 C C . ILE B 1 172 ? -16.469 -9.289 -8.648 1 97.81 172 ILE B C 1
ATOM 3436 O O . ILE B 1 172 ? -15.531 -9.359 -7.859 1 97.81 172 ILE B O 1
ATOM 3440 N N . GLN B 1 173 ? -16.844 -10.328 -9.391 1 98.5 173 GLN B N 1
ATOM 3441 C CA . GLN B 1 173 ? -16.281 -11.664 -9.227 1 98.5 173 GLN B CA 1
ATOM 3442 C C . GLN B 1 173 ? -14.812 -11.695 -9.656 1 98.5 173 GLN B C 1
ATOM 3444 O O . GLN B 1 173 ? -14.094 -12.648 -9.367 1 98.5 173 GLN B O 1
ATOM 3449 N N . ASN B 1 174 ? -14.352 -10.656 -10.391 1 97.88 174 ASN B N 1
ATOM 3450 C CA . ASN B 1 174 ? -12.969 -10.523 -10.82 1 97.88 174 ASN B CA 1
ATOM 3451 C C . ASN B 1 174 ? -12.188 -9.57 -9.906 1 97.88 174 ASN B C 1
ATOM 3453 O O . ASN B 1 174 ? -11.188 -8.984 -10.328 1 97.88 174 ASN B O 1
ATOM 3457 N N . GLY B 1 175 ? -12.688 -9.375 -8.688 1 97.62 175 GLY B N 1
ATOM 3458 C CA . GLY B 1 175 ? -12.062 -8.344 -7.875 1 97.62 175 GLY B CA 1
ATOM 3459 C C . GLY B 1 175 ? -11.828 -8.773 -6.441 1 97.62 175 GLY B C 1
ATOM 3460 O O . GLY B 1 175 ? -12.578 -9.594 -5.902 1 97.62 175 GLY B O 1
ATOM 3461 N N . LEU B 1 176 ? -10.828 -8.227 -5.844 1 98.56 176 LEU B N 1
ATOM 3462 C CA . LEU B 1 176 ? -10.5 -8.305 -4.426 1 98.56 176 LEU B CA 1
ATOM 3463 C C . LEU B 1 176 ? -10.117 -6.938 -3.877 1 98.56 176 LEU B C 1
ATOM 3465 O O . LEU B 1 176 ? -9.422 -6.168 -4.547 1 98.56 176 LEU B O 1
ATOM 3469 N N . LEU B 1 177 ? -10.578 -6.648 -2.674 1 98.38 177 LEU B N 1
ATOM 3470 C CA . LEU B 1 177 ? -10.07 -5.445 -2.02 1 98.38 177 LEU B CA 1
ATOM 3471 C C . LEU B 1 177 ? -8.75 -5.727 -1.312 1 98.38 177 LEU B C 1
ATOM 3473 O O . LEU B 1 177 ? -8.68 -6.602 -0.444 1 98.38 177 LEU B O 1
ATOM 3477 N N . LEU B 1 178 ? -7.695 -4.996 -1.715 1 98.19 178 LEU B N 1
ATOM 3478 C CA . LEU B 1 178 ? -6.359 -5.188 -1.162 1 98.19 178 LEU B CA 1
ATOM 3479 C C . LEU B 1 178 ? -5.781 -3.867 -0.667 1 98.19 178 LEU B C 1
ATOM 3481 O O . LEU B 1 178 ? -6.125 -2.803 -1.184 1 98.19 178 LEU B O 1
ATOM 3485 N N . ARG B 1 179 ? -4.953 -3.98 0.358 1 97.81 179 ARG B N 1
ATOM 3486 C CA . ARG B 1 179 ? -4.062 -2.854 0.625 1 97.81 179 ARG B CA 1
ATOM 3487 C C . ARG B 1 179 ? -3.189 -2.549 -0.586 1 97.81 179 ARG B C 1
ATOM 3489 O O . ARG B 1 179 ? -2.867 -3.447 -1.368 1 97.81 179 ARG B O 1
ATOM 3496 N N . GLY B 1 180 ? -2.756 -1.303 -0.676 1 94.69 180 GLY B N 1
ATOM 3497 C CA . GLY B 1 180 ? -1.968 -0.887 -1.825 1 94.69 180 GLY B CA 1
ATOM 3498 C C . GLY B 1 180 ? -0.685 -1.681 -1.987 1 94.69 180 GLY B C 1
ATOM 3499 O O . GLY B 1 180 ? -0.297 -2.021 -3.105 1 94.69 180 GLY B O 1
ATOM 3500 N N . ASP B 1 181 ? 0.014 -1.936 -0.927 1 95.69 181 ASP B N 1
ATOM 3501 C CA . ASP B 1 181 ? 1.255 -2.701 -0.995 1 95.69 181 ASP B CA 1
ATOM 3502 C C . ASP B 1 181 ? 0.994 -4.129 -1.467 1 95.69 181 ASP B C 1
ATOM 3504 O O . ASP B 1 181 ? 1.737 -4.66 -2.295 1 95.69 181 ASP B O 1
ATOM 3508 N N . LEU B 1 182 ? -0.134 -4.73 -1.046 1 97.75 182 LEU B N 1
ATOM 3509 C CA . LEU B 1 182 ? -0.462 -6.102 -1.422 1 97.75 182 LEU B CA 1
ATOM 3510 C C . LEU B 1 182 ? -1.017 -6.16 -2.842 1 97.75 182 LEU B C 1
ATOM 3512 O O . LEU B 1 182 ? -0.815 -7.148 -3.553 1 97.75 182 LEU B O 1
ATOM 3516 N N . HIS B 1 183 ? -1.713 -5.102 -3.203 1 96.56 183 HIS B N 1
ATOM 3517 C CA . HIS B 1 183 ? -2.129 -5.012 -4.598 1 96.56 183 HIS B CA 1
ATOM 3518 C C . HIS B 1 183 ? -0.935 -5.133 -5.539 1 96.56 183 HIS B C 1
ATOM 3520 O O . HIS B 1 183 ? -0.984 -5.879 -6.52 1 96.56 183 HIS B O 1
ATOM 3526 N N . SER B 1 184 ? 0.163 -4.449 -5.215 1 93.62 184 SER B N 1
ATOM 3527 C CA . SER B 1 184 ? 1.385 -4.512 -6.012 1 93.62 184 SER B CA 1
ATOM 3528 C C . SER B 1 184 ? 1.952 -5.926 -6.047 1 93.62 184 SER B C 1
ATOM 3530 O O . SER B 1 184 ? 2.332 -6.422 -7.109 1 93.62 184 SER B O 1
ATOM 3532 N N . ASP B 1 185 ? 1.991 -6.566 -4.871 1 96.12 185 ASP B N 1
ATOM 3533 C CA . ASP B 1 185 ? 2.506 -7.93 -4.797 1 96.12 185 ASP B CA 1
ATOM 3534 C C . ASP B 1 185 ? 1.644 -8.891 -5.617 1 96.12 185 ASP B C 1
ATOM 3536 O O . ASP B 1 185 ? 2.164 -9.781 -6.289 1 96.12 185 ASP B O 1
ATOM 3540 N N . PHE B 1 186 ? 0.331 -8.68 -5.523 1 97 186 PHE B N 1
ATOM 3541 C CA . PHE B 1 186 ? -0.619 -9.523 -6.238 1 97 186 PHE B CA 1
ATOM 3542 C C . PHE B 1 186 ? -0.453 -9.367 -7.746 1 97 186 PHE B C 1
ATOM 3544 O O . PHE B 1 186 ? -0.429 -10.359 -8.477 1 97 186 PHE B O 1
ATOM 3551 N N . ASP B 1 187 ? -0.305 -8.164 -8.148 1 92.81 187 ASP B N 1
ATOM 3552 C CA . ASP B 1 187 ? -0.114 -7.875 -9.57 1 92.81 187 ASP B CA 1
ATOM 3553 C C . ASP B 1 187 ? 1.188 -8.484 -10.086 1 92.81 187 ASP B C 1
ATOM 3555 O O . ASP B 1 187 ? 1.264 -8.914 -11.234 1 92.81 187 ASP B O 1
ATOM 3559 N N . ASN B 1 188 ? 2.182 -8.555 -9.25 1 92.88 188 ASN B N 1
ATOM 3560 C CA . ASN B 1 188 ? 3.496 -9.047 -9.641 1 92.88 188 ASN B CA 1
ATOM 3561 C C . ASN B 1 188 ? 3.621 -10.555 -9.414 1 92.88 188 ASN B C 1
ATOM 3563 O O . ASN B 1 188 ? 4.715 -11.109 -9.523 1 92.88 188 ASN B O 1
ATOM 3567 N N . TYR B 1 189 ? 2.539 -11.164 -9.016 1 95.44 189 TYR B N 1
ATOM 3568 C CA . TYR B 1 189 ? 2.463 -12.609 -8.812 1 95.44 189 TYR B CA 1
ATOM 3569 C C . TYR B 1 189 ? 3.438 -13.062 -7.73 1 95.44 189 TYR B C 1
ATOM 3571 O O . TYR B 1 189 ? 3.984 -14.164 -7.801 1 95.44 189 TYR B O 1
ATOM 3579 N N . LEU B 1 190 ? 3.693 -12.172 -6.797 1 97 190 LEU B N 1
ATOM 3580 C CA . LEU B 1 190 ? 4.598 -12.555 -5.715 1 97 190 LEU B CA 1
ATOM 3581 C C . LEU B 1 190 ? 3.891 -13.445 -4.703 1 97 190 LEU B C 1
ATOM 3583 O O . LEU B 1 190 ? 4.539 -14.188 -3.967 1 97 190 LEU B O 1
ATOM 3587 N N . PHE B 1 191 ? 2.582 -13.32 -4.656 1 98.38 191 PHE B N 1
ATOM 3588 C CA . PHE B 1 191 ? 1.756 -14.289 -3.955 1 98.38 191 PHE B CA 1
ATOM 3589 C C . PHE B 1 191 ? 0.475 -14.57 -4.73 1 98.38 191 PHE B C 1
ATOM 3591 O O . PHE B 1 191 ? 0.146 -13.859 -5.68 1 98.38 191 PHE B O 1
ATOM 3598 N N . SER B 1 192 ? -0.149 -15.617 -4.395 1 98.5 192 SER B N 1
ATOM 3599 C CA . SER B 1 192 ? -1.447 -15.969 -4.961 1 98.5 192 SER B CA 1
ATOM 3600 C C . SER B 1 192 ? -2.299 -16.734 -3.953 1 98.5 192 SER B C 1
ATOM 3602 O O . SER B 1 192 ? -1.903 -16.906 -2.795 1 98.5 192 SER B O 1
ATOM 3604 N N . ILE B 1 193 ? -3.455 -16.984 -4.328 1 98.81 193 ILE B N 1
ATOM 3605 C CA . ILE B 1 193 ? -4.434 -17.688 -3.504 1 98.81 193 ILE B CA 1
ATOM 3606 C C . ILE B 1 193 ? -4.887 -18.969 -4.215 1 98.81 193 ILE B C 1
ATOM 3608 O O . ILE B 1 193 ? -5.27 -18.922 -5.387 1 98.81 193 ILE B O 1
ATOM 3612 N N . ASN B 1 194 ? -4.852 -20.031 -3.529 1 98.31 194 ASN B N 1
ATOM 3613 C CA . ASN B 1 194 ? -5.246 -21.312 -4.117 1 98.31 194 ASN B CA 1
ATOM 3614 C C . ASN B 1 194 ? -6.605 -21.781 -3.598 1 98.31 194 ASN B C 1
ATOM 3616 O O . ASN B 1 194 ? -6.715 -22.25 -2.471 1 98.31 194 ASN B O 1
ATOM 3620 N N . PRO B 1 195 ? -7.617 -21.625 -4.438 1 98.06 195 PRO B N 1
ATOM 3621 C CA . PRO B 1 195 ? -8.938 -22.047 -3.965 1 98.06 195 PRO B CA 1
ATOM 3622 C C . PRO B 1 195 ? -9.016 -23.562 -3.752 1 98.06 195 PRO B C 1
ATOM 3624 O O . PRO B 1 195 ? -9.922 -24.047 -3.064 1 98.06 195 PRO B O 1
ATOM 3627 N N . ASP B 1 196 ? -8.078 -24.297 -4.285 1 97 196 ASP B N 1
ATOM 3628 C CA . ASP B 1 196 ? -8.094 -25.75 -4.168 1 97 196 ASP B CA 1
ATOM 3629 C C . ASP B 1 196 ? -7.285 -26.219 -2.959 1 97 196 ASP B C 1
ATOM 3631 O O . ASP B 1 196 ? -7.133 -27.422 -2.732 1 97 196 ASP B O 1
ATOM 3635 N N . ASP B 1 197 ? -6.738 -25.344 -2.23 1 96.75 197 ASP B N 1
ATOM 3636 C CA . ASP B 1 197 ? -6.027 -25.609 -0.981 1 96.75 197 ASP B CA 1
ATOM 3637 C C . ASP B 1 197 ? -6.555 -24.719 0.144 1 96.75 197 ASP B C 1
ATOM 3639 O O . ASP B 1 197 ? -5.789 -24 0.787 1 96.75 197 ASP B O 1
ATOM 3643 N N . GLY B 1 198 ? -7.863 -24.703 0.275 1 97.25 198 GLY B N 1
ATOM 3644 C CA . GLY B 1 198 ? -8.516 -23.953 1.339 1 97.25 198 GLY B CA 1
ATOM 3645 C C . GLY B 1 198 ? -8.336 -22.453 1.211 1 97.25 198 GLY B C 1
ATOM 3646 O O . GLY B 1 198 ? -8.281 -21.75 2.215 1 97.25 198 GLY B O 1
ATOM 3647 N N . TYR B 1 199 ? -8.133 -21.953 0.034 1 98.69 199 TYR B N 1
ATOM 3648 C CA . TYR B 1 199 ? -7.93 -20.547 -0.239 1 98.69 199 TYR B CA 1
ATOM 3649 C C . TYR B 1 199 ? -6.684 -20.031 0.471 1 98.69 199 TYR B C 1
ATOM 3651 O O . TYR B 1 199 ? -6.652 -18.875 0.934 1 98.69 199 TYR B O 1
ATOM 3659 N N . LYS B 1 200 ? -5.68 -20.844 0.53 1 98.56 200 LYS B N 1
ATOM 3660 C CA . LYS B 1 200 ? -4.422 -20.5 1.188 1 98.56 200 LYS B CA 1
ATOM 3661 C C . LYS B 1 200 ? -3.652 -19.453 0.385 1 98.56 200 LYS B C 1
ATOM 3663 O O . LYS B 1 200 ? -3.537 -19.562 -0.837 1 98.56 200 LYS B O 1
ATOM 3668 N N . VAL B 1 201 ? -3.199 -18.438 1.105 1 98.81 201 VAL B N 1
ATOM 3669 C CA . VAL B 1 201 ? -2.281 -17.469 0.528 1 98.81 201 VAL B CA 1
ATOM 3670 C C . VAL B 1 201 ? -0.872 -18.047 0.477 1 98.81 201 VAL B C 1
ATOM 3672 O O . VAL B 1 201 ? -0.322 -18.453 1.505 1 98.81 201 VAL B O 1
ATOM 3675 N N . THR B 1 202 ? -0.303 -18.125 -0.715 1 98.5 202 THR B N 1
ATOM 3676 C CA . THR B 1 202 ? 1.033 -18.672 -0.914 1 98.5 202 THR B CA 1
ATOM 3677 C C . THR B 1 202 ? 1.973 -17.625 -1.491 1 98.5 202 THR B C 1
ATOM 3679 O O . THR B 1 202 ? 1.693 -17.047 -2.545 1 98.5 202 THR B O 1
ATOM 3682 N N . TYR B 1 203 ? 3.039 -17.344 -0.814 1 98.56 203 TYR B N 1
ATOM 3683 C CA . TYR B 1 203 ? 4.09 -16.484 -1.338 1 98.56 203 TYR B CA 1
ATOM 3684 C C . TYR B 1 203 ? 5.148 -17.297 -2.074 1 98.56 203 TYR B C 1
ATOM 3686 O O . TYR B 1 203 ? 5.57 -18.344 -1.599 1 98.56 203 TYR B O 1
ATOM 3694 N N . PHE B 1 204 ? 5.629 -16.797 -3.203 1 97.88 204 PHE B N 1
ATOM 3695 C CA . PHE B 1 204 ? 6.605 -17.484 -4.039 1 97.88 204 PHE B CA 1
ATOM 3696 C C . PHE B 1 204 ? 7.98 -16.828 -3.908 1 97.88 204 PHE B C 1
ATOM 3698 O O . PHE B 1 204 ? 8.938 -17.25 -4.566 1 97.88 204 PHE B O 1
ATOM 3705 N N . GLY B 1 205 ? 8.156 -15.852 -3.166 1 97.25 205 GLY B N 1
ATOM 3706 C CA . GLY B 1 205 ? 9.359 -15.18 -2.697 1 97.25 205 GLY B CA 1
ATOM 3707 C C . GLY B 1 205 ? 9.289 -14.789 -1.233 1 97.25 205 GLY B C 1
ATOM 3708 O O . GLY B 1 205 ? 8.32 -15.102 -0.545 1 97.25 205 GLY B O 1
ATOM 3709 N N . PRO B 1 206 ? 10.352 -14.141 -0.753 1 98 206 PRO B N 1
ATOM 3710 C CA . PRO B 1 206 ? 10.312 -13.688 0.64 1 98 206 PRO B CA 1
ATOM 3711 C C . PRO B 1 206 ? 9.062 -12.867 0.957 1 98 206 PRO B C 1
ATOM 3713 O O . PRO B 1 206 ? 8.602 -12.094 0.117 1 98 206 PRO B O 1
ATOM 3716 N N . ASP B 1 207 ? 8.484 -13.07 2.105 1 98.31 207 ASP B N 1
ATOM 3717 C CA . ASP B 1 207 ? 7.242 -12.445 2.535 1 98.31 207 ASP B CA 1
ATOM 3718 C C . ASP B 1 207 ? 7.5 -11.375 3.596 1 98.31 207 ASP B C 1
ATOM 3720 O O . ASP B 1 207 ? 7.504 -11.672 4.793 1 98.31 207 ASP B O 1
ATOM 3724 N N . PRO B 1 208 ? 7.605 -10.109 3.213 1 98.06 208 PRO B N 1
ATOM 3725 C CA . PRO B 1 208 ? 7.871 -9.062 4.199 1 98.06 208 PRO B CA 1
ATOM 3726 C C . PRO B 1 208 ? 6.668 -8.781 5.102 1 98.06 208 PRO B C 1
ATOM 3728 O O . PRO B 1 208 ? 6.816 -8.156 6.152 1 98.06 208 PRO B O 1
ATOM 3731 N N . PHE B 1 209 ? 5.492 -9.289 4.738 1 97.62 209 PHE B N 1
ATOM 3732 C CA . PHE B 1 209 ? 4.273 -8.867 5.422 1 97.62 209 PHE B CA 1
ATOM 3733 C C . PHE B 1 209 ? 3.758 -9.969 6.336 1 97.62 209 PHE B C 1
ATOM 3735 O O . PHE B 1 209 ? 2.775 -9.781 7.059 1 97.62 209 PHE B O 1
ATOM 3742 N N . GLY B 1 210 ? 4.414 -11.156 6.355 1 97.75 210 GLY B N 1
ATOM 3743 C CA . GLY B 1 210 ? 4.051 -12.258 7.238 1 97.75 210 GLY B CA 1
ATOM 3744 C C . GLY B 1 210 ? 2.684 -12.836 6.938 1 97.75 210 GLY B C 1
ATOM 3745 O O . GLY B 1 210 ? 1.916 -13.141 7.855 1 97.75 210 GLY B O 1
ATOM 3746 N N . LEU B 1 211 ? 2.367 -12.977 5.637 1 98.56 211 LEU B N 1
ATOM 3747 C CA . LEU B 1 211 ? 1.003 -13.344 5.27 1 98.56 211 LEU B CA 1
ATOM 3748 C C . LEU B 1 211 ? 0.957 -14.75 4.68 1 98.56 211 LEU B C 1
ATOM 3750 O O . LEU B 1 211 ? -0.125 -15.305 4.465 1 98.56 211 LEU B O 1
ATOM 3754 N N . ASP B 1 212 ? 2.127 -15.383 4.414 1 98.69 212 ASP B N 1
ATOM 3755 C CA . ASP B 1 212 ? 2.18 -16.734 3.871 1 98.69 212 ASP B CA 1
ATOM 3756 C C . ASP B 1 212 ? 1.414 -17.719 4.754 1 98.69 212 ASP B C 1
ATOM 3758 O O . ASP B 1 212 ? 1.603 -17.734 5.973 1 98.69 212 ASP B O 1
ATOM 3762 N N . GLY B 1 213 ? 0.535 -18.438 4.152 1 98.5 213 GLY B N 1
ATOM 3763 C CA . GLY B 1 213 ? -0.197 -19.469 4.875 1 98.5 213 GLY B CA 1
ATOM 3764 C C . GLY B 1 213 ? -1.549 -19 5.379 1 98.5 213 GLY B C 1
ATOM 3765 O O . GLY B 1 213 ? -2.367 -19.812 5.82 1 98.5 213 GLY B O 1
ATOM 3766 N N . ARG B 1 214 ? -1.807 -17.703 5.324 1 98.5 214 ARG B N 1
ATOM 3767 C CA . ARG B 1 214 ? -3.127 -17.203 5.699 1 98.5 214 ARG B CA 1
ATOM 3768 C C . ARG B 1 214 ? -4.195 -17.703 4.734 1 98.5 214 ARG B C 1
ATOM 3770 O O . ARG B 1 214 ? -3.879 -18.266 3.686 1 98.5 214 ARG B O 1
ATOM 3777 N N . THR B 1 215 ? -5.41 -17.578 5.215 1 98.75 215 THR B N 1
ATOM 3778 C CA . THR B 1 215 ? -6.555 -17.969 4.402 1 98.75 215 THR B CA 1
ATOM 3779 C C . THR B 1 215 ? -7.32 -16.734 3.92 1 98.75 215 THR B C 1
ATOM 3781 O O . THR B 1 215 ? -7.543 -15.797 4.688 1 98.75 215 THR B O 1
ATOM 3784 N N . LEU B 1 216 ? -7.641 -16.703 2.664 1 98.88 216 LEU B N 1
ATOM 3785 C CA . LEU B 1 216 ? -8.469 -15.625 2.123 1 98.88 216 LEU B CA 1
ATOM 3786 C C . LEU B 1 216 ? -9.719 -15.43 2.971 1 98.88 216 LEU B C 1
ATOM 3788 O O . LEU B 1 216 ? -10.359 -16.391 3.377 1 98.88 216 LEU B O 1
ATOM 3792 N N . ASP B 1 217 ? -10.086 -14.18 3.195 1 98.88 217 ASP B N 1
ATOM 3793 C CA . ASP B 1 217 ? -11.203 -13.859 4.078 1 98.88 217 ASP B CA 1
ATOM 3794 C C . ASP B 1 217 ? -12.516 -14.414 3.529 1 98.88 217 ASP B C 1
ATOM 3796 O O . ASP B 1 217 ? -12.781 -14.312 2.332 1 98.88 217 ASP B O 1
ATOM 3800 N N . PRO B 1 218 ? -13.398 -14.914 4.355 1 98.44 218 PRO B N 1
ATOM 3801 C CA . PRO B 1 218 ? -14.648 -15.516 3.889 1 98.44 218 PRO B CA 1
ATOM 3802 C C . PRO B 1 218 ? -15.617 -14.492 3.295 1 98.44 218 PRO B C 1
ATOM 3804 O O . PRO B 1 218 ? -16.5 -14.859 2.523 1 98.44 218 PRO B O 1
ATOM 3807 N N . VAL B 1 219 ? -15.438 -13.234 3.572 1 98.62 219 VAL B N 1
ATOM 3808 C CA . VAL B 1 219 ? -16.391 -12.211 3.154 1 98.62 219 VAL B CA 1
ATOM 3809 C C . VAL B 1 219 ? -16.469 -12.164 1.63 1 98.62 219 VAL B C 1
ATOM 3811 O O . VAL B 1 219 ? -17.516 -11.867 1.064 1 98.62 219 VAL B O 1
ATOM 3814 N N . CYS B 1 220 ? -15.344 -12.555 0.967 1 98.69 220 CYS B N 1
ATOM 3815 C CA . CYS B 1 220 ? -15.336 -12.406 -0.484 1 98.69 220 CYS B CA 1
ATOM 3816 C C . CYS B 1 220 ? -15.609 -13.742 -1.169 1 98.69 220 CYS B C 1
ATOM 3818 O O . CYS B 1 220 ? -15.617 -13.828 -2.398 1 98.69 220 CYS B O 1
ATOM 3820 N N . ARG B 1 221 ? -15.82 -14.758 -0.351 1 97.94 221 ARG B N 1
ATOM 3821 C CA . ARG B 1 221 ? -15.961 -16.062 -0.971 1 97.94 221 ARG B CA 1
ATOM 3822 C C . ARG B 1 221 ? -17.219 -16.766 -0.484 1 97.94 221 ARG B C 1
ATOM 3824 O O . ARG B 1 221 ? -17.297 -18 -0.48 1 97.94 221 ARG B O 1
ATOM 3831 N N . ASN B 1 222 ? -18.141 -16.016 -0.019 1 97.38 222 ASN B N 1
ATOM 3832 C CA . ASN B 1 222 ? -19.438 -16.562 0.367 1 97.38 222 ASN B CA 1
ATOM 3833 C C . ASN B 1 222 ? -20.219 -17.078 -0.846 1 97.38 222 ASN B C 1
ATOM 3835 O O . ASN B 1 222 ? -20.641 -16.281 -1.688 1 97.38 222 ASN B O 1
ATOM 3839 N N . PRO B 1 223 ? -20.5 -18.328 -0.857 1 94.56 223 PRO B N 1
ATOM 3840 C CA . PRO B 1 223 ? -21.188 -18.875 -2.033 1 94.56 223 PRO B CA 1
ATOM 3841 C C . PRO B 1 223 ? -22.609 -18.344 -2.188 1 94.56 223 PRO B C 1
ATOM 3843 O O . PRO B 1 223 ? -23.188 -18.438 -3.275 1 94.56 223 PRO B O 1
ATOM 3846 N N . GLN B 1 224 ? -23.172 -17.812 -1.173 1 96.62 224 GLN B N 1
ATOM 3847 C CA . GLN B 1 224 ? -24.516 -17.281 -1.231 1 96.62 224 GLN B CA 1
ATOM 3848 C C . GLN B 1 224 ? -24.531 -15.867 -1.81 1 96.62 224 GLN B C 1
ATOM 3850 O O . GLN B 1 224 ? -25.578 -15.336 -2.16 1 96.62 224 GLN B O 1
ATOM 3855 N N . ASP B 1 225 ? -23.391 -15.266 -1.858 1 97.81 225 ASP B N 1
ATOM 3856 C CA . ASP B 1 225 ? -23.25 -13.961 -2.508 1 97.81 225 ASP B CA 1
ATOM 3857 C C . ASP B 1 225 ? -23 -14.117 -4.008 1 97.81 225 ASP B C 1
ATOM 3859 O O . ASP B 1 225 ? -21.984 -14.68 -4.418 1 97.81 225 ASP B O 1
ATOM 3863 N N . PRO B 1 226 ? -23.891 -13.641 -4.824 1 96.88 226 PRO B N 1
ATOM 3864 C CA . PRO B 1 226 ? -23.703 -13.797 -6.266 1 96.88 226 PRO B CA 1
ATOM 3865 C C . PRO B 1 226 ? -22.453 -13.078 -6.777 1 96.88 226 PRO B C 1
ATOM 3867 O O . PRO B 1 226 ? -22.047 -13.297 -7.918 1 96.88 226 PRO B O 1
ATOM 3870 N N . HIS B 1 227 ? -21.906 -12.258 -5.91 1 98 227 HIS B N 1
ATOM 3871 C CA . HIS B 1 227 ? -20.75 -11.477 -6.336 1 98 227 HIS B CA 1
ATOM 3872 C C . HIS B 1 227 ? -19.453 -12.039 -5.742 1 98 227 HIS B C 1
ATOM 3874 O O . HIS B 1 227 ? -18.406 -11.375 -5.773 1 98 227 HIS B O 1
ATOM 3880 N N . CYS B 1 228 ? -19.469 -13.211 -5.164 1 98.38 228 CYS B N 1
ATOM 3881 C CA . CYS B 1 228 ? -18.25 -13.766 -4.574 1 98.38 228 CYS B CA 1
ATOM 3882 C C . CYS B 1 228 ? -17.156 -13.93 -5.621 1 98.38 228 CYS B C 1
ATOM 3884 O O . CYS B 1 228 ? -17.453 -14.125 -6.805 1 98.38 228 CYS B O 1
ATOM 3886 N N . VAL B 1 229 ? -15.922 -13.82 -5.25 1 98.81 229 VAL B N 1
ATOM 3887 C CA . VAL B 1 229 ? -14.797 -13.906 -6.176 1 98.81 229 VAL B CA 1
ATOM 3888 C C . VAL B 1 229 ? -14.82 -15.258 -6.883 1 98.81 229 VAL B C 1
ATOM 3890 O O . VAL B 1 229 ? -15.156 -16.281 -6.277 1 98.81 229 VAL B O 1
ATOM 3893 N N . SER B 1 230 ? -14.43 -15.266 -8.133 1 98.44 230 SER B N 1
ATOM 3894 C CA . SER B 1 230 ? -14.445 -16.469 -8.961 1 98.44 230 SER B CA 1
ATOM 3895 C C . SER B 1 230 ? -13.289 -17.391 -8.609 1 98.44 230 SER B C 1
ATOM 3897 O O . SER B 1 230 ? -12.125 -17.031 -8.766 1 98.44 230 SER B O 1
ATOM 3899 N N . ASP B 1 231 ? -13.625 -18.625 -8.258 1 98.38 231 ASP B N 1
ATOM 3900 C CA . ASP B 1 231 ? -12.594 -19.625 -8.008 1 98.38 231 ASP B CA 1
ATOM 3901 C C . ASP B 1 231 ? -11.766 -19.891 -9.266 1 98.38 231 ASP B C 1
ATOM 3903 O O . ASP B 1 231 ? -10.555 -20.109 -9.188 1 98.38 231 ASP B O 1
ATOM 3907 N N . THR B 1 232 ? -12.422 -19.875 -10.367 1 98.25 232 THR B N 1
ATOM 3908 C CA . THR B 1 232 ? -11.727 -20.141 -11.625 1 98.25 232 THR B CA 1
ATOM 3909 C C . THR B 1 232 ? -10.695 -19.047 -11.906 1 98.25 232 THR B C 1
ATOM 3911 O O . THR B 1 232 ? -9.586 -19.344 -12.359 1 98.25 232 THR B O 1
ATOM 3914 N N . LEU B 1 233 ? -11.055 -17.844 -11.594 1 98.19 233 LEU B N 1
ATOM 3915 C CA . LEU B 1 233 ? -10.109 -16.75 -11.805 1 98.19 233 LEU B CA 1
ATOM 3916 C C . LEU B 1 233 ? -8.969 -16.828 -10.797 1 98.19 233 LEU B C 1
ATOM 3918 O O . LEU B 1 233 ? -7.824 -16.516 -11.125 1 98.19 233 LEU B O 1
ATOM 3922 N N . LEU B 1 234 ? -9.289 -17.203 -9.555 1 98.62 234 LEU B N 1
ATOM 3923 C CA . LEU B 1 234 ? -8.227 -17.406 -8.586 1 98.62 234 LEU B CA 1
ATOM 3924 C C . LEU B 1 234 ? -7.27 -18.516 -9.047 1 98.62 234 LEU B C 1
ATOM 3926 O O . LEU B 1 234 ? -6.051 -18.375 -8.914 1 98.62 234 LEU B O 1
ATOM 3930 N N . ARG B 1 235 ? -7.828 -19.578 -9.633 1 97.94 235 ARG B N 1
ATOM 3931 C CA . ARG B 1 235 ? -7.004 -20.641 -10.188 1 97.94 235 ARG B CA 1
ATOM 3932 C C . ARG B 1 235 ? -6.105 -20.125 -11.305 1 97.94 235 ARG B C 1
ATOM 3934 O O . ARG B 1 235 ? -4.934 -20.5 -11.391 1 97.94 235 ARG B O 1
ATOM 3941 N N . TRP B 1 236 ? -6.707 -19.359 -12.094 1 96.44 236 TRP B N 1
ATOM 3942 C CA . TRP B 1 236 ? -5.934 -18.766 -13.18 1 96.44 236 TRP B CA 1
ATOM 3943 C C . TRP B 1 236 ? -4.754 -17.969 -12.625 1 96.44 236 TRP B C 1
ATOM 3945 O O . TRP B 1 236 ? -3.621 -18.141 -13.078 1 96.44 236 TRP B O 1
ATOM 3955 N N . HIS B 1 237 ? -5.004 -17.094 -11.711 1 97.38 237 HIS B N 1
ATOM 3956 C CA . HIS B 1 237 ? -3.945 -16.281 -11.133 1 97.38 237 HIS B CA 1
ATOM 3957 C C . HIS B 1 237 ? -2.875 -17.141 -10.477 1 97.38 237 HIS B C 1
ATOM 3959 O O . HIS B 1 237 ? -1.681 -16.859 -10.602 1 97.38 237 HIS B O 1
ATOM 3965 N N . PHE B 1 238 ? -3.311 -18.156 -9.805 1 98.25 238 PHE B N 1
ATOM 3966 C CA . PHE B 1 238 ? -2.369 -19.062 -9.164 1 98.25 238 PHE B CA 1
ATOM 3967 C C . PHE B 1 238 ? -1.459 -19.719 -10.195 1 98.25 238 PHE B C 1
ATOM 3969 O O . PHE B 1 238 ? -0.247 -19.812 -9.992 1 98.25 238 PHE B O 1
ATOM 3976 N N . ARG B 1 239 ? -2.029 -20.156 -11.234 1 96.38 239 ARG B N 1
ATOM 3977 C CA . ARG B 1 239 ? -1.259 -20.734 -12.328 1 96.38 239 ARG B CA 1
ATOM 3978 C C . ARG B 1 239 ? -0.24 -19.75 -12.875 1 96.38 239 ARG B C 1
ATOM 3980 O O . ARG B 1 239 ? 0.918 -20.094 -13.102 1 96.38 239 ARG B O 1
ATOM 3987 N N . GLN B 1 240 ? -0.682 -18.5 -13.055 1 94.12 240 GLN B N 1
ATOM 3988 C CA . GLN B 1 240 ? 0.246 -17.469 -13.508 1 94.12 240 GLN B CA 1
ATOM 3989 C C . GLN B 1 240 ? 1.41 -17.312 -12.531 1 94.12 240 GLN B C 1
ATOM 3991 O O . GLN B 1 240 ? 2.562 -17.188 -12.945 1 94.12 240 GLN B O 1
ATOM 3996 N N . ALA B 1 241 ? 1.11 -17.312 -11.289 1 96.31 241 ALA B N 1
ATOM 3997 C CA . ALA B 1 241 ? 2.137 -17.141 -10.266 1 96.31 241 ALA B CA 1
ATOM 3998 C C . ALA B 1 241 ? 3.143 -18.281 -10.289 1 96.31 241 ALA B C 1
ATOM 4000 O O . ALA B 1 241 ? 4.352 -18.062 -10.18 1 96.31 241 ALA B O 1
ATOM 4001 N N . VAL B 1 242 ? 2.641 -19.438 -10.43 1 96.5 242 VAL B N 1
ATOM 4002 C CA . VAL B 1 242 ? 3.506 -20.609 -10.5 1 96.5 242 VAL B CA 1
ATOM 4003 C C . VAL B 1 242 ? 4.418 -20.516 -11.727 1 96.5 242 VAL B C 1
ATOM 4005 O O . VAL 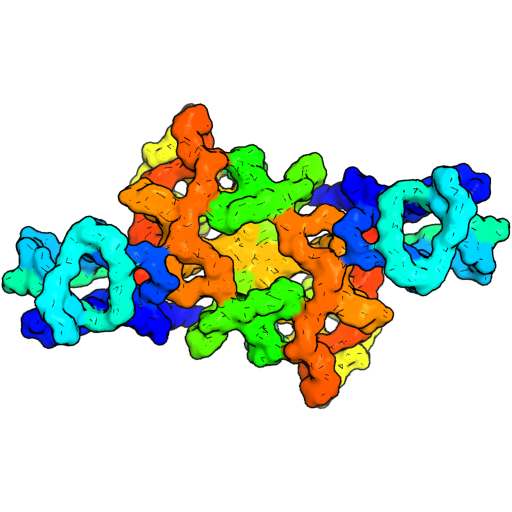B 1 242 ? 5.633 -20.672 -11.609 1 96.5 242 VAL B O 1
ATOM 4008 N N . LEU B 1 243 ? 3.861 -20.203 -12.836 1 93.44 243 LEU B N 1
ATOM 4009 C CA . LEU B 1 243 ? 4.629 -20.109 -14.078 1 93.44 243 LEU B CA 1
ATOM 4010 C C . LEU B 1 243 ? 5.66 -18.984 -13.992 1 93.44 243 LEU B C 1
ATOM 4012 O O . LEU B 1 243 ? 6.785 -19.141 -14.477 1 93.44 243 LEU B O 1
ATOM 4016 N N . ALA B 1 244 ? 5.336 -17.953 -13.336 1 92.31 244 ALA B N 1
ATOM 4017 C CA . ALA B 1 244 ? 6.211 -16.797 -13.242 1 92.31 244 ALA B CA 1
ATOM 4018 C C . ALA B 1 244 ? 7.363 -17.047 -12.281 1 92.31 244 ALA B C 1
ATOM 4020 O O . ALA B 1 244 ? 8.453 -16.5 -12.438 1 92.31 244 ALA B O 1
ATOM 4021 N N . ASN B 1 245 ? 7.129 -17.922 -11.344 1 95.62 245 ASN B N 1
ATOM 4022 C CA . ASN B 1 245 ? 8.078 -17.953 -10.242 1 95.62 245 ASN B CA 1
ATOM 4023 C C . ASN B 1 245 ? 8.828 -19.281 -10.18 1 95.62 245 ASN B C 1
ATOM 4025 O O . ASN B 1 245 ? 9.93 -19.359 -9.641 1 95.62 245 ASN B O 1
ATOM 4029 N N . MET B 1 246 ? 8.305 -20.328 -10.742 1 96.19 246 MET B N 1
ATOM 4030 C CA . MET B 1 246 ? 8.844 -21.625 -10.344 1 96.19 246 MET B CA 1
ATOM 4031 C C . MET B 1 246 ? 9.578 -22.297 -11.508 1 96.19 246 MET B C 1
ATOM 4033 O O . MET B 1 246 ? 10.32 -23.25 -11.312 1 96.19 246 MET B O 1
ATOM 4037 N N . ARG B 1 247 ? 9.414 -21.781 -12.664 1 91.88 247 ARG B N 1
ATOM 4038 C CA . ARG B 1 247 ? 10.086 -22.375 -13.812 1 91.88 247 ARG B CA 1
ATOM 4039 C C . ARG B 1 247 ? 11.562 -22.016 -13.844 1 91.88 247 ARG B C 1
ATOM 4041 O O . ARG B 1 247 ? 11.992 -21.078 -13.172 1 91.88 247 ARG B O 1
ATOM 4048 N N . VAL B 1 248 ? 12.289 -22.812 -14.594 1 85.56 248 VAL B N 1
ATOM 4049 C CA . VAL B 1 248 ? 13.711 -22.531 -14.75 1 85.56 248 VAL B CA 1
ATOM 4050 C C . VAL B 1 248 ? 13.898 -21.266 -15.578 1 85.56 248 VAL B C 1
ATOM 4052 O O . VAL B 1 248 ? 14.727 -20.406 -15.234 1 85.56 248 VAL B O 1
ATOM 4055 N N . ASN B 1 249 ? 13.305 -21.188 -16.703 1 71.44 249 ASN B N 1
ATOM 4056 C CA . ASN B 1 249 ? 13.344 -19.984 -17.516 1 71.44 249 ASN B CA 1
ATOM 4057 C C . ASN B 1 249 ? 12.234 -19 -17.141 1 71.44 249 ASN B C 1
ATOM 4059 O O . ASN B 1 249 ? 11.07 -19.203 -17.5 1 71.44 249 ASN B O 1
ATOM 4063 N N . LEU B 1 250 ? 12.688 -18 -16.359 1 67.38 250 LEU B N 1
ATOM 4064 C CA . LEU B 1 250 ? 11.68 -17.125 -15.773 1 67.38 250 LEU B CA 1
ATOM 4065 C C . LEU B 1 250 ? 11.375 -15.945 -16.688 1 67.38 250 LEU B C 1
ATOM 4067 O O . LEU B 1 250 ? 10.586 -15.062 -16.328 1 67.38 250 LEU B O 1
ATOM 4071 N N . SER B 1 251 ? 12.227 -15.844 -17.781 1 60.38 251 SER B N 1
ATOM 4072 C CA . SER B 1 251 ? 12.008 -14.703 -18.656 1 60.38 251 SER B CA 1
ATOM 4073 C C . SER B 1 251 ? 10.539 -14.562 -19.016 1 60.38 251 SER B C 1
ATOM 4075 O O . SER B 1 251 ? 9.867 -15.555 -19.297 1 60.38 251 SER B O 1
ATOM 4077 N N . PRO B 1 252 ? 9.984 -13.461 -18.516 1 53.94 252 PRO B N 1
ATOM 4078 C CA . PRO B 1 252 ? 8.617 -13.297 -19.016 1 53.94 252 PRO B CA 1
ATOM 4079 C C . PRO B 1 252 ? 8.5 -13.516 -20.516 1 53.94 252 PRO B C 1
ATOM 4081 O O . PRO B 1 252 ? 9.398 -13.133 -21.266 1 53.94 252 PRO B O 1
ATOM 4084 N N . MET B 1 253 ? 8.578 -14.508 -20.969 1 45.09 253 MET B N 1
ATOM 4085 C CA . MET B 1 253 ? 8.453 -14.445 -22.422 1 45.09 253 MET B CA 1
ATOM 4086 C C . MET B 1 253 ? 7.703 -13.188 -22.844 1 45.09 253 MET B C 1
ATOM 4088 O O . MET B 1 253 ? 6.84 -12.695 -22.109 1 45.09 253 MET B O 1
ATOM 4092 N N . GLU B 1 254 ? 8.336 -12.406 -23.812 1 39.75 254 GLU B N 1
ATOM 4093 C CA . GLU B 1 254 ? 7.664 -11.32 -24.516 1 39.75 254 GLU B CA 1
ATOM 4094 C C . GLU B 1 254 ? 6.148 -11.508 -24.5 1 39.75 254 GLU B C 1
ATOM 4096 O O . GLU B 1 254 ? 5.633 -12.445 -25.125 1 39.75 254 GLU B O 1
ATOM 4101 N N . SER B 1 255 ? 5.555 -11.602 -23.406 1 40.25 255 SER B N 1
ATOM 4102 C CA . SER B 1 255 ? 4.168 -11.219 -23.641 1 40.25 255 SER B CA 1
ATOM 4103 C C . SER B 1 255 ? 4.035 -10.367 -24.891 1 40.25 255 SER B C 1
ATOM 4105 O O . SER B 1 255 ? 3.641 -9.195 -24.812 1 40.25 255 SER B O 1
ATOM 4107 N N . SER B 1 256 ? 4.969 -10.203 -25.469 1 38.19 256 SER B N 1
ATOM 4108 C CA . SER B 1 256 ? 4.926 -9.57 -26.781 1 38.19 256 SER B CA 1
ATOM 4109 C C . SER B 1 256 ? 3.678 -9.992 -27.562 1 38.19 256 SER B C 1
ATOM 4111 O O . SER B 1 256 ? 3.027 -9.156 -28.188 1 38.19 256 SER B O 1
ATOM 4113 N N . VAL B 1 257 ? 3.562 -11.289 -27.641 1 40.28 257 VAL B N 1
ATOM 4114 C CA . VAL B 1 257 ? 2.375 -11.625 -28.422 1 40.28 257 VAL B CA 1
ATOM 4115 C C . VAL B 1 257 ? 1.119 -11.289 -27.609 1 40.28 257 VAL B C 1
ATOM 4117 O O . VAL B 1 257 ? 0.189 -10.672 -28.141 1 40.28 257 VAL B O 1
ATOM 4120 N N . LEU B 1 258 ? 1.055 -11.719 -26.391 1 42.66 258 LEU B N 1
ATOM 4121 C CA . LEU B 1 258 ? -0.123 -11.367 -25.609 1 42.66 258 LEU B CA 1
ATOM 4122 C C . LEU B 1 258 ? -0.048 -9.922 -25.125 1 42.66 258 LEU B C 1
ATOM 4124 O O . LEU B 1 258 ? -1.059 -9.219 -25.109 1 42.66 258 LEU B O 1
ATOM 4128 N N . ARG B 1 259 ? 1.043 -9.508 -24.562 1 49.72 259 ARG B N 1
ATOM 4129 C CA . ARG B 1 259 ? 1.276 -8.086 -24.328 1 49.72 259 ARG B CA 1
ATOM 4130 C C . ARG B 1 259 ? 1.177 -7.289 -25.625 1 49.72 259 ARG B C 1
ATOM 4132 O O . ARG B 1 259 ? 0.603 -6.199 -25.641 1 49.72 259 ARG B O 1
ATOM 4139 N N . TRP B 1 260 ? 2.008 -7.781 -26.656 1 42.69 260 TRP B N 1
ATOM 4140 C CA . TRP B 1 260 ? 1.887 -7.145 -27.953 1 42.69 260 TRP B CA 1
ATOM 4141 C C . TRP B 1 260 ? 0.424 -7.012 -28.375 1 42.69 260 TRP B C 1
ATOM 4143 O O . TRP B 1 260 ? 0.014 -5.98 -28.906 1 42.69 260 TRP B O 1
ATOM 4153 N N . ARG B 1 261 ? -0.169 -8.023 -28.016 1 40.28 261 ARG B N 1
ATOM 4154 C CA . ARG B 1 261 ? -1.587 -7.969 -28.359 1 40.28 261 ARG B CA 1
ATOM 4155 C C . ARG B 1 261 ? -2.346 -7.051 -27.406 1 40.28 261 ARG B C 1
ATOM 4157 O O . ARG B 1 261 ? -3.295 -6.375 -27.812 1 40.28 261 ARG B O 1
ATOM 4164 N N . CYS B 1 262 ? -2.035 -7.047 -26.219 1 42.03 262 CYS B N 1
ATOM 4165 C CA . CYS B 1 262 ? -2.672 -6.148 -25.266 1 42.03 262 CYS B CA 1
ATOM 4166 C C . CYS B 1 262 ? -2.268 -4.699 -25.516 1 42.03 262 CYS B C 1
ATOM 4168 O O . CYS B 1 262 ? -3.047 -3.779 -25.266 1 42.03 262 CYS B O 1
ATOM 4170 N N . LEU B 1 263 ? -1.047 -4.289 -25.75 1 37.88 263 LEU B N 1
ATOM 4171 C CA . LEU B 1 263 ? -0.585 -2.943 -26.094 1 37.88 263 LEU B CA 1
ATOM 4172 C C . LEU B 1 263 ? -1.07 -2.529 -27.469 1 37.88 263 LEU B C 1
ATOM 4174 O O . LEU 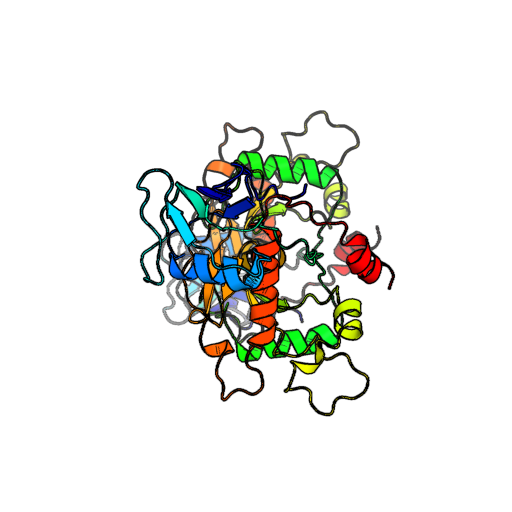B 1 263 ? -0.966 -1.359 -27.844 1 37.88 263 LEU B O 1
ATOM 4178 N N . GLN B 1 264 ? -1.243 -3.291 -28.375 1 32.91 264 GLN B N 1
ATOM 4179 C CA . GLN B 1 264 ? -1.673 -2.852 -29.703 1 32.91 264 GLN B CA 1
ATOM 4180 C C . GLN B 1 264 ? -3.09 -2.287 -29.656 1 32.91 264 GLN B C 1
ATOM 4182 O O . GLN B 1 264 ? -3.502 -1.564 -30.578 1 32.91 264 GLN B O 1
ATOM 4187 N N . ASP B 1 265 ? -3.895 -2.717 -28.797 1 30.72 265 ASP B N 1
ATOM 4188 C CA . ASP B 1 265 ? -5.211 -2.094 -28.875 1 30.72 265 ASP B CA 1
ATOM 4189 C C . ASP B 1 265 ? -5.336 -0.954 -27.859 1 30.72 265 ASP B C 1
ATOM 4191 O O . ASP B 1 265 ? -4.871 -1.069 -26.719 1 30.72 265 ASP B O 1
#

Radius of gyration: 26.48 Å; Cα contacts (8 Å, |Δi|>4): 1023; chains: 2; bounding box: 54×83×62 Å